Protein AF-A0A950RLP8-F1 (afdb_monomer)

Mean predicted aligned error: 1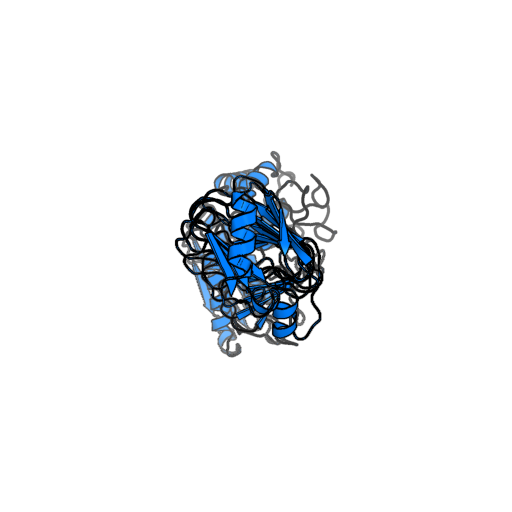4.59 Å

Sequence (509 aa):
MQIVLTYDPSVAHAPAGFLSGLAAAASYLDALVTNPITVTVSVGWGEAAGEPLPNDDIAAAAPSSGTWLPYATVRSALVAHATSAADAALVASLPLADPYLGGDLYVATPQEKAWGLVPASTTETDGSIGFSSDVAYTFDPADRGVPGAYDFIGAAEHELTHVLGRFSTPGMYTPLDLFRYTAPGVQPASLHQTNYFSIDGGTTDLDPFSPSGDLADWADTVQGDSFGPGQTGIPEQVTPTDTTVMDAIGFDVASTAPALSRSGAYAITAPDDGTPLSLSGTGQVTLSGGGGTVDVMGSADTIFAAPGAPANSIQTDGGSVFFYAADTQGQTADLLSGSGGATLVGAAGNVVIHQDTDTGAGAMMVAGAGTETLFGAASAAIDQYWGSFQGGDDLMFAGSGTDILVGGTGADTMVGGGGTDGFYVISAKAIAAMTGSAAAPGQDVIANAHAGDTLALTGFDSLYGAAGSGAAARFVSAALASGASSVALADGTNIRFLGPTAGLQVASS

Solvent-accessible surface area (backbone atoms only — not comparable to full-atom values): 24892 Å² total; per-residue (Å²): 50,41,71,43,83,42,73,46,81,47,42,79,73,51,62,95,42,50,72,61,17,46,49,49,24,45,53,50,50,27,62,34,32,58,39,89,29,46,43,30,31,39,37,32,40,35,18,35,86,91,40,71,57,58,97,84,48,66,56,47,51,37,46,67,43,61,48,76,37,50,48,73,57,53,52,51,44,44,56,72,57,50,81,51,74,65,36,53,40,29,57,69,40,53,70,95,58,65,90,64,80,83,51,50,28,49,42,24,41,46,35,35,22,56,61,64,75,42,71,34,70,60,88,60,65,29,14,28,28,17,34,39,71,88,65,54,63,27,45,44,87,69,52,31,46,42,81,77,14,30,21,42,34,17,52,39,43,32,31,52,39,24,23,50,41,58,47,51,52,95,95,53,47,28,65,51,62,76,31,38,18,65,40,66,77,35,65,64,96,47,75,64,40,85,34,22,37,24,53,60,34,24,72,50,80,74,47,46,34,14,43,59,87,61,47,59,24,34,19,86,87,46,70,48,31,18,54,24,55,90,46,61,31,36,45,29,38,84,46,73,66,55,51,49,49,47,35,69,54,40,41,49,54,48,100,57,74,79,49,50,63,43,60,48,79,49,75,48,67,42,44,65,82,53,52,71,46,41,34,43,27,50,31,40,39,36,37,35,47,43,42,10,29,34,33,34,48,71,21,60,36,33,39,31,36,39,76,81,35,42,41,38,36,42,35,34,51,21,38,52,42,39,43,40,41,36,81,43,61,54,34,37,43,36,40,59,37,38,81,43,50,34,39,46,36,41,22,37,28,39,28,39,38,40,36,67,34,75,32,86,39,32,40,37,40,32,43,19,49,21,44,27,38,39,39,46,22,80,17,79,21,50,35,34,40,33,38,15,86,75,30,26,46,31,39,37,37,42,23,33,21,39,33,37,39,33,46,47,27,33,49,17,36,42,29,45,49,41,69,44,26,36,42,37,49,57,28,26,70,42,50,21,69,74,70,75,43,94,51,64,51,31,51,30,34,44,28,51,56,41,62,67,16,35,41,38,35,38,52,42,21,79,60,69,50,98,49,62,88,38,44,47,17,53,54,52,48,53,42,49,75,73,68,50,53,58,51,77,47,85,81,62,26,33,44,34,49,51,68,64,64,71,58,49,41,58,42,40,73

Nearest PDB structures (foldseek):
  2zj6-assembly1_A  TM=3.355E-01  e=2.380E-02  Pseudomonas sp. MIS38
  3a70-assembly1_A  TM=2.992E-01  e=2.859E-02  Pseudomonas sp. MIS38
  6sus-assembly1_A  TM=4.085E-01  e=3.741E-01  Bordetella pertussis Tohama I

Radius of gyration: 29.91 Å; Cα contacts (8 Å, |Δi|>4): 1408; chains: 1; bounding box: 71×51×81 Å

pLDDT: mean 83.9, std 13.5, range [43.41, 98.5]

Secondary structure (DSSP, 8-state):
-EEEEEE-GGGGGSPTTHHHHHHHHHHHHHHHB-S--EEEEEEEESEETTEEPPTT-SEEEEES-EEEEEHHHHHHHHHHH--SHHHHHHHHHS-SS-TTTTPEEEEEHHHHHHTTSS-TT--S--EEEEE-SSS-EE-BTTB---TTSEEHHHHHHHHHHHHHT---BTTBB-GGGGGEESBTTB--S-TTSS-EE-SSSSSS--EEBPSSS-SSSBPTTS-SBTTS---TTS--B--HHHHHHHHHTT--B-SSPPPB--EEEEEEEPPTTS-EEEE--EEEEEEESSS-EEEE-S---EEEEPTT-TT-EEEESSS--EEEE-S-S-EEEEE---SS--EEEPPSSSEEEEE----SS--EEE--SS--EEE--S-SS--EEE--SS----EEE--EES-EEE--SSS-EEE--EE--EEEEE-HHHHHHHHSS--PPPEEEEES--TT-EEEEES-GGGS-S--SSHHHHHHHHHHHTT-SEEE-TTS-EEEEES--TT-EEEE-

Foldseek 3Di:
DAEAEDEDPQCVVDDDLLVVLLVVLRVLVPQFFVQPAYAYEYEHECDKPPHGDPPPDQKAKAFPDWDFAWPVVQLVLLLVLQDDPLSVLLNVLFDPDRPVPGGTATEFVLLCLSSVVDPRYDPDHGMIMYGRPNAAADNDLQQQQAARHWRSNLLSNQRVVNSNFLFDDPPHHHLLQSQKAPAQQHRDPALLDWIAGHSNRRHDGPFIADSDDTSSAGHPVDPLDSSHDIDHRHNHYDDPVNSSSSSSSRTDTDPDNPASAYEEEDEDEFDLPADEHHHAYEYEYEYAAENYEYEDEPYQYEYEYDPPHAHYEYEYAAHAYEYEYEQDEHHEYEYQHYQEEYEYEEYNYEYEYYYADQHQYEYEYEYYAEEYEYYAYQYQHEYEYYYDQNHYAYEYHHHAHEYEHENHAYAYEHENHHDEYEYEAEAQVRSCVVPVDRGAAYNYEYEDDDQRYEYEYEPQVVQVDPDDACPQQVQVVVCLVVVDQKDAGRRRHIYGYHDRCPNYHYGYD

Structure (mmCIF, N/CA/C/O backbone):
data_AF-A0A950RLP8-F1
#
_entry.id   AF-A0A950RLP8-F1
#
loop_
_atom_site.group_PDB
_atom_site.id
_atom_site.type_symbol
_atom_site.label_atom_id
_atom_site.label_alt_id
_atom_site.label_comp_id
_atom_site.label_asym_id
_atom_site.label_entity_id
_atom_site.label_seq_id
_atom_site.pdbx_PDB_ins_code
_atom_site.Cartn_x
_atom_site.Cartn_y
_atom_site.Cartn_z
_atom_site.occupancy
_atom_site.B_iso_or_equiv
_atom_site.auth_seq_id
_atom_site.auth_comp_id
_atom_site.auth_asym_id
_atom_site.auth_atom_id
_atom_site.pdbx_PDB_model_num
ATOM 1 N N . MET A 1 1 ? 0.682 -0.026 -21.902 1.00 93.88 1 MET A N 1
ATOM 2 C CA . MET A 1 1 ? 1.817 -0.254 -22.823 1.00 93.88 1 MET A CA 1
ATOM 3 C C . MET A 1 1 ? 1.739 -1.683 -23.363 1.00 93.88 1 MET A C 1
ATOM 5 O O . MET A 1 1 ? 0.856 -2.420 -22.933 1.00 93.88 1 MET A O 1
ATOM 9 N N . GLN A 1 2 ? 2.559 -2.053 -24.352 1.00 94.75 2 GLN A N 1
ATOM 10 C CA . GLN A 1 2 ? 2.771 -3.450 -24.739 1.00 94.75 2 GLN A CA 1
ATOM 11 C C . GLN A 1 2 ? 4.268 -3.769 -24.875 1.00 94.75 2 GLN A C 1
ATOM 13 O O . GLN A 1 2 ? 4.902 -3.355 -25.852 1.00 94.75 2 GLN A O 1
ATOM 18 N N . ILE A 1 3 ? 4.812 -4.567 -23.960 1.00 96.69 3 ILE A N 1
ATOM 19 C CA . ILE A 1 3 ? 6.173 -5.102 -24.042 1.00 96.69 3 ILE A CA 1
ATOM 20 C C . ILE A 1 3 ? 6.173 -6.367 -24.905 1.00 96.69 3 ILE A C 1
ATOM 22 O O . ILE A 1 3 ? 5.405 -7.309 -24.708 1.00 96.69 3 ILE A O 1
ATOM 26 N N . VAL A 1 4 ? 7.073 -6.403 -25.883 1.00 95.25 4 VAL A N 1
ATOM 27 C CA . VAL A 1 4 ? 7.301 -7.538 -26.776 1.00 95.25 4 VAL A CA 1
ATOM 28 C C . VAL A 1 4 ? 8.697 -8.084 -26.513 1.00 95.25 4 VAL A C 1
ATOM 30 O O . VAL A 1 4 ? 9.698 -7.489 -26.902 1.00 95.25 4 VAL A O 1
ATOM 33 N N . LEU A 1 5 ? 8.759 -9.243 -25.863 1.00 96.88 5 LEU A N 1
ATOM 34 C CA . LEU A 1 5 ? 10.013 -9.914 -25.537 1.00 96.88 5 LEU A CA 1
ATOM 35 C C . LEU A 1 5 ? 10.490 -10.770 -26.715 1.00 96.88 5 LEU A C 1
ATOM 37 O O . LEU A 1 5 ? 9.750 -11.602 -27.247 1.00 96.88 5 LEU A O 1
ATOM 41 N N . THR A 1 6 ? 11.746 -10.580 -27.100 1.00 95.75 6 THR A N 1
ATOM 42 C CA . THR A 1 6 ? 12.435 -11.341 -28.144 1.00 95.75 6 THR A CA 1
ATOM 43 C C . THR A 1 6 ? 13.611 -12.085 -27.530 1.00 95.75 6 THR A C 1
ATOM 45 O O . THR A 1 6 ? 14.571 -11.481 -27.070 1.00 95.75 6 THR A O 1
ATOM 48 N N . TYR A 1 7 ? 13.514 -13.411 -27.486 1.00 96.94 7 TYR A N 1
ATOM 49 C CA . TYR A 1 7 ? 14.499 -14.260 -26.818 1.00 96.94 7 TYR A CA 1
ATOM 50 C C . TYR A 1 7 ? 15.593 -14.689 -27.789 1.00 96.94 7 TYR A C 1
ATOM 52 O O . TYR A 1 7 ? 15.296 -15.240 -28.857 1.00 96.94 7 TYR A O 1
ATOM 60 N N . ASP A 1 8 ? 16.847 -14.476 -27.411 1.00 94.19 8 ASP A N 1
ATOM 61 C CA . ASP A 1 8 ? 17.980 -15.020 -28.150 1.00 94.19 8 ASP A CA 1
ATOM 62 C C . ASP A 1 8 ? 18.193 -16.528 -27.832 1.00 94.19 8 ASP A C 1
ATOM 64 O O . ASP A 1 8 ? 17.500 -17.110 -26.985 1.00 94.19 8 ASP A O 1
ATOM 68 N N . PRO A 1 9 ? 19.123 -17.222 -28.522 1.00 96.62 9 PRO A N 1
ATOM 69 C CA . PRO A 1 9 ? 19.373 -18.646 -28.294 1.00 96.62 9 PRO A CA 1
ATOM 70 C C . PRO A 1 9 ? 19.865 -19.023 -26.887 1.00 96.62 9 PRO A C 1
ATOM 72 O O . PRO A 1 9 ? 19.670 -20.175 -26.491 1.00 96.62 9 PRO A O 1
ATOM 75 N N . SER A 1 10 ? 20.500 -18.113 -26.141 1.00 97.38 10 SER A N 1
ATOM 76 C CA . SER A 1 10 ? 21.017 -18.366 -24.788 1.00 97.38 10 SER A CA 1
ATOM 77 C C . SER A 1 10 ? 19.894 -18.694 -23.799 1.00 97.38 10 SER A C 1
ATOM 79 O O . SER A 1 10 ? 20.058 -19.559 -22.938 1.00 97.38 10 SER A O 1
ATOM 81 N N . VAL A 1 11 ? 18.702 -18.122 -24.003 1.00 97.44 11 VAL A N 1
ATOM 82 C CA . VAL A 1 11 ? 17.506 -18.341 -23.170 1.00 97.44 11 VAL A CA 1
ATOM 83 C C . VAL A 1 11 ? 17.050 -19.805 -23.166 1.00 97.44 11 VAL A C 1
ATOM 85 O O . VAL A 1 11 ? 16.411 -20.259 -22.218 1.00 97.44 11 VAL A O 1
ATOM 88 N N . ALA A 1 12 ? 17.438 -20.604 -24.167 1.00 96.81 12 ALA A N 1
ATOM 89 C CA . ALA A 1 12 ? 17.198 -22.050 -24.160 1.00 96.81 12 ALA A CA 1
ATOM 90 C C . ALA A 1 12 ? 17.900 -22.783 -22.996 1.00 96.81 12 ALA A C 1
ATOM 92 O O . ALA A 1 12 ? 17.564 -23.934 -22.705 1.00 96.81 12 ALA A O 1
ATOM 93 N N . HIS A 1 13 ? 18.871 -22.136 -22.349 1.00 96.38 13 HIS A N 1
ATOM 94 C CA . HIS A 1 13 ? 19.606 -22.636 -21.189 1.00 96.38 13 HIS A CA 1
ATOM 95 C C . HIS A 1 13 ? 19.127 -22.043 -19.857 1.00 96.38 13 HIS A C 1
ATOM 97 O O . HIS A 1 13 ? 19.652 -22.427 -18.811 1.00 96.38 13 HIS A O 1
ATOM 103 N N . ALA A 1 14 ? 18.136 -21.147 -19.880 1.00 97.19 14 ALA A N 1
ATOM 104 C CA . ALA A 1 14 ? 17.616 -20.519 -18.676 1.00 97.19 14 ALA A CA 1
ATOM 105 C C . ALA A 1 14 ? 16.854 -21.527 -17.780 1.00 97.19 14 ALA A C 1
ATOM 107 O O . ALA A 1 14 ? 16.243 -22.479 -18.286 1.00 97.19 14 ALA A O 1
ATOM 108 N N . PRO A 1 15 ? 16.863 -21.340 -16.447 1.00 96.75 15 PRO A N 1
ATOM 109 C CA . PRO A 1 15 ? 16.147 -22.191 -15.507 1.00 96.75 15 PRO A CA 1
ATOM 110 C C . PRO A 1 15 ? 14.637 -22.260 -15.755 1.00 96.75 15 PRO A C 1
ATOM 112 O O . PRO A 1 15 ? 14.008 -21.350 -16.301 1.00 96.75 15 PRO A O 1
ATOM 115 N N . ALA A 1 16 ? 14.027 -23.338 -15.259 1.00 90.00 16 ALA A N 1
ATOM 116 C CA . ALA A 1 16 ? 12.576 -23.424 -15.173 1.00 90.00 16 ALA A CA 1
ATOM 117 C C . ALA A 1 16 ? 12.048 -22.284 -14.285 1.00 90.00 16 ALA A C 1
ATOM 119 O O . ALA A 1 16 ? 12.490 -22.134 -13.151 1.00 90.00 16 ALA A O 1
ATOM 120 N N . GLY A 1 17 ? 11.113 -21.494 -14.811 1.00 91.69 17 GLY A N 1
ATOM 121 C CA . GLY A 1 17 ? 10.570 -20.311 -14.138 1.00 91.69 17 GLY A CA 1
ATOM 122 C C . GLY A 1 17 ? 10.999 -18.983 -14.766 1.00 91.69 17 GLY A C 1
ATOM 123 O O . GLY A 1 17 ? 10.231 -18.030 -14.689 1.00 91.69 17 GLY A O 1
ATOM 124 N N . PHE A 1 18 ? 12.132 -18.932 -15.481 1.00 96.56 18 PHE A N 1
ATOM 125 C CA . PHE A 1 18 ? 12.647 -17.703 -16.107 1.00 96.56 18 PHE A CA 1
ATOM 126 C C . PHE A 1 18 ? 11.609 -17.008 -16.999 1.00 96.56 18 PHE A C 1
ATOM 128 O O . PHE A 1 18 ? 11.257 -15.852 -16.781 1.00 96.56 18 PHE A O 1
ATOM 135 N N . LEU A 1 19 ? 11.047 -17.741 -17.967 1.00 90.88 19 LEU A N 1
ATOM 136 C CA . LEU A 1 19 ? 10.078 -17.179 -18.914 1.00 90.88 19 LEU A CA 1
ATOM 137 C C . LEU A 1 19 ? 8.798 -16.685 -18.226 1.00 90.88 19 LEU A C 1
ATOM 139 O O . LEU A 1 19 ? 8.259 -15.655 -18.616 1.00 90.88 19 LEU A O 1
ATOM 143 N N . SER A 1 20 ? 8.306 -17.406 -17.214 1.00 87.75 20 SER A N 1
ATOM 144 C CA . SER A 1 20 ? 7.102 -17.006 -16.478 1.00 87.75 20 SER A CA 1
ATOM 145 C C . SER A 1 20 ? 7.353 -15.814 -15.561 1.00 87.75 20 SER A C 1
ATOM 147 O O . SER A 1 20 ? 6.502 -14.934 -15.497 1.00 87.75 20 SER A O 1
ATOM 149 N N . GLY A 1 21 ? 8.511 -15.757 -14.896 1.00 90.69 21 GLY A N 1
ATOM 150 C CA . GLY A 1 21 ? 8.896 -14.614 -14.069 1.00 90.69 21 GLY A CA 1
ATOM 151 C C . GLY A 1 21 ? 9.059 -13.349 -14.909 1.00 90.69 21 GLY A C 1
ATOM 152 O O . GLY A 1 21 ? 8.522 -12.302 -14.563 1.00 90.69 21 GLY A O 1
ATOM 153 N N . LEU A 1 22 ? 9.692 -13.460 -16.080 1.00 96.25 22 LEU A N 1
ATOM 154 C CA . LEU A 1 22 ? 9.905 -12.310 -16.958 1.00 96.25 22 LEU A CA 1
ATOM 155 C C . LEU A 1 22 ? 8.589 -11.831 -17.582 1.00 96.25 22 LEU A C 1
ATOM 157 O O . LEU A 1 22 ? 8.357 -10.633 -17.713 1.00 96.25 22 LEU A O 1
ATOM 161 N N . ALA A 1 23 ? 7.698 -12.762 -17.931 1.00 86.25 23 ALA A N 1
ATOM 162 C CA . ALA A 1 23 ? 6.353 -12.417 -18.372 1.00 86.25 23 ALA A CA 1
ATOM 163 C C . ALA A 1 23 ? 5.538 -11.729 -17.264 1.00 86.25 23 ALA A C 1
ATOM 165 O O . ALA A 1 23 ? 4.741 -10.845 -17.578 1.00 86.25 23 ALA A O 1
ATOM 166 N N . ALA A 1 24 ? 5.730 -12.102 -15.992 1.00 84.19 24 ALA A N 1
ATOM 167 C CA . ALA A 1 24 ? 5.082 -11.442 -14.860 1.00 84.19 24 ALA A CA 1
ATOM 168 C C . ALA A 1 24 ? 5.556 -9.987 -14.717 1.00 84.19 24 ALA A C 1
ATOM 170 O O . ALA A 1 24 ? 4.713 -9.093 -14.692 1.00 84.19 24 ALA A O 1
ATOM 171 N N . ALA A 1 25 ? 6.871 -9.750 -14.746 1.00 95.19 25 ALA A N 1
ATOM 172 C CA . ALA A 1 25 ? 7.458 -8.406 -14.724 1.00 95.19 25 ALA A CA 1
ATOM 173 C C . ALA A 1 25 ? 6.977 -7.536 -15.902 1.00 95.19 25 ALA A C 1
ATOM 175 O O . ALA A 1 25 ? 6.505 -6.416 -15.716 1.00 95.19 25 ALA A O 1
ATOM 176 N N . ALA A 1 26 ? 7.010 -8.074 -17.127 1.00 93.00 26 ALA A N 1
ATOM 177 C CA . ALA A 1 26 ? 6.523 -7.360 -18.307 1.00 93.00 26 ALA A CA 1
ATOM 178 C C . ALA A 1 26 ? 5.021 -7.038 -18.215 1.00 93.00 26 ALA A C 1
ATOM 180 O O . ALA A 1 26 ? 4.609 -5.929 -18.543 1.00 93.00 26 ALA A O 1
ATOM 181 N N . SER A 1 27 ? 4.207 -7.977 -17.720 1.00 86.75 27 SER A N 1
ATOM 182 C CA . SER A 1 27 ? 2.764 -7.759 -17.534 1.00 86.75 27 SER A CA 1
ATOM 183 C C . SER A 1 27 ? 2.475 -6.696 -16.474 1.00 86.75 27 SER A C 1
ATOM 185 O O . SER A 1 27 ? 1.534 -5.920 -16.634 1.00 86.75 27 SER A O 1
ATOM 187 N N . TYR A 1 28 ? 3.277 -6.652 -15.405 1.00 90.31 28 TYR A N 1
ATOM 188 C CA . TYR A 1 28 ? 3.188 -5.617 -14.380 1.00 90.31 28 TYR A CA 1
ATOM 189 C C . TYR A 1 28 ? 3.449 -4.229 -14.982 1.00 90.31 28 TYR A C 1
ATOM 191 O O . TYR A 1 28 ? 2.616 -3.334 -14.843 1.00 90.31 28 TYR A O 1
ATOM 199 N N . LEU A 1 29 ? 4.542 -4.066 -15.735 1.00 94.81 29 LEU A N 1
ATOM 200 C CA . LEU A 1 29 ? 4.877 -2.791 -16.378 1.00 94.81 29 LEU A CA 1
ATOM 201 C C . LEU A 1 29 ? 3.889 -2.394 -17.486 1.00 94.81 29 LEU A C 1
ATOM 203 O O . LEU A 1 29 ? 3.582 -1.212 -17.627 1.00 94.81 29 LEU A O 1
ATOM 207 N N . ASP A 1 30 ? 3.340 -3.354 -18.234 1.00 90.44 30 ASP A N 1
ATOM 208 C CA . ASP A 1 30 ? 2.293 -3.093 -19.232 1.00 90.44 30 ASP A CA 1
ATOM 209 C C . ASP A 1 30 ? 1.011 -2.520 -18.617 1.00 90.44 30 ASP A C 1
ATOM 211 O O . ASP A 1 30 ? 0.331 -1.714 -19.267 1.00 90.44 30 ASP A O 1
ATOM 215 N N . ALA A 1 31 ? 0.696 -2.934 -17.384 1.00 86.38 31 ALA A N 1
ATOM 216 C CA . ALA A 1 31 ? -0.425 -2.426 -16.601 1.00 86.38 31 ALA A CA 1
ATOM 217 C C . ALA A 1 31 ? -0.109 -1.084 -15.922 1.00 86.38 31 ALA A C 1
ATOM 219 O O . ALA A 1 31 ? -0.988 -0.225 -15.855 1.00 86.38 31 ALA A O 1
ATOM 220 N N . LEU A 1 32 ? 1.125 -0.902 -15.441 1.00 89.88 32 LEU A N 1
ATOM 221 C CA . LEU A 1 32 ? 1.572 0.325 -14.784 1.00 89.88 32 LEU A CA 1
ATOM 222 C C . LEU A 1 32 ? 1.676 1.500 -15.767 1.00 89.88 32 LEU A C 1
ATOM 224 O O . LEU A 1 32 ? 1.131 2.566 -15.500 1.00 89.88 32 LEU A O 1
ATOM 228 N N . VAL A 1 33 ? 2.359 1.318 -16.901 1.00 92.81 33 VAL A N 1
ATOM 229 C CA . VAL A 1 33 ? 2.571 2.374 -17.904 1.00 92.81 33 VAL A CA 1
ATOM 230 C C . VAL A 1 33 ? 1.427 2.360 -18.909 1.00 92.81 33 VAL A C 1
ATOM 232 O O . VAL A 1 33 ? 1.280 1.448 -19.727 1.00 92.81 33 VAL A O 1
ATOM 235 N N . THR A 1 34 ? 0.610 3.403 -18.897 1.00 91.50 34 THR A N 1
ATOM 236 C CA . THR A 1 34 ? -0.639 3.480 -19.663 1.00 91.50 34 THR A CA 1
ATOM 237 C C . THR A 1 34 ? -0.465 4.027 -21.079 1.00 91.50 34 THR A C 1
ATOM 239 O O . THR A 1 34 ? -1.386 3.888 -21.892 1.00 91.50 34 THR A O 1
ATOM 242 N N . ASN A 1 35 ? 0.718 4.552 -21.436 1.00 92.88 35 ASN A N 1
ATOM 243 C CA . ASN A 1 35 ? 0.978 5.026 -22.797 1.00 92.88 35 ASN A CA 1
ATOM 244 C C . ASN A 1 35 ? 0.699 3.910 -23.830 1.00 92.88 35 ASN A C 1
ATOM 246 O O . ASN A 1 35 ? 1.126 2.757 -23.652 1.00 92.88 35 ASN A O 1
ATOM 250 N N . PRO A 1 36 ? 0.015 4.222 -24.947 1.00 93.94 36 PRO A N 1
ATOM 251 C CA . PRO A 1 36 ? -0.348 3.245 -25.971 1.00 93.94 36 PRO A CA 1
ATOM 252 C C . PRO A 1 36 ? 0.819 2.977 -26.940 1.00 93.94 36 PRO A C 1
ATOM 254 O O . PRO A 1 36 ? 0.702 3.200 -28.146 1.00 93.94 36 PRO A O 1
ATOM 257 N N . ILE A 1 37 ? 1.952 2.515 -26.408 1.00 95.88 37 ILE A N 1
ATOM 258 C CA . ILE A 1 37 ? 3.192 2.247 -27.151 1.00 95.88 37 ILE A CA 1
ATOM 259 C C . ILE A 1 37 ? 3.558 0.761 -27.134 1.00 95.88 37 ILE A C 1
ATOM 261 O O . ILE A 1 37 ? 3.171 0.027 -26.223 1.00 95.88 37 ILE A O 1
ATOM 265 N N . THR A 1 38 ? 4.335 0.334 -28.127 1.00 96.19 38 THR A N 1
ATOM 266 C CA . THR A 1 38 ? 4.965 -0.989 -28.184 1.00 96.19 38 THR A CA 1
ATOM 267 C C . THR A 1 38 ? 6.461 -0.861 -27.918 1.00 96.19 38 THR A C 1
ATOM 269 O O . THR A 1 38 ? 7.141 -0.100 -28.614 1.00 96.19 38 THR A O 1
ATOM 272 N N . VAL A 1 39 ? 6.968 -1.634 -26.957 1.00 97.31 39 VAL A N 1
ATOM 273 C CA . VAL A 1 39 ? 8.388 -1.676 -26.580 1.00 97.31 39 VAL A CA 1
ATOM 274 C C . VAL A 1 39 ? 8.938 -3.070 -26.862 1.00 97.31 39 VAL A C 1
ATOM 276 O O . VAL A 1 39 ? 8.501 -4.044 -26.257 1.00 97.31 39 VAL A O 1
ATOM 279 N N . THR A 1 40 ? 9.874 -3.189 -27.799 1.00 96.19 40 THR A N 1
ATOM 280 C CA . THR A 1 40 ? 10.478 -4.469 -28.192 1.00 96.19 40 THR A CA 1
ATOM 281 C C . THR A 1 40 ? 11.813 -4.655 -27.486 1.00 96.19 40 THR A C 1
ATOM 283 O O . THR A 1 40 ? 12.730 -3.862 -27.685 1.00 96.19 40 THR A O 1
ATOM 286 N N . VAL A 1 41 ? 11.946 -5.720 -26.698 1.00 97.81 41 VAL A N 1
ATOM 287 C CA . VAL A 1 41 ? 13.120 -5.962 -25.849 1.00 97.81 41 VAL A CA 1
ATOM 288 C C . VAL A 1 41 ? 13.799 -7.273 -26.233 1.00 97.81 41 VAL A C 1
ATOM 290 O O . VAL A 1 41 ? 13.150 -8.317 -26.323 1.00 97.81 41 VAL A O 1
ATOM 293 N N . SER A 1 42 ? 15.107 -7.229 -26.470 1.00 97.31 42 SER A N 1
ATOM 294 C CA . SER A 1 42 ? 15.966 -8.410 -26.623 1.00 97.31 42 SER A CA 1
ATOM 295 C C . SER A 1 42 ? 16.295 -9.000 -25.255 1.00 97.31 42 SER A C 1
ATOM 297 O O . SER A 1 42 ? 16.660 -8.253 -24.356 1.00 97.31 42 SER A O 1
ATOM 299 N N . VAL A 1 43 ? 16.207 -10.320 -25.094 1.00 98.44 43 VAL A N 1
ATOM 300 C CA . VAL A 1 43 ? 16.395 -11.009 -23.808 1.00 98.44 43 VAL A CA 1
ATOM 301 C C . VAL A 1 43 ? 17.461 -12.093 -23.930 1.00 98.44 43 VAL A C 1
ATOM 303 O O . VAL A 1 43 ? 17.281 -13.013 -24.736 1.00 98.44 43 VAL A O 1
ATOM 306 N N . GLY A 1 44 ? 18.483 -12.009 -23.073 1.00 98.00 44 GLY A N 1
ATOM 307 C CA . GLY A 1 44 ? 19.560 -12.994 -22.936 1.00 98.00 44 GLY A CA 1
ATOM 308 C C . GLY A 1 44 ? 19.655 -13.649 -21.551 1.00 98.00 44 GLY A C 1
ATOM 309 O O . GLY A 1 44 ? 19.046 -13.206 -20.572 1.00 98.00 44 GLY A O 1
ATOM 310 N N . TRP A 1 45 ? 20.409 -14.750 -21.479 1.00 97.75 45 TRP A N 1
ATOM 311 C CA . TRP A 1 45 ? 20.717 -15.517 -20.268 1.00 97.75 45 TRP A CA 1
ATOM 312 C C . TRP A 1 45 ? 22.221 -15.819 -20.190 1.00 97.75 45 TRP A C 1
ATOM 314 O O . TRP A 1 45 ? 22.777 -16.515 -21.041 1.00 97.75 45 TRP A O 1
ATOM 324 N N . GLY A 1 46 ? 22.880 -15.305 -19.151 1.00 96.62 46 GLY A N 1
ATOM 325 C CA . GLY A 1 46 ? 24.341 -15.232 -19.026 1.00 96.62 46 GLY A CA 1
ATOM 326 C C . GLY A 1 46 ? 24.981 -14.140 -19.894 1.00 96.62 46 GLY A C 1
ATOM 327 O O . GLY A 1 46 ? 26.204 -14.006 -19.921 1.00 96.62 46 GLY A O 1
ATOM 328 N N . GLU A 1 47 ? 24.169 -13.372 -20.616 1.00 95.31 47 GLU A N 1
ATOM 329 C CA . GLU A 1 47 ? 24.594 -12.371 -21.588 1.00 95.31 47 GLU A CA 1
ATOM 330 C C . GLU A 1 47 ? 23.514 -11.298 -21.776 1.00 95.31 47 GLU A C 1
ATOM 332 O O . GLU A 1 47 ? 22.336 -11.542 -21.494 1.00 95.31 47 GLU A O 1
ATOM 337 N N . ALA A 1 48 ? 23.925 -10.124 -22.251 1.00 94.12 48 ALA A N 1
ATOM 338 C CA . ALA A 1 48 ? 23.048 -9.068 -22.733 1.00 94.12 48 ALA A CA 1
ATOM 339 C C . ALA A 1 48 ? 23.562 -8.571 -24.094 1.00 94.12 48 ALA A C 1
ATOM 341 O O . ALA A 1 48 ? 24.735 -8.226 -24.241 1.00 94.12 48 ALA A O 1
ATOM 342 N N . ALA A 1 49 ? 22.680 -8.506 -25.095 1.00 92.44 49 ALA A N 1
ATOM 343 C CA . ALA A 1 49 ? 22.998 -8.037 -26.452 1.00 92.44 49 ALA A CA 1
ATOM 344 C C . ALA A 1 49 ? 24.166 -8.772 -27.154 1.00 92.44 49 ALA A C 1
ATOM 346 O O . ALA A 1 49 ? 24.860 -8.199 -27.995 1.00 92.44 49 ALA A O 1
ATOM 347 N N . GLY A 1 50 ? 24.361 -10.052 -26.853 1.00 91.94 50 GLY A N 1
ATOM 348 C CA . GLY A 1 50 ? 25.420 -10.917 -27.368 1.00 91.94 50 GLY A CA 1
ATOM 349 C C . GLY A 1 50 ? 26.714 -10.892 -26.551 1.00 91.94 50 GLY A C 1
ATOM 350 O O . GLY A 1 50 ? 27.649 -11.618 -26.901 1.00 91.94 50 GLY A O 1
ATOM 351 N N . GLU A 1 51 ? 26.793 -10.079 -25.495 1.00 93.31 51 GLU A N 1
ATOM 352 C CA . GLU A 1 51 ? 27.992 -9.909 -24.673 1.00 93.31 51 GLU A CA 1
ATOM 353 C C . GLU A 1 51 ? 27.812 -10.555 -23.287 1.00 93.31 51 GLU A C 1
ATOM 355 O O . GLU A 1 51 ? 26.795 -10.318 -22.630 1.00 93.31 51 GLU A O 1
ATOM 360 N N . PRO A 1 52 ? 28.777 -11.368 -22.808 1.00 94.50 52 PRO A N 1
ATOM 361 C CA . PRO A 1 52 ? 28.699 -11.981 -21.485 1.00 94.50 52 PRO A CA 1
ATOM 362 C C . PRO A 1 52 ? 28.596 -10.942 -20.368 1.00 94.50 52 PRO A C 1
ATOM 364 O O . PRO A 1 52 ? 29.319 -9.942 -20.378 1.00 94.50 52 PRO A O 1
ATOM 367 N N . LEU A 1 53 ? 27.762 -11.226 -19.369 1.00 93.25 53 LEU A N 1
ATOM 368 C CA . LEU A 1 53 ? 27.681 -10.398 -18.168 1.00 93.25 53 LEU A CA 1
ATOM 369 C C . LEU A 1 53 ? 28.982 -10.510 -17.344 1.00 93.25 53 LEU A C 1
ATOM 371 O O . LEU A 1 53 ? 29.555 -11.602 -17.247 1.00 93.25 53 LEU A O 1
ATOM 375 N N . PRO A 1 54 ? 29.483 -9.412 -16.750 1.00 84.44 54 PRO A N 1
ATOM 376 C CA . PRO A 1 54 ? 30.577 -9.459 -15.783 1.00 84.44 54 PRO A CA 1
ATOM 377 C C . PRO A 1 54 ? 30.254 -10.359 -14.577 1.00 84.44 54 PRO A C 1
ATOM 379 O O . PRO A 1 54 ? 29.112 -10.440 -14.144 1.00 84.44 54 PRO A O 1
ATOM 382 N N . ASN A 1 55 ? 31.279 -10.998 -13.994 1.00 68.62 55 ASN A N 1
ATOM 383 C CA . ASN A 1 55 ? 31.126 -12.025 -12.946 1.00 68.62 55 ASN A CA 1
ATOM 384 C C . ASN A 1 55 ? 30.411 -11.569 -11.652 1.00 68.62 55 ASN A C 1
ATOM 386 O O . ASN A 1 55 ? 30.064 -12.425 -10.843 1.00 68.62 55 ASN A O 1
ATOM 390 N N . ASP A 1 56 ? 30.242 -10.263 -11.437 1.00 78.94 56 ASP A N 1
ATOM 391 C CA . ASP A 1 56 ? 29.630 -9.697 -10.228 1.00 78.94 56 ASP A CA 1
ATOM 392 C C . ASP A 1 56 ? 28.252 -9.057 -10.501 1.00 78.94 56 ASP A C 1
ATOM 394 O O . ASP A 1 56 ? 27.557 -8.691 -9.553 1.00 78.94 56 ASP A O 1
ATOM 398 N N . ASP A 1 57 ? 27.833 -8.964 -11.769 1.00 88.62 57 ASP A N 1
ATOM 399 C CA . ASP A 1 57 ? 26.543 -8.385 -12.145 1.00 88.62 57 ASP A CA 1
ATOM 400 C C . ASP A 1 57 ? 25.463 -9.469 -12.101 1.00 88.62 57 ASP A C 1
ATOM 402 O O . ASP A 1 57 ? 25.637 -10.577 -12.620 1.00 88.62 57 ASP A O 1
ATOM 406 N N . ILE A 1 58 ? 24.321 -9.156 -11.488 1.00 93.94 58 ILE A N 1
ATOM 407 C CA . ILE A 1 58 ? 23.167 -10.063 -11.469 1.00 93.94 58 ILE A CA 1
ATOM 408 C C . ILE A 1 58 ? 22.301 -9.892 -12.717 1.00 93.94 58 ILE A C 1
ATOM 410 O O . ILE A 1 58 ? 21.629 -10.827 -13.133 1.00 93.94 58 ILE A O 1
ATOM 414 N N . ALA A 1 59 ? 22.307 -8.725 -13.341 1.00 96.19 59 ALA A N 1
ATOM 415 C CA . ALA A 1 59 ? 21.572 -8.446 -14.559 1.00 96.19 59 ALA A CA 1
ATOM 416 C C . ALA A 1 59 ? 22.166 -7.197 -15.221 1.00 96.19 59 ALA A C 1
ATOM 418 O O . ALA A 1 59 ? 23.006 -6.523 -14.625 1.00 96.19 59 ALA A O 1
ATOM 419 N N . ALA A 1 60 ? 21.800 -6.948 -16.474 1.00 95.06 60 ALA A N 1
ATOM 420 C CA . ALA A 1 60 ? 22.137 -5.702 -17.147 1.00 95.06 60 ALA A CA 1
ATOM 421 C C . ALA A 1 60 ? 21.117 -5.368 -18.228 1.00 95.06 60 ALA A C 1
ATOM 423 O O . ALA A 1 60 ? 20.605 -6.258 -18.921 1.00 95.06 60 ALA A O 1
ATOM 424 N N . ALA A 1 61 ? 20.929 -4.075 -18.453 1.00 96.12 61 ALA A N 1
ATOM 425 C CA . ALA A 1 61 ? 20.083 -3.557 -19.503 1.00 96.12 61 ALA A CA 1
ATOM 426 C C . ALA A 1 61 ? 20.634 -2.275 -20.111 1.00 96.12 61 ALA A C 1
ATOM 428 O O . ALA A 1 61 ? 21.412 -1.536 -19.512 1.00 96.12 61 ALA A O 1
ATOM 429 N N . ALA A 1 62 ? 20.196 -2.000 -21.336 1.00 93.75 62 ALA A N 1
ATOM 430 C CA . ALA A 1 62 ? 20.407 -0.710 -21.971 1.00 93.75 62 ALA A CA 1
ATOM 431 C C . ALA A 1 62 ? 19.363 -0.462 -23.068 1.00 93.75 62 ALA A C 1
ATOM 433 O O . ALA A 1 62 ? 18.975 -1.399 -23.785 1.00 93.75 62 ALA A O 1
ATOM 434 N N . PRO A 1 63 ? 18.965 0.802 -23.290 1.00 95.38 63 PRO A N 1
ATOM 435 C CA . PRO A 1 63 ? 18.324 1.200 -24.533 1.00 95.38 63 PRO A CA 1
ATOM 436 C C . PRO A 1 63 ? 19.239 0.913 -25.730 1.00 95.38 63 PRO A C 1
ATOM 438 O O . PRO A 1 63 ? 20.431 1.221 -25.716 1.00 95.38 63 PRO A O 1
ATOM 441 N N . SER A 1 64 ? 18.680 0.350 -26.797 1.00 93.62 64 SER A N 1
ATOM 442 C CA . SER A 1 64 ? 19.408 0.057 -28.040 1.00 93.62 64 SER A CA 1
ATOM 443 C C . SER A 1 64 ? 19.514 1.278 -28.958 1.00 93.62 64 SER A C 1
ATOM 445 O O . SER A 1 64 ? 20.397 1.334 -29.815 1.00 93.62 64 SER A O 1
ATOM 447 N N . SER A 1 65 ? 18.632 2.264 -28.781 1.00 90.94 65 SER A N 1
ATOM 448 C CA . SER A 1 65 ? 18.600 3.499 -29.564 1.00 90.94 65 SER A CA 1
ATOM 449 C C . SER A 1 65 ? 17.969 4.661 -28.795 1.00 90.94 65 SER A C 1
ATOM 451 O O . SER A 1 65 ? 17.319 4.484 -27.762 1.00 90.94 65 SER A O 1
ATOM 453 N N . GLY A 1 66 ? 18.180 5.864 -29.322 1.00 93.19 66 GLY A N 1
ATOM 454 C CA . GLY A 1 66 ? 17.660 7.111 -28.783 1.00 93.19 66 GLY A CA 1
ATOM 455 C C . GLY A 1 66 ? 18.190 8.316 -29.553 1.00 93.19 66 GLY A C 1
ATOM 456 O O . GLY A 1 66 ? 19.041 8.185 -30.443 1.00 93.19 66 GLY A O 1
ATOM 457 N N . THR A 1 67 ? 17.710 9.498 -29.185 1.00 95.50 67 THR A N 1
ATOM 458 C CA . THR A 1 67 ? 18.072 10.764 -29.831 1.00 95.50 67 THR A CA 1
ATOM 459 C C . THR A 1 67 ? 18.601 11.765 -28.811 1.00 95.50 67 THR A C 1
ATOM 461 O O . THR A 1 67 ? 18.095 11.878 -27.698 1.00 95.50 67 THR A O 1
ATOM 464 N N . TRP A 1 68 ? 19.609 12.537 -29.216 1.00 96.19 68 TRP A N 1
ATOM 465 C CA . TRP A 1 68 ? 20.074 13.708 -28.478 1.00 96.19 68 TRP A CA 1
ATOM 466 C C . TRP A 1 68 ? 19.144 14.887 -28.764 1.00 96.19 68 TRP A C 1
ATOM 468 O O . TRP A 1 68 ? 19.050 15.350 -29.904 1.00 96.19 68 TRP A O 1
ATOM 478 N N . LEU A 1 69 ? 18.427 15.343 -27.740 1.00 95.50 69 LEU A N 1
ATOM 479 C CA . LEU A 1 69 ? 17.449 16.417 -27.837 1.00 95.50 69 LEU A CA 1
ATOM 480 C C . LEU A 1 69 ? 17.855 17.613 -26.968 1.00 95.50 69 LEU A C 1
ATOM 482 O O . LEU A 1 69 ? 18.213 17.432 -25.803 1.00 95.50 69 LEU A O 1
ATOM 486 N N . PRO A 1 70 ? 17.712 18.850 -27.474 1.00 94.12 70 PRO A N 1
ATOM 487 C CA . PRO A 1 70 ? 17.909 20.037 -26.656 1.00 94.12 70 PRO A CA 1
ATOM 488 C C . PRO A 1 70 ? 16.957 20.055 -25.461 1.00 94.12 70 PRO A C 1
ATOM 490 O O . PRO A 1 70 ? 15.784 19.688 -25.595 1.00 94.12 70 PRO A O 1
ATOM 493 N N . TYR A 1 71 ? 17.410 20.601 -24.327 1.00 94.00 71 TYR A N 1
ATOM 494 C CA . TYR A 1 71 ? 16.595 20.732 -23.112 1.00 94.00 71 TYR A CA 1
ATOM 495 C C . TYR A 1 71 ? 15.211 21.347 -23.368 1.00 94.00 71 TYR A C 1
ATOM 497 O O . TYR A 1 71 ? 14.210 20.896 -22.821 1.00 94.00 71 TYR A O 1
ATOM 505 N N . ALA A 1 72 ? 15.120 22.349 -24.249 1.00 92.00 72 ALA A N 1
ATOM 506 C CA . ALA A 1 72 ? 13.846 22.984 -24.584 1.00 92.00 72 ALA A CA 1
ATOM 507 C C . ALA A 1 72 ? 12.820 22.001 -25.184 1.00 92.00 72 ALA A C 1
ATOM 509 O O . ALA A 1 72 ? 11.623 22.131 -24.916 1.00 92.00 72 ALA A O 1
ATOM 510 N N . THR A 1 73 ? 13.276 21.023 -25.971 1.00 93.75 73 THR A N 1
ATOM 511 C CA . THR A 1 73 ? 12.430 19.972 -26.550 1.00 93.75 73 THR A CA 1
ATOM 512 C C . THR A 1 73 ? 11.990 18.991 -25.470 1.00 93.75 73 THR A C 1
ATOM 514 O O . THR A 1 73 ? 10.794 18.744 -25.349 1.00 93.75 73 THR A O 1
ATOM 517 N N . VAL A 1 74 ? 12.925 18.514 -24.639 1.00 94.44 74 VAL A N 1
ATOM 518 C CA . VAL A 1 74 ? 12.627 17.596 -23.524 1.00 94.44 74 VAL A CA 1
ATOM 519 C C . VAL A 1 74 ? 11.640 18.228 -22.548 1.00 94.44 74 VAL A C 1
ATOM 521 O O . VAL A 1 74 ? 10.589 17.661 -22.274 1.00 94.44 74 VAL A O 1
ATOM 524 N N . ARG A 1 75 ? 11.900 19.464 -22.107 1.00 92.81 75 ARG A N 1
ATOM 525 C CA . ARG A 1 75 ? 10.993 20.212 -21.230 1.00 92.81 75 ARG A CA 1
ATOM 526 C C . ARG A 1 75 ? 9.606 20.370 -21.850 1.00 92.81 75 ARG A C 1
ATOM 528 O O . ARG A 1 75 ? 8.615 20.273 -21.140 1.00 92.81 75 ARG A O 1
ATOM 535 N N . SER A 1 76 ? 9.520 20.641 -23.153 1.00 91.81 76 SER A N 1
ATOM 536 C CA . SER A 1 76 ? 8.221 20.778 -23.824 1.00 91.81 76 SER A CA 1
ATOM 537 C C . SER A 1 76 ? 7.457 19.455 -23.877 1.00 91.81 76 SER A C 1
ATOM 539 O O . SER A 1 76 ? 6.240 19.477 -23.724 1.00 91.81 76 SER A O 1
ATOM 541 N N . ALA A 1 77 ? 8.154 18.329 -24.060 1.00 91.81 77 ALA A N 1
ATOM 542 C CA . ALA A 1 77 ? 7.556 16.999 -24.006 1.00 91.81 77 ALA A CA 1
ATOM 543 C C . ALA A 1 77 ? 7.044 16.677 -22.593 1.00 91.81 77 ALA A C 1
ATOM 545 O O . ALA A 1 77 ? 5.859 16.406 -22.443 1.00 91.81 77 ALA A O 1
ATOM 546 N N . LEU A 1 78 ? 7.873 16.839 -21.556 1.00 91.12 78 LEU A N 1
ATOM 547 C CA . LEU A 1 78 ? 7.468 16.612 -20.159 1.00 91.12 78 LEU A CA 1
ATOM 548 C C . LEU A 1 78 ? 6.267 17.484 -19.754 1.00 91.12 78 LEU A C 1
ATOM 550 O O . LEU A 1 78 ? 5.314 17.005 -19.155 1.00 91.12 78 LEU A O 1
ATOM 554 N N . VAL A 1 79 ? 6.248 18.759 -20.162 1.00 88.94 79 VAL A N 1
ATOM 555 C CA . VAL A 1 79 ? 5.092 19.649 -19.939 1.00 88.94 79 VAL A CA 1
ATOM 556 C C . VAL A 1 79 ? 3.833 19.156 -20.654 1.00 88.94 79 VAL A C 1
ATOM 558 O O . VAL A 1 79 ? 2.734 19.336 -20.137 1.00 88.94 79 VAL A O 1
ATOM 561 N N . ALA A 1 80 ? 3.964 18.594 -21.856 1.00 86.12 80 ALA A N 1
ATOM 562 C CA . ALA A 1 80 ? 2.824 18.094 -22.619 1.00 86.12 80 ALA A CA 1
ATOM 563 C C . ALA A 1 80 ? 2.263 16.782 -22.049 1.00 86.12 80 ALA A C 1
ATOM 565 O O . ALA A 1 80 ? 1.072 16.525 -22.218 1.00 86.12 80 ALA A O 1
ATOM 566 N N . HIS A 1 81 ? 3.111 15.998 -21.379 1.00 80.31 81 HIS A N 1
ATOM 567 C CA . HIS A 1 81 ? 2.763 14.743 -20.710 1.00 80.31 81 HIS A CA 1
ATOM 568 C C . HIS A 1 81 ? 2.237 14.914 -19.291 1.00 80.31 81 HIS A C 1
ATOM 570 O O . HIS A 1 81 ? 1.717 13.963 -18.726 1.00 80.31 81 HIS A O 1
ATOM 576 N N . ALA A 1 82 ? 2.301 16.127 -18.744 1.00 80.81 82 ALA A N 1
ATOM 577 C CA . ALA A 1 82 ? 1.845 16.389 -17.396 1.00 80.81 82 ALA A CA 1
ATOM 578 C C . ALA A 1 82 ? 0.329 16.166 -17.238 1.00 80.81 82 ALA A C 1
ATOM 580 O O . ALA A 1 82 ? -0.484 17.018 -17.619 1.00 80.81 82 ALA A O 1
ATOM 581 N N . THR A 1 83 ? -0.050 15.027 -16.661 1.00 73.38 83 THR A N 1
ATOM 582 C CA . THR A 1 83 ? -1.435 14.586 -16.445 1.00 73.38 83 THR A CA 1
ATOM 583 C C . THR A 1 83 ? -1.777 14.367 -14.968 1.00 73.38 83 THR A C 1
ATOM 585 O O . THR A 1 83 ? -2.962 14.388 -14.619 1.00 73.38 83 THR A O 1
ATOM 588 N N . SER A 1 84 ? -0.773 14.236 -14.094 1.00 69.62 84 SER A N 1
ATOM 589 C CA . SER A 1 84 ? -0.904 13.973 -12.658 1.00 69.62 84 SER A CA 1
ATOM 590 C C . SER A 1 84 ? -0.604 15.207 -11.777 1.00 69.62 84 SER A C 1
ATOM 592 O O . SER A 1 84 ? -0.182 16.274 -12.234 1.00 69.62 84 SER A O 1
ATOM 594 N N . ALA A 1 85 ? -0.857 15.100 -10.467 1.00 68.31 85 ALA A N 1
ATOM 595 C CA . ALA A 1 85 ? -0.439 16.130 -9.510 1.00 68.31 85 ALA A CA 1
ATOM 596 C C . ALA A 1 85 ? 1.088 16.139 -9.300 1.00 68.31 85 ALA A C 1
ATOM 598 O O . ALA A 1 85 ? 1.666 17.211 -9.095 1.00 68.31 85 ALA A O 1
ATOM 599 N N . ALA A 1 86 ? 1.729 14.967 -9.387 1.00 67.38 86 ALA A N 1
ATOM 600 C CA . ALA A 1 86 ? 3.182 14.832 -9.353 1.00 67.38 86 ALA A CA 1
ATOM 601 C C . ALA A 1 86 ? 3.806 15.515 -10.576 1.00 67.38 86 ALA A C 1
ATOM 603 O O . ALA A 1 86 ? 4.714 16.331 -10.422 1.00 67.38 86 ALA A O 1
ATOM 604 N N . ASP A 1 87 ? 3.217 15.327 -11.757 1.00 73.50 87 ASP A N 1
ATOM 605 C CA . ASP A 1 87 ? 3.606 16.022 -12.982 1.00 73.50 87 ASP A CA 1
ATOM 606 C C . ASP A 1 87 ? 3.523 17.546 -12.860 1.00 73.50 87 ASP A C 1
ATOM 608 O O . ASP A 1 87 ? 4.376 18.278 -13.361 1.00 73.50 87 ASP A O 1
ATOM 612 N N . ALA A 1 88 ? 2.490 18.063 -12.191 1.00 73.88 88 ALA A N 1
ATOM 613 C CA . ALA A 1 88 ? 2.351 19.501 -11.989 1.00 73.88 88 ALA A CA 1
ATOM 614 C C . ALA A 1 88 ? 3.470 20.063 -11.093 1.00 73.88 88 ALA A C 1
ATOM 616 O O . ALA A 1 88 ? 4.001 21.142 -11.379 1.00 73.88 88 ALA A O 1
ATOM 617 N N . ALA A 1 89 ? 3.841 19.339 -10.029 1.00 74.62 89 ALA A N 1
ATOM 618 C CA . ALA A 1 89 ? 4.962 19.696 -9.158 1.00 74.62 89 ALA A CA 1
ATOM 619 C C . ALA A 1 89 ? 6.301 19.615 -9.909 1.00 74.62 89 ALA A C 1
ATOM 621 O O . ALA A 1 89 ? 7.104 20.550 -9.856 1.00 74.62 89 ALA A O 1
ATOM 622 N N . LEU A 1 90 ? 6.475 18.556 -10.696 1.00 82.56 90 LEU A N 1
ATOM 623 C CA . LEU A 1 90 ? 7.618 18.321 -11.565 1.00 82.56 90 LEU A CA 1
ATOM 624 C C . LEU A 1 90 ? 7.809 19.430 -12.597 1.00 82.56 90 LEU A C 1
ATOM 626 O O . LEU A 1 90 ? 8.870 20.043 -12.696 1.00 82.56 90 LEU A O 1
ATOM 630 N N . V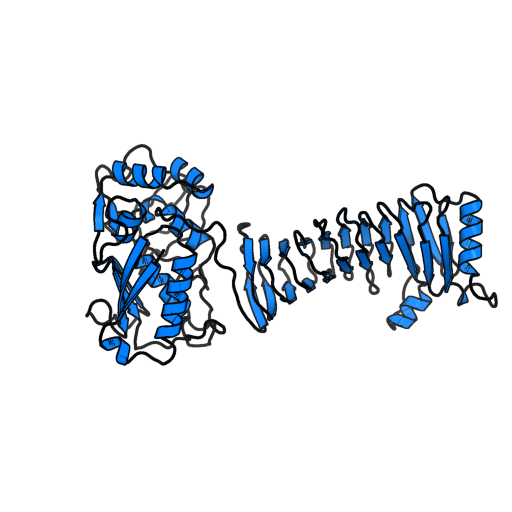AL A 1 91 ? 6.767 19.759 -13.354 1.00 84.94 91 VAL A N 1
ATOM 631 C CA . VAL A 1 91 ? 6.827 20.819 -14.366 1.00 84.94 91 VAL A CA 1
ATOM 632 C C . VAL A 1 91 ? 7.163 22.168 -13.731 1.00 84.94 91 VAL A C 1
ATOM 634 O O . VAL A 1 91 ? 7.858 22.985 -14.345 1.00 84.94 91 VAL A O 1
ATOM 637 N N . ALA A 1 92 ? 6.680 22.409 -12.510 1.00 84.88 92 ALA A N 1
ATOM 638 C CA . ALA A 1 92 ? 6.988 23.617 -11.758 1.00 84.88 92 ALA A CA 1
ATOM 639 C C . ALA A 1 92 ? 8.441 23.657 -11.255 1.00 84.88 92 ALA A C 1
ATOM 641 O O . ALA A 1 92 ? 8.992 24.754 -11.128 1.00 84.88 92 ALA A O 1
ATOM 642 N N . SER A 1 93 ? 9.066 22.504 -10.994 1.00 85.50 93 SER A N 1
ATOM 643 C CA . SER A 1 93 ? 10.454 22.414 -10.527 1.00 85.50 93 SER A CA 1
ATOM 644 C C . SER A 1 93 ? 11.492 22.460 -11.654 1.00 85.50 93 SER A C 1
ATOM 646 O O . SER A 1 93 ? 12.634 22.868 -11.416 1.00 85.50 93 SER A O 1
ATOM 648 N N . LEU A 1 94 ? 11.101 22.135 -12.893 1.00 88.56 94 LEU A N 1
ATOM 649 C CA . LEU A 1 94 ? 11.987 22.178 -14.059 1.00 88.56 94 LEU A CA 1
ATOM 650 C C . LEU A 1 94 ? 12.533 23.598 -14.341 1.00 88.56 94 LEU A C 1
ATOM 652 O O . LEU A 1 94 ? 11.754 24.540 -14.548 1.00 88.56 94 LEU A O 1
ATOM 656 N N . PRO A 1 95 ? 13.866 23.772 -14.469 1.00 85.00 95 PRO A N 1
ATOM 657 C CA . PRO A 1 95 ? 14.478 25.054 -14.817 1.00 85.00 95 PRO A CA 1
ATOM 658 C C . PRO A 1 95 ? 13.890 25.694 -16.087 1.00 85.00 95 PRO A C 1
ATOM 660 O O . PRO A 1 95 ? 13.686 25.040 -17.108 1.00 85.00 95 PRO A O 1
ATOM 663 N N . LEU A 1 96 ? 13.638 27.007 -16.073 1.00 83.38 96 LEU A N 1
ATOM 664 C CA . LEU A 1 96 ? 13.173 27.716 -17.281 1.00 83.38 96 LEU A CA 1
ATOM 665 C C . LEU A 1 96 ? 14.278 27.895 -18.332 1.00 83.38 96 LEU A C 1
ATOM 667 O O . LEU A 1 96 ? 13.983 28.036 -19.518 1.00 83.38 96 LEU A O 1
ATOM 671 N N . ALA A 1 97 ? 15.534 27.922 -17.893 1.00 84.31 97 ALA A N 1
ATOM 672 C CA . ALA A 1 97 ? 16.711 27.949 -18.749 1.00 84.31 97 ALA A CA 1
ATOM 673 C C . ALA A 1 97 ? 17.406 26.589 -18.701 1.00 84.31 97 ALA A C 1
ATOM 675 O O . ALA A 1 97 ? 17.298 25.885 -17.702 1.00 84.31 97 ALA A O 1
ATOM 676 N N . ASP A 1 98 ? 18.126 26.255 -19.768 1.00 83.62 98 ASP A N 1
ATOM 677 C CA . ASP A 1 98 ? 18.886 25.013 -19.866 1.00 83.62 98 ASP A CA 1
ATOM 678 C C . ASP A 1 98 ? 19.907 24.881 -18.715 1.00 83.62 98 ASP A C 1
ATOM 680 O O . ASP A 1 98 ? 20.831 25.704 -18.632 1.00 83.62 98 ASP A O 1
ATOM 684 N N . PRO A 1 99 ? 19.752 23.876 -17.828 1.00 81.50 99 PRO A N 1
ATOM 685 C CA . PRO A 1 99 ? 20.667 23.665 -16.711 1.00 81.50 99 PRO A CA 1
ATOM 686 C C . PRO A 1 99 ? 22.042 23.137 -17.153 1.00 81.50 99 PRO A C 1
ATOM 688 O O . PRO A 1 99 ? 22.999 23.235 -16.385 1.00 81.50 99 PRO A O 1
ATOM 691 N N . TYR A 1 100 ? 22.175 22.645 -18.389 1.00 78.38 100 TYR A N 1
ATOM 692 C CA . TYR A 1 100 ? 23.383 22.004 -18.919 1.00 78.38 100 TYR A CA 1
ATOM 693 C C . TYR A 1 100 ? 24.151 22.872 -19.926 1.00 78.38 100 TYR A C 1
ATOM 695 O O . TYR A 1 100 ? 25.045 22.389 -20.619 1.00 78.38 100 TYR A O 1
ATOM 703 N N . LEU A 1 101 ? 23.857 24.178 -19.977 1.00 78.12 101 LEU A N 1
ATOM 704 C CA . LEU A 1 101 ? 24.628 25.182 -20.729 1.00 78.12 101 LEU A CA 1
ATOM 705 C C . LEU A 1 101 ? 24.743 24.898 -22.244 1.00 78.12 101 LEU A C 1
ATOM 707 O O . LEU A 1 101 ? 25.757 25.233 -22.863 1.00 78.12 101 LEU A O 1
ATOM 711 N N . GLY A 1 102 ? 23.698 24.335 -22.852 1.00 73.94 102 GLY A N 1
ATOM 712 C CA . GLY A 1 102 ? 23.620 24.004 -24.276 1.00 73.94 102 GLY A CA 1
ATOM 713 C C . GLY A 1 102 ? 23.914 22.540 -24.604 1.00 73.94 102 GLY A C 1
ATOM 714 O O . GLY A 1 102 ? 24.109 22.231 -25.778 1.00 73.94 102 GLY A O 1
ATOM 715 N N . GLY A 1 103 ? 24.003 21.666 -23.596 1.00 82.50 103 GLY A N 1
ATOM 716 C CA . GLY A 1 103 ? 24.105 20.220 -23.781 1.00 82.50 103 GLY A CA 1
ATOM 717 C C . GLY A 1 103 ? 22.755 19.593 -24.134 1.00 82.50 103 GLY A C 1
ATOM 718 O O . GLY A 1 103 ? 21.735 19.920 -23.529 1.00 82.50 103 GLY A O 1
ATOM 719 N N . ASP A 1 104 ? 22.759 18.677 -25.099 1.00 92.12 104 ASP A N 1
ATOM 720 C CA . ASP A 1 104 ? 21.585 17.861 -25.404 1.00 92.12 104 ASP A CA 1
ATOM 721 C C . ASP A 1 104 ? 21.447 16.728 -24.377 1.00 92.12 104 ASP A C 1
ATOM 723 O O . ASP A 1 104 ? 22.442 16.217 -23.854 1.00 92.12 104 ASP A O 1
ATOM 727 N N . LEU A 1 105 ? 20.207 16.323 -24.112 1.00 94.50 105 LEU A N 1
ATOM 728 C CA . LEU A 1 105 ? 19.888 15.152 -23.308 1.00 94.50 105 LEU A CA 1
ATOM 729 C C . LEU A 1 105 ? 19.664 13.961 -24.237 1.00 94.50 105 LEU A C 1
ATOM 731 O O . LEU A 1 105 ? 19.004 14.093 -25.270 1.00 94.50 105 LEU A O 1
ATOM 735 N N . TYR A 1 106 ? 20.186 12.800 -23.867 1.00 96.19 106 TYR A N 1
ATOM 736 C CA . TYR A 1 106 ? 19.907 11.555 -24.563 1.00 96.19 106 TYR A CA 1
ATOM 737 C C . TYR A 1 106 ? 18.565 10.991 -24.093 1.00 96.19 106 TYR A C 1
ATOM 739 O O . TYR A 1 106 ? 18.350 10.786 -22.899 1.00 96.19 106 TYR A O 1
ATOM 747 N N . VAL A 1 107 ? 17.660 10.767 -25.042 1.00 96.88 107 VAL A N 1
ATOM 748 C CA . VAL A 1 107 ? 16.293 10.294 -24.808 1.00 96.88 107 VAL A CA 1
ATOM 749 C C . VAL A 1 107 ? 16.128 8.945 -25.490 1.00 96.88 107 VAL A C 1
ATOM 751 O O . VAL A 1 107 ? 16.326 8.845 -26.702 1.00 96.88 107 VAL A O 1
ATOM 754 N N . ALA A 1 108 ? 15.786 7.916 -24.716 1.00 96.25 108 ALA A N 1
ATOM 755 C CA . ALA A 1 108 ? 15.628 6.558 -25.227 1.00 96.25 108 ALA A CA 1
ATOM 756 C C . ALA A 1 108 ? 14.384 6.434 -26.116 1.00 96.25 108 ALA A C 1
ATOM 758 O O . ALA A 1 108 ? 13.372 7.100 -25.894 1.00 96.25 108 ALA A O 1
ATOM 759 N N . THR A 1 109 ? 14.423 5.536 -27.100 1.00 96.31 109 THR A N 1
ATOM 760 C CA . THR A 1 109 ? 13.315 5.372 -28.055 1.00 96.31 109 THR A CA 1
ATOM 761 C C . THR A 1 109 ? 11.952 5.066 -27.413 1.00 96.31 109 THR A C 1
ATOM 763 O O . THR A 1 109 ? 10.961 5.633 -27.880 1.00 96.31 109 THR A O 1
ATOM 766 N N . PRO A 1 110 ? 11.834 4.291 -26.315 1.00 96.50 110 PRO A N 1
ATOM 767 C CA . PRO A 1 110 ? 10.567 4.170 -25.586 1.00 96.50 110 PRO A CA 1
ATOM 768 C C . PRO A 1 110 ? 10.003 5.499 -25.067 1.00 96.50 110 PRO A C 1
ATOM 770 O O . PRO A 1 110 ? 8.795 5.716 -25.170 1.00 96.50 110 PRO A O 1
ATOM 773 N N . GLN A 1 111 ? 10.854 6.417 -24.598 1.00 96.00 111 GLN A N 1
ATOM 774 C CA . GLN A 1 111 ? 10.434 7.769 -24.208 1.00 96.00 111 GLN A CA 1
ATOM 775 C C . GLN A 1 111 ? 10.003 8.571 -25.438 1.00 96.00 111 GLN A C 1
ATOM 777 O O . GLN A 1 111 ? 8.944 9.187 -25.437 1.00 96.00 111 GLN A O 1
ATOM 782 N N . GLU A 1 112 ? 10.756 8.503 -26.542 1.00 95.25 112 GLU A N 1
ATOM 783 C CA . GLU A 1 112 ? 10.371 9.165 -27.797 1.00 95.25 112 GLU A CA 1
ATOM 784 C C . GLU A 1 112 ? 9.000 8.685 -28.309 1.00 95.25 112 GLU A C 1
ATOM 786 O O . GLU A 1 112 ? 8.216 9.483 -28.833 1.00 95.25 112 GLU A O 1
ATOM 791 N N . LYS A 1 113 ? 8.701 7.386 -28.159 1.00 95.56 113 LYS A N 1
ATOM 792 C CA . LYS A 1 113 ? 7.401 6.781 -28.487 1.00 95.56 113 LYS A CA 1
ATOM 793 C C . LYS A 1 113 ? 6.305 7.293 -27.562 1.00 95.56 113 LYS A C 1
ATOM 795 O O . LYS A 1 113 ? 5.247 7.680 -28.059 1.00 95.56 113 LYS A O 1
ATOM 800 N N . ALA A 1 114 ? 6.550 7.296 -26.248 1.00 94.56 114 ALA A N 1
ATOM 801 C CA . ALA A 1 114 ? 5.610 7.814 -25.254 1.00 94.56 114 ALA A CA 1
ATOM 802 C C . ALA A 1 114 ? 5.266 9.278 -25.554 1.00 94.56 114 ALA A C 1
ATOM 804 O O . ALA A 1 114 ? 4.094 9.645 -25.545 1.00 94.56 114 ALA A O 1
ATOM 805 N N . TRP A 1 115 ? 6.273 10.059 -25.957 1.00 93.88 115 TRP A N 1
ATOM 806 C CA . TRP A 1 115 ? 6.165 11.488 -26.247 1.00 93.88 115 TRP A CA 1
ATOM 807 C C . TRP A 1 115 ? 5.612 11.836 -27.629 1.00 93.88 115 TRP A C 1
ATOM 809 O O . TRP A 1 115 ? 5.495 13.010 -27.989 1.00 93.88 115 TRP A O 1
ATOM 819 N N . GLY A 1 116 ? 5.309 10.826 -28.449 1.00 93.00 116 GLY A N 1
ATOM 820 C CA . GLY A 1 116 ? 4.845 11.016 -29.822 1.00 93.00 116 GLY A CA 1
ATOM 821 C C . GLY A 1 116 ? 5.874 11.681 -30.745 1.00 93.00 116 GLY A C 1
ATOM 822 O O . GLY A 1 116 ? 5.497 12.218 -31.789 1.00 93.00 116 GLY A O 1
ATOM 823 N N . LEU A 1 117 ? 7.163 11.654 -30.385 1.00 91.88 117 LEU A N 1
ATOM 824 C CA . LEU A 1 117 ? 8.263 12.150 -31.221 1.00 91.88 117 LEU A CA 1
ATOM 825 C C . LEU A 1 117 ? 8.592 11.171 -32.353 1.00 91.88 117 LEU A C 1
ATOM 827 O O . LEU A 1 117 ? 8.989 11.587 -33.444 1.00 91.88 117 LEU A O 1
ATOM 831 N N . VAL A 1 118 ? 8.365 9.880 -32.112 1.00 93.50 118 VAL A N 1
ATOM 832 C CA . VAL A 1 118 ? 8.449 8.806 -33.108 1.00 93.50 118 VAL A CA 1
ATOM 833 C C . VAL A 1 118 ? 7.171 7.953 -33.082 1.00 93.50 118 VAL A C 1
ATOM 835 O O . VAL A 1 118 ? 6.393 8.028 -32.129 1.00 93.50 118 VAL A O 1
ATOM 838 N N . PRO A 1 119 ? 6.890 7.146 -34.125 1.00 94.88 119 PRO A N 1
ATOM 839 C CA . PRO A 1 119 ? 5.696 6.306 -34.145 1.00 94.88 119 PRO A CA 1
ATOM 840 C C . PRO A 1 119 ? 5.649 5.313 -32.973 1.00 94.88 119 PRO A C 1
ATOM 842 O O . PRO A 1 119 ? 6.599 4.573 -32.742 1.00 94.88 119 PRO A O 1
ATOM 845 N N . ALA A 1 120 ? 4.497 5.216 -32.309 1.00 93.25 120 ALA A N 1
ATOM 846 C CA . ALA A 1 120 ? 4.296 4.406 -31.102 1.00 93.25 120 ALA A CA 1
ATOM 847 C C . ALA A 1 120 ? 4.534 2.886 -31.258 1.00 93.25 120 ALA A C 1
ATOM 849 O O . ALA A 1 120 ? 4.623 2.178 -30.263 1.00 93.25 120 ALA A O 1
ATOM 850 N N . SER A 1 121 ? 4.604 2.364 -32.487 1.00 89.56 121 SER A N 1
ATOM 851 C CA . SER A 1 121 ? 4.650 0.922 -32.792 1.00 89.56 121 SER A CA 1
ATOM 852 C C . SER A 1 121 ? 5.733 0.550 -33.813 1.00 89.56 121 SER A C 1
ATOM 854 O O . SER A 1 121 ? 5.542 -0.345 -34.640 1.00 89.56 121 SER A O 1
ATOM 856 N N . THR A 1 122 ? 6.878 1.246 -33.802 1.00 82.50 122 THR A N 1
ATOM 857 C CA . THR A 1 122 ? 8.038 0.792 -34.589 1.00 82.50 122 THR A CA 1
ATOM 858 C C . THR A 1 122 ? 8.481 -0.602 -34.133 1.00 82.50 122 THR A C 1
ATOM 860 O O . THR A 1 122 ? 8.389 -0.945 -32.956 1.00 82.50 122 THR A O 1
ATOM 863 N N . THR A 1 123 ? 8.950 -1.416 -35.082 1.00 77.75 123 THR A N 1
ATOM 864 C CA . THR A 1 123 ? 9.354 -2.816 -34.854 1.00 77.75 123 THR A CA 1
ATOM 865 C C . THR A 1 123 ? 10.847 -2.975 -34.566 1.00 77.75 123 THR A C 1
ATOM 867 O O . THR A 1 123 ? 11.355 -4.093 -34.592 1.00 77.75 123 THR A O 1
ATOM 870 N N . GLU A 1 124 ? 11.571 -1.868 -34.423 1.00 87.19 124 GLU A N 1
ATOM 871 C CA . GLU A 1 124 ? 12.986 -1.890 -34.056 1.00 87.19 124 GLU A CA 1
ATOM 872 C C . GLU A 1 124 ? 13.120 -2.297 -32.585 1.00 87.19 124 GLU A C 1
ATOM 874 O O . GLU A 1 124 ? 12.233 -2.016 -31.778 1.00 87.19 124 GLU A O 1
ATOM 879 N N . THR A 1 125 ? 14.204 -2.997 -32.252 1.00 94.19 125 THR A N 1
ATOM 880 C CA . THR A 1 125 ? 14.520 -3.347 -30.866 1.00 94.19 125 THR A CA 1
ATOM 881 C C . THR A 1 125 ? 14.823 -2.069 -30.093 1.00 94.19 125 THR A C 1
ATOM 883 O O . THR A 1 125 ? 15.754 -1.348 -30.442 1.00 94.19 125 THR A O 1
ATOM 886 N N . ASP A 1 126 ? 14.040 -1.799 -29.054 1.00 96.75 126 ASP A N 1
ATOM 887 C CA . ASP A 1 126 ? 14.157 -0.602 -28.220 1.00 96.75 126 ASP A CA 1
ATOM 888 C C . ASP A 1 126 ? 15.252 -0.738 -27.159 1.00 96.75 126 ASP A C 1
ATOM 890 O O . ASP A 1 126 ? 15.849 0.252 -26.742 1.00 96.75 126 ASP A O 1
ATOM 894 N N . GLY A 1 127 ? 15.543 -1.966 -26.736 1.00 96.69 127 GLY A N 1
ATOM 895 C CA . GLY A 1 127 ? 16.560 -2.251 -25.736 1.00 96.69 127 GLY A CA 1
ATOM 896 C C . GLY A 1 127 ? 16.863 -3.730 -25.601 1.00 96.69 127 GLY A C 1
ATOM 897 O O . GLY A 1 127 ? 16.205 -4.591 -26.191 1.00 96.69 127 GLY A O 1
ATOM 898 N N . SER A 1 128 ? 17.871 -4.015 -24.794 1.00 97.38 128 SER A N 1
ATOM 899 C CA . SER A 1 128 ? 18.276 -5.367 -24.432 1.00 97.38 128 SER A CA 1
ATOM 900 C C . SER A 1 128 ? 18.361 -5.497 -22.925 1.00 97.38 128 SER A C 1
ATOM 902 O O . SER A 1 128 ? 18.843 -4.574 -22.276 1.00 97.38 128 SER A O 1
ATOM 904 N N . ILE A 1 129 ? 17.956 -6.655 -22.416 1.00 98.19 129 ILE A N 1
ATOM 905 C CA . ILE A 1 129 ? 18.133 -7.079 -21.030 1.00 98.19 129 ILE A CA 1
ATOM 906 C C . ILE A 1 129 ? 18.835 -8.440 -21.002 1.00 98.19 129 ILE A C 1
ATOM 908 O O . ILE A 1 129 ? 18.650 -9.266 -21.904 1.00 98.19 129 ILE A O 1
ATOM 912 N N . GLY A 1 130 ? 19.605 -8.687 -19.954 1.00 97.94 130 GLY A N 1
ATOM 913 C CA . GLY A 1 130 ? 20.272 -9.955 -19.699 1.00 97.94 130 GLY A CA 1
ATOM 914 C C . GLY A 1 130 ? 20.325 -10.255 -18.212 1.00 97.94 130 GLY A C 1
ATOM 915 O O . GLY A 1 130 ? 20.410 -9.345 -17.395 1.00 97.94 130 GLY A O 1
ATOM 916 N N . PHE A 1 131 ? 20.291 -11.538 -17.863 1.00 98.06 131 PHE A N 1
ATOM 917 C CA . PHE A 1 131 ? 20.338 -11.996 -16.471 1.00 98.06 131 PHE A CA 1
ATOM 918 C C . PHE A 1 131 ? 21.479 -12.981 -16.274 1.00 98.06 131 PHE A C 1
ATOM 920 O O . PHE A 1 131 ? 21.729 -13.819 -17.142 1.00 98.06 131 PHE A O 1
ATOM 927 N N . SER A 1 132 ? 22.175 -12.880 -15.146 1.00 96.69 132 SER A N 1
ATOM 928 C CA . SER A 1 132 ? 23.359 -13.685 -14.859 1.00 96.69 132 SER A CA 1
ATOM 929 C C . SER A 1 132 ? 23.039 -15.175 -14.788 1.00 96.69 132 SER A C 1
ATOM 931 O O . SER A 1 132 ? 22.038 -15.599 -14.219 1.00 96.69 132 SER A O 1
ATOM 933 N N . SER A 1 133 ? 23.922 -16.003 -15.344 1.00 95.38 133 SER A N 1
ATOM 934 C CA . SER A 1 133 ? 23.836 -17.460 -15.203 1.00 95.38 133 SER A CA 1
ATOM 935 C C . SER A 1 133 ? 24.532 -17.991 -13.947 1.00 95.38 133 SER A C 1
ATOM 937 O O . SER A 1 133 ? 24.450 -19.190 -13.674 1.00 95.38 133 SER A O 1
ATOM 939 N N . ASP A 1 134 ? 25.226 -17.119 -13.211 1.00 93.81 134 ASP A N 1
ATOM 940 C CA . ASP A 1 134 ? 26.158 -17.497 -12.144 1.00 93.81 134 ASP A CA 1
ATOM 941 C C . ASP A 1 134 ? 25.590 -17.268 -10.735 1.00 93.81 134 ASP A C 1
ATOM 943 O O . ASP A 1 134 ? 26.201 -17.671 -9.741 1.00 93.81 134 ASP A O 1
ATOM 947 N N . VAL A 1 135 ? 24.391 -16.686 -10.640 1.00 94.44 135 VAL A N 1
ATOM 948 C CA . VAL A 1 135 ? 23.680 -16.450 -9.378 1.00 94.44 135 VAL A CA 1
ATOM 949 C C . VAL A 1 135 ? 22.386 -17.259 -9.296 1.00 94.44 135 VAL A C 1
ATOM 951 O O . VAL A 1 135 ? 21.852 -17.752 -10.291 1.00 94.44 135 VAL A O 1
ATOM 954 N N . ALA A 1 136 ? 21.886 -17.440 -8.076 1.00 96.12 136 ALA A N 1
ATOM 955 C CA . ALA A 1 136 ? 20.618 -18.115 -7.838 1.00 96.12 136 ALA A CA 1
ATOM 956 C C . ALA A 1 136 ? 19.469 -17.102 -7.819 1.00 96.12 136 ALA A C 1
ATOM 958 O O . ALA A 1 136 ? 19.577 -16.075 -7.153 1.00 96.12 136 ALA A O 1
ATOM 959 N N . TYR A 1 137 ? 18.349 -17.440 -8.462 1.00 97.69 137 TYR A N 1
ATOM 960 C CA . TYR A 1 137 ? 17.112 -16.664 -8.385 1.00 97.69 137 TYR A CA 1
ATOM 961 C C . TYR A 1 137 ? 15.936 -17.502 -7.890 1.00 97.69 137 TYR A C 1
ATOM 963 O O . TYR A 1 137 ? 15.882 -18.715 -8.118 1.00 97.69 137 TYR A O 1
ATOM 971 N N . THR A 1 138 ? 14.966 -16.832 -7.272 1.00 95.88 138 THR A N 1
ATOM 972 C CA . THR A 1 138 ? 13.586 -17.311 -7.191 1.00 95.88 138 THR A CA 1
ATOM 973 C C . THR A 1 138 ? 12.762 -16.690 -8.314 1.00 95.88 138 THR A C 1
ATOM 975 O O . THR A 1 138 ? 12.896 -15.509 -8.616 1.00 95.88 138 THR A O 1
ATOM 978 N N . PHE A 1 139 ? 11.917 -17.502 -8.948 1.00 92.62 139 PHE A N 1
ATOM 979 C CA . PHE A 1 139 ? 11.057 -17.101 -10.069 1.00 92.62 139 PHE A CA 1
ATOM 980 C C . PHE A 1 139 ? 9.567 -17.121 -9.703 1.00 92.62 139 PHE A C 1
ATOM 982 O O . PHE A 1 139 ? 8.721 -16.899 -10.571 1.00 92.62 139 PHE A O 1
ATOM 989 N N . ASP A 1 140 ? 9.234 -17.478 -8.459 1.00 80.88 140 ASP A N 1
ATOM 990 C CA . ASP A 1 140 ? 7.853 -17.643 -8.020 1.00 80.88 140 ASP A CA 1
ATOM 991 C C . ASP A 1 140 ? 7.252 -16.278 -7.639 1.00 80.88 140 ASP A C 1
ATOM 993 O O . ASP A 1 140 ? 7.704 -15.676 -6.663 1.00 80.88 140 ASP A O 1
ATOM 997 N N . PRO A 1 141 ? 6.218 -15.781 -8.345 1.00 76.94 141 PRO A N 1
ATOM 998 C CA . PRO A 1 141 ? 5.560 -14.527 -7.977 1.00 76.94 141 PRO A CA 1
ATOM 999 C C . PRO A 1 141 ? 4.902 -14.567 -6.592 1.00 76.94 141 PRO A C 1
ATOM 1001 O O . PRO A 1 141 ? 4.673 -13.511 -6.002 1.00 76.94 141 PRO A O 1
ATOM 1004 N N . ALA A 1 142 ? 4.603 -15.756 -6.062 1.00 75.56 142 ALA A N 1
ATOM 1005 C CA . ALA A 1 142 ? 4.046 -15.926 -4.725 1.00 75.56 142 ALA A CA 1
ATOM 1006 C C . ALA A 1 142 ? 5.119 -16.036 -3.625 1.00 75.56 142 ALA A C 1
ATOM 1008 O O . ALA A 1 142 ? 4.789 -15.819 -2.460 1.00 75.56 142 ALA A O 1
ATOM 1009 N N . ASP A 1 143 ? 6.376 -16.340 -3.971 1.00 81.56 143 ASP A N 1
ATOM 1010 C CA . ASP A 1 143 ? 7.487 -16.511 -3.023 1.00 81.56 143 ASP A CA 1
ATOM 1011 C C . ASP A 1 143 ? 8.794 -15.900 -3.563 1.00 81.56 143 ASP A C 1
ATOM 1013 O O . ASP A 1 143 ? 9.701 -16.571 -4.069 1.00 81.56 143 ASP A O 1
ATOM 1017 N N . ARG A 1 144 ? 8.867 -14.570 -3.453 1.00 87.81 144 ARG A N 1
ATOM 1018 C CA . ARG A 1 144 ? 9.970 -13.735 -3.953 1.00 87.81 144 ARG A CA 1
ATOM 1019 C C . ARG A 1 144 ? 11.136 -13.584 -2.954 1.00 87.81 144 ARG A C 1
ATOM 1021 O O . ARG A 1 144 ? 12.172 -13.040 -3.304 1.00 87.81 144 ARG A O 1
ATOM 1028 N N . GLY A 1 145 ? 11.009 -14.089 -1.721 1.00 88.31 145 GLY A N 1
ATOM 1029 C CA . GLY A 1 145 ? 11.959 -13.869 -0.613 1.00 88.31 145 GLY A CA 1
ATOM 1030 C C . GLY A 1 145 ? 12.764 -15.103 -0.203 1.00 88.31 145 GLY A C 1
ATOM 1031 O O . GLY A 1 145 ? 12.865 -15.410 0.985 1.00 88.31 145 GLY A O 1
ATOM 1032 N N . VAL A 1 146 ? 13.304 -15.854 -1.164 1.00 89.31 146 VAL A N 1
ATOM 1033 C CA . VAL A 1 146 ? 13.940 -17.156 -0.896 1.00 89.31 146 VAL A CA 1
ATOM 1034 C C . VAL A 1 146 ? 15.388 -16.983 -0.409 1.00 89.31 146 VAL A C 1
ATOM 1036 O O . VAL A 1 146 ? 16.217 -16.449 -1.148 1.00 89.31 146 VAL A O 1
ATOM 1039 N N . PRO A 1 147 ? 15.760 -17.470 0.796 1.00 88.31 147 PRO A N 1
ATOM 1040 C CA . PRO A 1 147 ? 17.115 -17.313 1.324 1.00 88.31 147 PRO A CA 1
ATOM 1041 C C . PRO A 1 147 ? 18.206 -17.810 0.366 1.00 88.31 147 PRO A C 1
ATOM 1043 O O . PRO A 1 147 ? 18.200 -18.968 -0.053 1.00 88.31 147 PRO A O 1
ATOM 1046 N N . GLY A 1 148 ? 19.178 -16.942 0.073 1.00 93.06 148 GLY A N 1
ATOM 1047 C CA . GLY A 1 148 ? 20.301 -17.247 -0.820 1.00 93.06 148 GLY A CA 1
ATOM 1048 C C . GLY A 1 148 ? 19.990 -17.144 -2.316 1.00 93.06 148 GLY A C 1
ATOM 1049 O O . GLY A 1 148 ? 20.856 -17.490 -3.116 1.00 93.06 148 GLY A O 1
ATOM 1050 N N . ALA A 1 149 ? 18.799 -16.674 -2.693 1.00 96.25 149 ALA A N 1
ATOM 1051 C CA . ALA A 1 149 ? 18.418 -16.398 -4.073 1.00 96.25 149 ALA A CA 1
ATOM 1052 C C . ALA A 1 149 ? 17.918 -14.953 -4.226 1.00 96.25 149 ALA A C 1
ATOM 1054 O O . ALA A 1 149 ? 17.314 -14.413 -3.301 1.00 96.25 149 ALA A O 1
ATOM 1055 N N . TYR A 1 150 ? 18.177 -14.340 -5.377 1.00 97.19 150 TYR A N 1
ATOM 1056 C CA . TYR A 1 150 ? 17.643 -13.029 -5.754 1.00 97.19 150 TYR A CA 1
ATOM 1057 C C . TYR A 1 150 ? 16.192 -13.136 -6.225 1.00 97.19 150 TYR A C 1
ATOM 1059 O O . TYR A 1 150 ? 15.790 -14.157 -6.794 1.00 97.19 150 TYR A O 1
ATOM 1067 N N . ASP A 1 151 ? 15.417 -12.078 -6.025 1.00 96.94 151 ASP A N 1
ATOM 1068 C CA . ASP A 1 151 ? 14.084 -11.943 -6.601 1.00 96.94 151 ASP A CA 1
ATOM 1069 C C . ASP A 1 151 ? 14.180 -11.671 -8.110 1.00 96.94 151 ASP A C 1
ATOM 1071 O O . ASP A 1 151 ? 14.469 -10.559 -8.545 1.00 96.94 151 ASP A O 1
ATOM 1075 N N . PHE A 1 152 ? 13.936 -12.691 -8.939 1.00 98.12 152 PHE A N 1
ATOM 1076 C CA . PHE A 1 152 ? 14.042 -12.530 -10.390 1.00 98.12 152 PHE A CA 1
ATOM 1077 C C . PHE A 1 152 ? 13.043 -11.519 -10.952 1.00 98.12 152 PHE A C 1
ATOM 1079 O O . PHE A 1 152 ? 13.340 -10.839 -11.929 1.00 98.12 152 PHE A O 1
ATOM 1086 N N . ILE A 1 153 ? 11.833 -11.468 -10.393 1.00 96.62 153 ILE A N 1
ATOM 1087 C CA . ILE A 1 153 ? 10.778 -10.610 -10.935 1.00 96.62 153 ILE A CA 1
ATOM 1088 C C . ILE A 1 153 ? 11.141 -9.149 -10.663 1.00 96.62 153 ILE A C 1
ATOM 1090 O O . ILE A 1 153 ? 10.974 -8.328 -11.559 1.00 96.62 153 ILE A O 1
ATOM 1094 N N . GLY A 1 154 ? 11.732 -8.863 -9.499 1.00 96.00 154 GLY A N 1
ATOM 1095 C CA . GLY A 1 154 ? 12.191 -7.525 -9.114 1.00 96.00 154 GLY A CA 1
ATOM 1096 C C . GLY A 1 154 ? 13.356 -7.073 -9.979 1.00 96.00 154 GLY A C 1
ATOM 1097 O O . GLY A 1 154 ? 13.303 -5.995 -10.563 1.00 96.00 154 GLY A O 1
ATOM 1098 N N . ALA A 1 155 ? 14.339 -7.950 -10.188 1.00 97.75 155 ALA A N 1
ATOM 1099 C CA . ALA A 1 155 ? 15.416 -7.696 -11.140 1.00 97.75 155 ALA A CA 1
ATOM 1100 C C . ALA A 1 155 ? 14.890 -7.506 -12.578 1.00 97.75 155 ALA A C 1
ATOM 1102 O O . ALA A 1 155 ? 15.395 -6.691 -13.336 1.00 97.75 155 ALA A O 1
ATOM 1103 N N . ALA A 1 156 ? 13.850 -8.228 -12.998 1.00 98.50 156 ALA A N 1
ATOM 1104 C CA . ALA A 1 156 ? 13.284 -8.048 -14.333 1.00 98.50 156 ALA A CA 1
ATOM 1105 C C . ALA A 1 156 ? 12.501 -6.732 -14.483 1.00 98.50 156 ALA A C 1
ATOM 1107 O O . ALA A 1 156 ? 12.604 -6.083 -15.523 1.00 98.50 156 ALA A O 1
ATOM 1108 N N . GLU A 1 157 ? 11.741 -6.330 -13.462 1.00 97.88 157 GLU A N 1
ATOM 1109 C CA . GLU A 1 157 ? 11.091 -5.014 -13.366 1.00 97.88 157 GLU A CA 1
ATOM 1110 C C . GLU A 1 157 ? 12.148 -3.890 -13.443 1.00 97.88 157 GLU A C 1
ATOM 1112 O O . GLU A 1 157 ? 11.997 -2.938 -14.217 1.00 97.88 157 GLU A O 1
ATOM 1117 N N . HIS A 1 158 ? 13.272 -4.069 -12.746 1.00 97.81 158 HIS A N 1
ATOM 1118 C CA . HIS A 1 158 ? 14.440 -3.192 -12.771 1.00 97.81 158 HIS A CA 1
ATOM 1119 C C . HIS A 1 158 ? 15.029 -3.020 -14.179 1.00 97.81 158 HIS A C 1
ATOM 1121 O O . HIS A 1 158 ? 15.132 -1.901 -14.689 1.00 97.81 158 HIS A O 1
ATOM 1127 N N . GLU A 1 159 ? 15.397 -4.121 -14.835 1.00 98.00 159 GLU A N 1
ATOM 1128 C CA . GLU A 1 159 ? 16.064 -4.087 -16.142 1.00 98.00 159 GLU A CA 1
ATOM 1129 C C . GLU A 1 159 ? 15.147 -3.585 -17.261 1.00 98.00 159 GLU A C 1
ATOM 1131 O O . GLU A 1 159 ? 15.568 -2.882 -18.184 1.00 98.00 159 GLU A O 1
ATOM 1136 N N . LEU A 1 160 ? 13.857 -3.918 -17.197 1.00 98.50 160 LEU A N 1
ATOM 1137 C CA . LEU A 1 160 ? 12.893 -3.418 -18.171 1.00 98.50 160 LEU A CA 1
ATOM 1138 C C . LEU A 1 160 ? 12.746 -1.895 -18.071 1.00 98.50 160 LEU A C 1
ATOM 1140 O O . LEU A 1 160 ? 12.602 -1.240 -19.102 1.00 98.50 160 LEU A O 1
ATOM 1144 N N . THR A 1 161 ? 12.833 -1.305 -16.877 1.00 98.06 161 THR A N 1
ATOM 1145 C CA . THR A 1 161 ? 12.713 0.157 -16.717 1.00 98.06 161 THR A CA 1
ATOM 1146 C C . THR A 1 161 ? 13.961 0.916 -17.169 1.00 98.06 161 THR A C 1
ATOM 1148 O O . THR A 1 161 ? 13.827 2.023 -17.699 1.00 98.06 161 THR A O 1
ATOM 1151 N N . HIS A 1 162 ? 15.147 0.301 -17.121 1.00 97.62 162 HIS A N 1
ATOM 1152 C CA . HIS A 1 162 ? 16.344 0.811 -17.813 1.00 97.62 162 HIS A CA 1
ATOM 1153 C C . HIS A 1 162 ? 16.112 0.961 -19.316 1.00 97.62 162 HIS A C 1
ATOM 1155 O O . HIS A 1 162 ? 16.399 2.013 -19.891 1.00 97.62 162 HIS A O 1
ATOM 1161 N N . VAL A 1 163 ? 15.512 -0.051 -19.957 1.00 98.06 163 VAL A N 1
ATOM 1162 C CA . VAL A 1 163 ? 15.126 0.027 -21.379 1.00 98.06 163 VAL A CA 1
ATOM 1163 C C . VAL A 1 163 ? 14.125 1.158 -21.622 1.00 98.06 163 VAL A C 1
ATOM 1165 O O . VAL A 1 163 ? 14.221 1.855 -22.632 1.00 98.06 163 VAL A O 1
ATOM 1168 N N . LEU A 1 164 ? 13.194 1.379 -20.689 1.00 97.75 164 LEU A N 1
ATOM 1169 C CA . LEU A 1 164 ? 12.229 2.480 -20.762 1.00 97.75 164 LEU A CA 1
ATOM 1170 C C . LEU A 1 164 ? 12.865 3.863 -20.569 1.00 97.75 164 LEU A C 1
ATOM 1172 O O . LEU A 1 164 ? 12.229 4.863 -20.880 1.00 97.75 164 LEU A O 1
ATOM 1176 N N . GLY A 1 165 ? 14.117 3.950 -20.133 1.00 96.44 165 GLY A N 1
ATOM 1177 C CA . GLY A 1 165 ? 14.848 5.209 -20.046 1.00 96.44 165 GLY A CA 1
ATOM 1178 C C . GLY A 1 165 ? 15.231 5.636 -18.631 1.00 96.44 165 GLY A C 1
ATOM 1179 O O . GLY A 1 165 ? 15.750 6.740 -18.459 1.00 96.44 165 GLY A O 1
ATOM 1180 N N . ARG A 1 166 ? 15.018 4.776 -17.626 1.00 96.81 166 ARG A N 1
ATOM 1181 C CA . ARG A 1 166 ? 15.550 4.954 -16.268 1.00 96.81 166 ARG A CA 1
ATOM 1182 C C . ARG A 1 166 ? 17.025 4.542 -16.230 1.00 96.81 166 ARG A C 1
ATOM 1184 O O . ARG A 1 166 ? 17.346 3.500 -15.694 1.00 96.81 166 ARG A O 1
ATOM 1191 N N . PHE A 1 167 ? 17.918 5.338 -16.811 1.00 93.81 167 PHE A N 1
ATOM 1192 C CA . PHE A 1 167 ? 19.369 5.103 -16.761 1.00 93.81 167 PHE A CA 1
ATOM 1193 C C . PHE A 1 167 ? 20.111 6.429 -16.566 1.00 93.81 167 PHE A C 1
ATOM 1195 O O . PHE A 1 167 ? 19.595 7.495 -16.895 1.00 93.81 167 PHE A O 1
ATOM 1202 N N . SER A 1 168 ? 21.335 6.380 -16.040 1.00 93.06 168 SER A N 1
ATOM 1203 C CA . SER A 1 168 ? 22.183 7.561 -15.848 1.00 93.06 168 SER A CA 1
ATOM 1204 C C . SER A 1 168 ? 23.652 7.172 -15.959 1.00 93.06 168 SER A C 1
ATOM 1206 O O . SER A 1 168 ? 24.075 6.131 -15.459 1.00 93.06 168 SER A O 1
ATOM 1208 N N . THR A 1 169 ? 24.460 7.991 -16.637 1.00 90.38 169 THR A N 1
ATOM 1209 C CA . THR A 1 169 ? 25.897 7.718 -16.773 1.00 90.38 169 THR A CA 1
ATOM 1210 C C . THR A 1 169 ? 26.716 9.006 -16.879 1.00 90.38 169 THR A C 1
ATOM 1212 O O . THR A 1 169 ? 26.267 9.986 -17.482 1.00 90.38 169 THR A O 1
ATOM 1215 N N . PRO A 1 170 ? 27.942 9.063 -16.324 1.00 89.06 170 PRO A N 1
ATOM 1216 C CA . PRO A 1 170 ? 28.733 10.285 -16.343 1.00 89.06 170 PRO A CA 1
ATOM 1217 C C . PRO A 1 170 ? 29.036 10.762 -17.768 1.00 89.06 170 PRO A C 1
ATOM 1219 O O . PRO A 1 170 ? 29.607 10.041 -18.583 1.00 89.06 170 PRO A O 1
ATOM 1222 N N . GLY A 1 171 ? 28.715 12.026 -18.048 1.00 85.44 171 GLY A N 1
ATOM 1223 C CA . GLY A 1 171 ? 28.959 12.649 -19.352 1.00 85.44 171 GLY A CA 1
ATOM 1224 C C . GLY A 1 171 ? 27.824 12.483 -20.365 1.00 85.44 171 GLY A C 1
ATOM 1225 O O . GLY A 1 171 ? 27.925 13.043 -21.455 1.00 85.44 171 GLY A O 1
ATOM 1226 N N . MET A 1 172 ? 26.745 11.787 -20.005 1.00 88.69 172 MET A N 1
ATOM 1227 C CA . MET A 1 172 ? 25.493 11.761 -20.754 1.00 88.69 172 MET A CA 1
ATOM 1228 C C . MET A 1 172 ? 24.368 12.228 -19.838 1.00 88.69 172 MET A C 1
ATOM 1230 O O . MET A 1 172 ? 24.104 11.604 -18.818 1.00 88.69 172 MET A O 1
ATOM 1234 N N . TYR A 1 173 ? 23.719 13.330 -20.206 1.00 89.62 173 TYR A N 1
ATOM 1235 C CA . TYR A 1 173 ? 22.543 13.809 -19.491 1.00 89.62 173 TYR A CA 1
ATOM 1236 C C . TYR A 1 173 ? 21.305 13.102 -20.018 1.00 89.62 173 TYR A C 1
ATOM 1238 O O . TYR A 1 173 ? 21.108 13.012 -21.229 1.00 89.62 173 TYR A O 1
ATOM 1246 N N . THR A 1 174 ? 20.468 12.631 -19.111 1.00 93.94 174 THR A N 1
ATOM 1247 C CA . THR A 1 174 ? 19.211 11.940 -19.400 1.00 93.94 174 THR A CA 1
ATOM 1248 C C . THR A 1 174 ? 18.051 12.685 -18.738 1.00 93.94 174 THR A C 1
ATOM 1250 O O . THR A 1 174 ? 18.279 13.527 -17.863 1.00 93.94 174 THR A O 1
ATOM 1253 N N . PRO A 1 175 ? 16.792 12.405 -19.112 1.00 94.12 175 PRO A N 1
ATOM 1254 C CA . PRO A 1 175 ? 15.640 12.954 -18.400 1.00 94.12 175 PRO A CA 1
ATOM 1255 C C . PRO A 1 175 ? 15.655 12.668 -16.890 1.00 94.12 175 PRO A C 1
ATOM 1257 O O . PRO A 1 175 ? 15.250 13.536 -16.124 1.00 94.12 175 PRO A O 1
ATOM 1260 N N . LEU A 1 176 ? 16.185 11.517 -16.453 1.00 95.00 176 LEU A N 1
ATOM 1261 C CA . LEU A 1 176 ? 16.311 11.170 -15.031 1.00 95.00 176 LEU A CA 1
ATOM 1262 C C . LEU A 1 176 ? 17.188 12.176 -14.265 1.00 95.00 176 LEU A C 1
ATOM 1264 O O . LEU A 1 176 ? 16.883 12.545 -13.131 1.00 95.00 176 LEU A O 1
ATOM 1268 N N . ASP A 1 177 ? 18.250 12.679 -14.897 1.00 92.81 177 ASP A N 1
ATOM 1269 C CA . ASP A 1 177 ? 19.210 13.588 -14.260 1.00 92.81 177 ASP A CA 1
ATOM 1270 C C . ASP A 1 177 ? 18.638 14.985 -13.978 1.00 92.81 177 ASP A C 1
ATOM 1272 O O . ASP A 1 177 ? 19.223 15.739 -13.199 1.00 92.81 177 ASP A O 1
ATOM 1276 N N . LEU A 1 178 ? 17.490 15.341 -14.568 1.00 91.75 178 LEU A N 1
ATOM 1277 C CA . LEU A 1 178 ? 16.785 16.589 -14.255 1.00 91.75 178 LEU A CA 1
ATOM 1278 C C . LEU A 1 178 ? 16.237 16.598 -12.822 1.00 91.75 178 LEU A C 1
ATOM 1280 O O . LEU A 1 178 ? 16.063 17.674 -12.250 1.00 91.75 178 LEU A O 1
ATOM 1284 N N . PHE A 1 179 ? 16.015 15.421 -12.235 1.00 92.25 179 PHE A N 1
ATOM 1285 C CA . PHE A 1 179 ? 15.346 15.240 -10.944 1.00 92.25 179 PHE A CA 1
ATOM 1286 C C . PHE A 1 179 ? 16.299 14.871 -9.811 1.00 92.25 179 PHE A C 1
ATOM 1288 O O . PHE A 1 179 ? 15.882 14.366 -8.770 1.00 92.25 179 PHE A O 1
ATOM 1295 N N . ARG A 1 1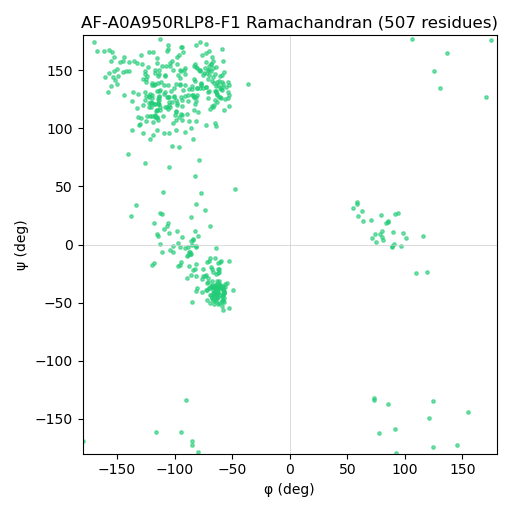80 ? 17.595 15.124 -10.005 1.00 92.88 180 ARG A N 1
ATOM 1296 C CA . ARG A 1 180 ? 18.641 14.777 -9.050 1.00 92.88 180 ARG A CA 1
ATOM 1297 C C . ARG A 1 180 ? 19.070 15.989 -8.231 1.00 92.88 180 ARG A C 1
ATOM 1299 O O . ARG A 1 180 ? 19.470 17.013 -8.776 1.00 92.88 180 ARG A O 1
ATOM 1306 N N . TYR A 1 181 ? 19.056 15.878 -6.908 1.00 91.38 181 TYR A N 1
ATOM 1307 C CA . TYR A 1 181 ? 19.367 17.005 -6.027 1.00 91.38 181 TYR A CA 1
ATOM 1308 C C . TYR A 1 181 ? 20.299 16.610 -4.885 1.00 91.38 181 TYR A C 1
ATOM 1310 O O . TYR A 1 181 ? 20.449 15.449 -4.525 1.00 91.38 181 TYR A O 1
ATOM 1318 N N . THR A 1 182 ? 20.975 17.612 -4.329 1.00 94.88 182 THR A N 1
ATOM 1319 C CA . THR A 1 182 ? 21.750 17.492 -3.079 1.00 94.88 182 THR A CA 1
ATOM 1320 C C . THR A 1 182 ? 21.215 18.388 -1.969 1.00 94.88 182 THR A C 1
ATOM 1322 O O . THR A 1 182 ? 21.561 18.217 -0.803 1.00 94.88 182 THR A O 1
ATOM 1325 N N . ALA A 1 183 ? 20.387 19.361 -2.342 1.00 90.62 183 ALA A N 1
ATOM 1326 C CA . ALA A 1 183 ? 19.684 20.303 -1.488 1.00 90.62 183 ALA A CA 1
ATOM 1327 C C . ALA A 1 183 ? 18.613 21.022 -2.338 1.00 90.62 183 ALA A C 1
ATOM 1329 O O . ALA A 1 183 ? 18.716 21.002 -3.573 1.00 90.62 183 ALA A O 1
ATOM 1330 N N . PRO A 1 184 ? 17.659 21.737 -1.712 1.00 90.81 184 PRO A N 1
ATOM 1331 C CA . PRO A 1 184 ? 16.665 22.523 -2.436 1.00 90.81 184 PRO A CA 1
ATOM 1332 C C . PRO A 1 184 ? 17.308 23.491 -3.436 1.00 90.81 184 PRO A C 1
ATOM 1334 O O . PRO A 1 184 ? 18.096 24.366 -3.070 1.00 90.81 184 PRO A O 1
ATOM 1337 N N . GLY A 1 185 ? 16.979 23.318 -4.715 1.00 88.69 185 GLY A N 1
ATOM 1338 C CA . GLY A 1 185 ? 17.484 24.096 -5.843 1.00 88.69 185 GLY A CA 1
ATOM 1339 C C . GLY A 1 185 ? 18.930 23.795 -6.252 1.00 88.69 185 GLY A C 1
ATOM 1340 O O . GLY A 1 185 ? 19.482 24.538 -7.064 1.00 88.69 185 GLY A O 1
ATOM 1341 N N . VAL A 1 186 ? 19.563 22.748 -5.705 1.00 91.00 186 VAL A N 1
ATOM 1342 C CA . VAL A 1 186 ? 20.981 22.429 -5.939 1.00 91.00 186 VAL A CA 1
ATOM 1343 C C . VAL A 1 186 ? 21.149 21.056 -6.589 1.00 91.00 186 VAL A C 1
ATOM 1345 O O . VAL A 1 186 ? 21.075 20.016 -5.932 1.00 91.00 186 VAL A O 1
ATOM 1348 N N . GLN A 1 187 ? 21.460 21.083 -7.882 1.00 89.12 187 GLN A N 1
ATOM 1349 C CA . GLN A 1 187 ? 21.860 19.922 -8.681 1.00 89.12 187 GLN A CA 1
ATOM 1350 C C . GLN A 1 187 ? 23.273 19.435 -8.301 1.00 89.12 187 GLN A C 1
ATOM 1352 O O . GLN A 1 187 ? 24.110 20.247 -7.879 1.00 89.12 187 GLN A O 1
ATOM 1357 N N . PRO A 1 188 ? 23.579 18.132 -8.432 1.00 89.19 188 PRO A N 1
ATOM 1358 C CA . PRO A 1 188 ? 24.882 17.603 -8.067 1.00 89.19 188 PRO A CA 1
ATOM 1359 C C . PRO A 1 188 ? 25.998 18.055 -9.020 1.00 89.19 188 PRO A C 1
ATOM 1361 O O . PRO A 1 188 ? 25.814 18.174 -10.227 1.00 89.19 188 PRO A O 1
ATOM 1364 N N . ALA A 1 189 ? 27.204 18.252 -8.476 1.00 86.88 189 ALA A N 1
ATOM 1365 C CA . ALA A 1 189 ? 28.403 18.552 -9.267 1.00 86.88 189 ALA A CA 1
ATOM 1366 C C . ALA A 1 189 ? 29.039 17.288 -9.877 1.00 86.88 189 ALA A C 1
ATOM 1368 O O . ALA A 1 189 ? 29.869 17.372 -10.782 1.00 86.88 189 ALA A O 1
ATOM 1369 N N . SER A 1 190 ? 28.675 16.118 -9.353 1.00 88.75 190 SER A N 1
ATOM 1370 C CA . SER A 1 190 ? 29.089 14.800 -9.821 1.00 88.75 190 SER A CA 1
ATOM 1371 C C . SER A 1 190 ? 28.000 13.792 -9.482 1.00 88.75 190 SER A C 1
ATOM 1373 O O . SER A 1 190 ? 27.447 13.853 -8.391 1.00 88.75 190 SER A O 1
ATOM 1375 N N . LEU A 1 191 ? 27.739 12.836 -10.371 1.00 89.12 191 LEU A N 1
ATOM 1376 C CA . LEU A 1 191 ? 26.812 11.738 -10.087 1.00 89.12 191 LEU A CA 1
ATOM 1377 C C . LEU A 1 191 ? 27.347 10.777 -9.006 1.00 89.12 191 LEU A C 1
ATOM 1379 O O . LEU A 1 191 ? 26.567 10.102 -8.352 1.00 89.12 191 LEU A O 1
ATOM 1383 N N . HIS A 1 192 ? 28.662 10.776 -8.754 1.00 91.81 192 HIS A N 1
ATOM 1384 C CA . HIS A 1 192 ? 29.303 9.931 -7.737 1.00 91.81 192 HIS A CA 1
ATOM 1385 C C . HIS A 1 192 ? 29.282 10.511 -6.315 1.00 91.81 192 HIS A C 1
ATOM 1387 O O . HIS A 1 192 ? 29.920 9.979 -5.407 1.00 91.81 192 HIS A O 1
ATOM 1393 N N . GLN A 1 193 ? 28.621 11.649 -6.110 1.00 92.00 193 GLN A N 1
ATOM 1394 C CA . GLN A 1 193 ? 28.446 12.231 -4.780 1.00 92.00 193 GLN A CA 1
ATOM 1395 C C . GLN A 1 193 ? 27.071 11.855 -4.224 1.00 92.00 193 GLN A C 1
ATOM 1397 O O . GLN A 1 193 ? 26.175 11.547 -4.996 1.00 92.00 193 GLN A O 1
ATOM 1402 N N . THR A 1 194 ? 26.863 11.952 -2.911 1.00 91.38 194 THR A N 1
ATOM 1403 C CA . THR A 1 194 ? 25.530 11.759 -2.316 1.00 91.38 194 THR A CA 1
ATOM 1404 C C . THR A 1 194 ? 24.510 12.714 -2.932 1.00 91.38 194 THR A C 1
ATOM 1406 O O . THR A 1 194 ? 24.730 13.928 -2.958 1.00 91.38 194 THR A O 1
ATOM 1409 N N . ASN A 1 195 ? 23.417 12.155 -3.440 1.00 94.31 195 ASN A N 1
ATOM 1410 C CA . ASN A 1 195 ? 22.322 12.869 -4.079 1.00 94.31 195 ASN A CA 1
ATOM 1411 C C . ASN A 1 195 ? 21.043 12.012 -4.022 1.00 94.31 195 ASN A C 1
ATOM 1413 O O . ASN A 1 195 ? 21.116 10.832 -3.685 1.00 94.31 195 ASN A O 1
ATOM 1417 N N . TYR A 1 196 ? 19.898 12.613 -4.326 1.00 92.00 196 TYR A N 1
ATOM 1418 C CA . TYR A 1 196 ? 18.589 11.971 -4.217 1.00 92.00 196 TYR A CA 1
ATOM 1419 C C . TYR A 1 196 ? 17.635 12.400 -5.330 1.00 92.00 196 TYR A C 1
ATOM 1421 O O . TYR A 1 196 ? 17.848 13.429 -5.986 1.00 92.00 196 TYR A O 1
ATOM 1429 N N . PHE A 1 197 ? 16.590 11.601 -5.530 1.00 92.56 197 PHE A N 1
ATOM 1430 C CA . PHE A 1 197 ? 15.483 11.878 -6.432 1.00 92.56 197 PHE A CA 1
ATOM 1431 C C . PHE A 1 197 ? 14.473 12.833 -5.794 1.00 92.56 197 PHE A C 1
ATOM 1433 O O . PHE A 1 197 ? 14.097 12.692 -4.629 1.00 92.56 197 PHE A O 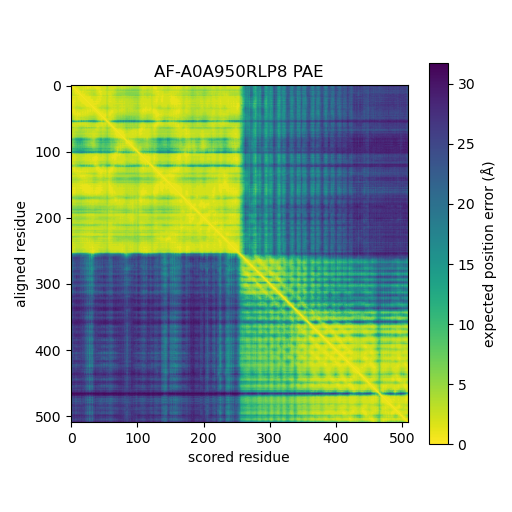1
ATOM 1440 N N . SER A 1 198 ? 14.042 13.833 -6.561 1.00 87.06 198 SER A N 1
ATOM 1441 C CA . SER A 1 198 ? 13.062 14.817 -6.116 1.00 87.06 198 SER A CA 1
ATOM 1442 C C . SER A 1 198 ? 12.320 15.447 -7.289 1.00 87.06 198 SER A C 1
ATOM 1444 O O . SER A 1 198 ? 12.929 15.868 -8.275 1.00 87.06 198 SER A O 1
ATOM 1446 N N . ILE A 1 199 ? 11.003 15.591 -7.143 1.00 86.25 199 ILE A N 1
ATOM 1447 C CA . ILE A 1 199 ? 10.127 16.226 -8.141 1.00 86.25 199 ILE A CA 1
ATOM 1448 C C . ILE A 1 199 ? 9.747 17.671 -7.787 1.00 86.25 199 ILE A C 1
ATOM 1450 O O . ILE A 1 199 ? 9.156 18.373 -8.603 1.00 86.25 199 ILE A O 1
ATOM 1454 N N . ASP A 1 200 ? 10.110 18.164 -6.600 1.00 81.44 200 ASP A N 1
ATOM 1455 C CA . ASP A 1 200 ? 9.718 19.486 -6.083 1.00 81.44 200 ASP A CA 1
ATOM 1456 C C . ASP A 1 200 ? 10.903 20.464 -5.967 1.00 81.44 200 ASP A C 1
ATOM 1458 O O . ASP A 1 200 ? 10.918 21.406 -5.166 1.00 81.44 200 ASP A O 1
ATOM 1462 N N . GLY A 1 201 ? 11.913 20.249 -6.811 1.00 84.06 201 GLY A N 1
ATOM 1463 C CA . GLY A 1 201 ? 13.098 21.091 -6.885 1.00 84.06 201 GLY A CA 1
ATOM 1464 C C . GLY A 1 201 ? 14.109 20.806 -5.780 1.00 84.06 201 GLY A C 1
ATOM 1465 O O . GLY A 1 201 ? 14.874 21.706 -5.436 1.00 84.06 201 GLY A O 1
ATOM 1466 N N . GLY A 1 202 ? 14.117 19.595 -5.219 1.00 84.62 202 GLY A N 1
ATOM 1467 C CA . GLY A 1 202 ? 15.032 19.184 -4.153 1.00 84.62 202 GLY A CA 1
ATOM 1468 C C . GLY A 1 202 ? 14.545 19.558 -2.755 1.00 84.62 202 GLY A C 1
ATOM 1469 O O . GLY A 1 202 ? 15.360 19.684 -1.847 1.00 84.62 202 GLY A O 1
ATOM 1470 N N . THR A 1 203 ? 13.252 19.834 -2.576 1.00 83.44 203 THR A N 1
ATOM 1471 C CA . THR A 1 203 ? 12.681 20.145 -1.256 1.00 83.44 203 THR A CA 1
ATOM 1472 C C . THR A 1 203 ? 12.410 18.865 -0.473 1.00 83.44 203 THR A C 1
ATOM 1474 O O . THR A 1 203 ? 12.713 18.814 0.721 1.00 83.44 203 THR A O 1
ATOM 1477 N N . THR A 1 204 ? 11.911 17.839 -1.156 1.00 79.31 204 THR A N 1
ATOM 1478 C CA . THR A 1 204 ? 11.660 16.502 -0.614 1.00 79.31 204 THR A CA 1
ATOM 1479 C C . THR A 1 204 ? 12.667 15.513 -1.188 1.00 79.31 204 THR A C 1
ATOM 1481 O O . THR A 1 204 ? 12.865 15.465 -2.402 1.00 79.31 204 THR A O 1
ATOM 1484 N N . ASP A 1 205 ? 13.303 14.749 -0.305 1.00 83.69 205 ASP A N 1
ATOM 1485 C CA . ASP A 1 205 ? 14.132 13.590 -0.638 1.00 83.69 205 ASP A CA 1
ATOM 1486 C C . ASP A 1 205 ? 13.206 12.370 -0.706 1.00 83.69 205 ASP A C 1
ATOM 1488 O O . ASP A 1 205 ? 12.663 11.982 0.329 1.00 83.69 205 ASP A O 1
ATOM 1492 N N . LEU A 1 206 ? 12.929 11.878 -1.921 1.00 78.50 206 LEU A N 1
ATOM 1493 C CA . LEU A 1 206 ? 12.053 10.720 -2.123 1.00 78.50 206 LEU A CA 1
ATOM 1494 C C . LEU A 1 206 ? 12.830 9.415 -1.978 1.00 78.50 206 LEU A C 1
ATOM 1496 O O . LEU A 1 206 ? 12.410 8.567 -1.207 1.00 78.50 206 LEU A O 1
ATOM 1500 N N . ASP A 1 207 ? 13.971 9.296 -2.662 1.00 86.31 207 ASP A N 1
ATOM 1501 C CA . ASP A 1 207 ? 14.934 8.221 -2.428 1.00 86.31 207 ASP A CA 1
ATOM 1502 C C . ASP A 1 207 ? 16.366 8.638 -2.810 1.00 86.31 207 ASP A C 1
ATOM 1504 O O . ASP A 1 207 ? 16.577 9.365 -3.795 1.00 86.31 207 ASP A O 1
ATOM 1508 N N . PRO A 1 208 ? 17.387 8.174 -2.063 1.00 89.94 208 PRO A N 1
ATOM 1509 C CA . PRO A 1 208 ? 18.782 8.429 -2.380 1.00 89.94 208 PRO A CA 1
ATOM 1510 C C . PRO A 1 208 ? 19.233 7.568 -3.560 1.00 89.94 208 PRO A C 1
ATOM 1512 O O . PRO A 1 208 ? 19.032 6.358 -3.566 1.00 89.94 208 PRO A O 1
ATOM 1515 N N . PHE A 1 209 ? 19.946 8.160 -4.515 1.00 95.94 209 PHE A N 1
ATOM 1516 C CA . PHE A 1 209 ? 20.587 7.384 -5.575 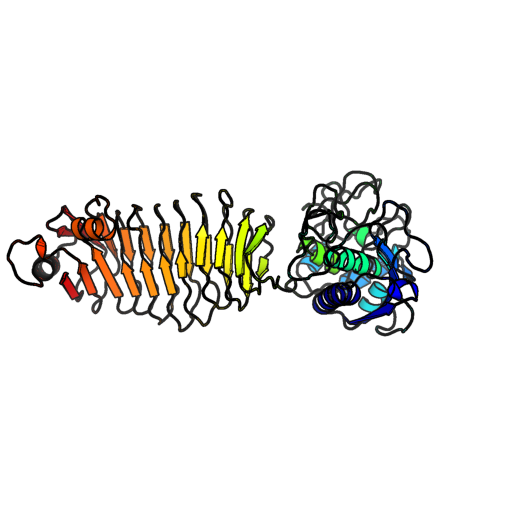1.00 95.94 209 PHE A CA 1
ATOM 1517 C C . PHE A 1 209 ? 21.916 6.788 -5.115 1.00 95.94 209 PHE A C 1
ATOM 1519 O O . PHE A 1 209 ? 22.642 7.374 -4.298 1.00 95.94 209 PHE A O 1
ATOM 1526 N N . SER A 1 210 ? 22.294 5.671 -5.726 1.00 94.19 210 SER A N 1
ATOM 1527 C CA . SER A 1 210 ? 23.608 5.084 -5.538 1.00 94.19 210 SER A CA 1
ATOM 1528 C C . SER A 1 210 ? 24.719 6.021 -6.052 1.00 94.19 210 SER A C 1
ATOM 1530 O O . SER A 1 210 ? 24.662 6.519 -7.180 1.00 94.19 210 SER A O 1
ATOM 1532 N N . PRO A 1 211 ? 25.780 6.274 -5.259 1.00 91.12 211 PRO A N 1
ATOM 1533 C CA . PRO A 1 211 ? 26.937 7.053 -5.704 1.00 91.12 211 PRO A CA 1
ATOM 1534 C C . PRO A 1 211 ? 27.940 6.224 -6.536 1.00 91.12 211 PRO A C 1
ATOM 1536 O O . PRO A 1 211 ? 28.977 6.744 -6.967 1.00 91.12 211 PRO A O 1
ATOM 1539 N N . SER A 1 212 ? 27.700 4.927 -6.737 1.00 89.56 212 SER A N 1
ATOM 1540 C CA . SER A 1 212 ? 28.620 4.003 -7.413 1.00 89.56 212 SER A CA 1
ATOM 1541 C C . SER A 1 212 ? 27.892 2.835 -8.073 1.00 89.56 212 SER A C 1
ATOM 1543 O O . SER A 1 212 ? 26.785 2.510 -7.681 1.00 89.56 212 SER A O 1
ATOM 1545 N N . GLY A 1 213 ? 28.541 2.149 -9.015 1.00 88.69 213 GLY A N 1
ATOM 1546 C CA . GLY A 1 213 ? 27.865 1.105 -9.789 1.00 88.69 213 GLY A CA 1
ATOM 1547 C C . GLY A 1 213 ? 26.906 1.742 -10.790 1.00 88.69 213 GLY A C 1
ATOM 1548 O O . GLY A 1 213 ? 27.299 2.703 -11.462 1.00 88.69 213 GLY A O 1
ATOM 1549 N N . ASP A 1 214 ? 25.684 1.225 -10.866 1.00 91.12 214 ASP A N 1
ATOM 1550 C CA . ASP A 1 214 ? 24.611 1.874 -11.608 1.00 91.12 214 ASP A CA 1
ATOM 1551 C C . ASP A 1 214 ? 24.162 3.148 -10.879 1.00 91.12 214 ASP A C 1
ATOM 1553 O O . ASP A 1 214 ? 23.876 3.151 -9.684 1.00 91.12 214 ASP A O 1
ATOM 1557 N N . LEU A 1 215 ? 24.163 4.271 -11.595 1.00 94.25 215 LEU A N 1
ATOM 1558 C CA . LEU A 1 215 ? 23.852 5.582 -11.028 1.00 94.25 215 LEU A CA 1
ATOM 1559 C C . LEU A 1 215 ? 22.356 5.905 -11.090 1.00 94.25 215 LEU A C 1
ATOM 1561 O O . LEU A 1 215 ? 21.937 6.912 -10.512 1.00 94.25 215 LEU A O 1
ATOM 1565 N N . ALA A 1 216 ? 21.563 5.104 -11.804 1.00 94.81 216 ALA A N 1
ATOM 1566 C CA . ALA A 1 216 ? 20.107 5.202 -11.831 1.00 94.81 216 ALA A CA 1
ATOM 1567 C C . ALA A 1 216 ? 19.430 4.414 -10.704 1.00 94.81 216 ALA A C 1
ATOM 1569 O O . ALA A 1 216 ? 18.222 4.567 -10.522 1.00 94.81 216 ALA A O 1
ATOM 1570 N N . ASP A 1 217 ? 20.196 3.621 -9.960 1.00 95.12 217 ASP A N 1
ATOM 1571 C CA . ASP A 1 217 ? 19.693 2.804 -8.863 1.00 95.12 217 ASP A CA 1
ATOM 1572 C C . ASP A 1 217 ? 19.553 3.598 -7.575 1.00 95.12 217 ASP A C 1
ATOM 1574 O O . ASP A 1 217 ? 20.279 4.574 -7.332 1.00 95.12 217 ASP A O 1
ATOM 1578 N N . TRP A 1 218 ? 18.661 3.129 -6.708 1.00 95.25 218 TRP A N 1
ATOM 1579 C CA . TRP A 1 218 ? 18.650 3.566 -5.321 1.00 95.25 218 TRP A CA 1
ATOM 1580 C C . TRP A 1 218 ? 19.899 3.100 -4.578 1.00 95.25 218 TRP A C 1
ATOM 1582 O O . TRP A 1 218 ? 20.536 2.103 -4.913 1.00 95.25 218 TRP A O 1
ATOM 1592 N N . ALA A 1 219 ? 20.291 3.864 -3.565 1.00 88.56 219 ALA A N 1
ATOM 1593 C CA . ALA A 1 219 ? 21.446 3.541 -2.742 1.00 88.56 219 ALA A CA 1
ATOM 1594 C C . ALA A 1 219 ? 21.203 2.270 -1.914 1.00 88.56 219 ALA A C 1
ATOM 1596 O O . ALA A 1 219 ? 20.072 1.976 -1.546 1.00 88.56 219 ALA A O 1
ATOM 1597 N N . ASP A 1 220 ? 22.279 1.607 -1.476 1.00 86.81 220 ASP A N 1
ATOM 1598 C CA . ASP A 1 220 ? 22.259 0.414 -0.598 1.00 86.81 220 ASP A CA 1
ATOM 1599 C C . ASP A 1 220 ? 21.451 0.549 0.703 1.00 86.81 220 ASP A C 1
ATOM 1601 O O . ASP A 1 220 ? 21.178 -0.436 1.396 1.00 86.81 220 ASP A O 1
ATOM 1605 N N . THR A 1 221 ? 21.091 1.774 1.078 1.00 81.94 221 THR A N 1
ATOM 1606 C CA . THR A 1 221 ? 20.202 2.050 2.207 1.00 81.94 221 THR A CA 1
ATOM 1607 C C . THR A 1 221 ? 18.732 1.753 1.910 1.00 81.94 221 THR A C 1
ATOM 1609 O O . THR A 1 221 ? 17.975 1.562 2.858 1.00 81.94 221 THR A O 1
ATOM 1612 N N . VAL A 1 222 ? 18.336 1.704 0.637 1.00 81.25 222 VAL A N 1
ATOM 1613 C CA . VAL A 1 222 ? 16.990 1.360 0.170 1.00 81.25 222 VAL A CA 1
ATOM 1614 C C . VAL A 1 222 ? 16.974 -0.142 -0.118 1.00 81.25 222 VAL A C 1
ATOM 1616 O O . VAL A 1 222 ? 17.618 -0.617 -1.048 1.00 81.25 222 VAL A O 1
ATOM 1619 N N . GLN A 1 223 ? 16.317 -0.921 0.743 1.00 83.56 223 GLN A N 1
ATOM 1620 C CA . GLN A 1 223 ? 16.298 -2.387 0.655 1.00 83.56 223 GLN A CA 1
ATOM 1621 C C . GLN A 1 223 ? 14.906 -2.915 0.328 1.00 83.56 223 GLN A C 1
ATOM 1623 O O . GLN A 1 223 ? 13.913 -2.374 0.807 1.00 83.56 223 GLN A O 1
ATOM 1628 N N . GLY A 1 224 ? 14.843 -4.026 -0.412 1.00 81.88 224 GLY A N 1
ATOM 1629 C CA . GLY A 1 224 ? 13.571 -4.642 -0.810 1.00 81.88 224 GLY A CA 1
ATOM 1630 C C . GLY A 1 224 ? 12.791 -3.833 -1.847 1.00 81.88 224 GLY A C 1
ATOM 1631 O O . GLY A 1 224 ? 11.584 -4.027 -1.996 1.00 81.88 224 GLY A O 1
ATOM 1632 N N . ASP A 1 225 ? 13.486 -2.957 -2.563 1.00 87.50 225 ASP A N 1
ATOM 1633 C CA . ASP A 1 225 ? 12.970 -2.126 -3.641 1.00 87.50 225 ASP A CA 1
ATOM 1634 C C . ASP A 1 225 ? 13.541 -2.624 -4.977 1.00 87.50 225 ASP A C 1
ATOM 1636 O O . ASP A 1 225 ? 14.719 -2.978 -5.051 1.00 87.50 225 ASP A O 1
ATOM 1640 N N . SER A 1 226 ? 12.701 -2.693 -6.010 1.00 93.94 226 SER A N 1
ATOM 1641 C CA . SER A 1 226 ? 13.075 -3.200 -7.332 1.00 93.94 226 SER A CA 1
ATOM 1642 C C . SER A 1 226 ? 14.077 -2.298 -8.049 1.00 93.94 226 SER A C 1
ATOM 1644 O O . SER A 1 226 ? 14.899 -2.810 -8.798 1.00 93.94 226 SER A O 1
ATOM 1646 N N . PHE A 1 227 ? 14.059 -0.983 -7.840 1.00 95.06 227 PHE A N 1
ATOM 1647 C CA . PHE A 1 227 ? 15.007 -0.040 -8.447 1.00 95.06 227 PHE A CA 1
ATOM 1648 C C . PHE A 1 227 ? 16.248 0.186 -7.566 1.00 95.06 227 PHE A C 1
ATOM 1650 O O . PHE A 1 227 ? 17.168 0.905 -7.960 1.00 95.06 227 PHE A O 1
ATOM 1657 N N . GLY A 1 228 ? 16.293 -0.429 -6.383 1.00 91.44 228 GLY A N 1
ATOM 1658 C CA . GLY A 1 228 ? 17.476 -0.497 -5.533 1.00 91.44 228 GLY A CA 1
ATOM 1659 C C . GLY A 1 228 ? 18.426 -1.643 -5.896 1.00 91.44 228 GLY A C 1
ATOM 1660 O O . GLY A 1 228 ? 18.282 -2.291 -6.935 1.00 91.44 228 GLY A O 1
ATOM 1661 N N . PRO A 1 229 ? 19.419 -1.920 -5.035 1.00 87.81 229 PRO A N 1
ATOM 1662 C CA . PRO A 1 229 ? 20.368 -2.990 -5.279 1.00 87.81 229 PRO A CA 1
ATOM 1663 C C . PRO A 1 229 ? 19.756 -4.355 -4.984 1.00 87.81 229 PRO A C 1
ATOM 1665 O O . PRO A 1 229 ? 19.142 -4.574 -3.930 1.00 87.81 229 PRO A O 1
ATOM 1668 N N . GLY A 1 230 ? 20.049 -5.299 -5.877 1.00 89.31 230 GLY A N 1
ATOM 1669 C CA . GLY A 1 230 ? 19.638 -6.685 -5.727 1.00 89.31 230 GLY A CA 1
ATOM 1670 C C . GLY A 1 230 ? 20.179 -7.325 -4.445 1.00 89.31 230 GLY A C 1
ATOM 1671 O O . GLY A 1 230 ? 21.375 -7.245 -4.137 1.00 89.31 230 GLY A O 1
ATOM 1672 N N . GLN A 1 231 ? 19.318 -8.018 -3.702 1.00 91.56 231 GLN A N 1
ATOM 1673 C CA . GLN A 1 231 ? 19.611 -8.634 -2.410 1.00 91.56 231 GLN A CA 1
ATOM 1674 C C . GLN A 1 231 ? 19.035 -10.047 -2.306 1.00 91.56 231 GLN A C 1
ATOM 1676 O O .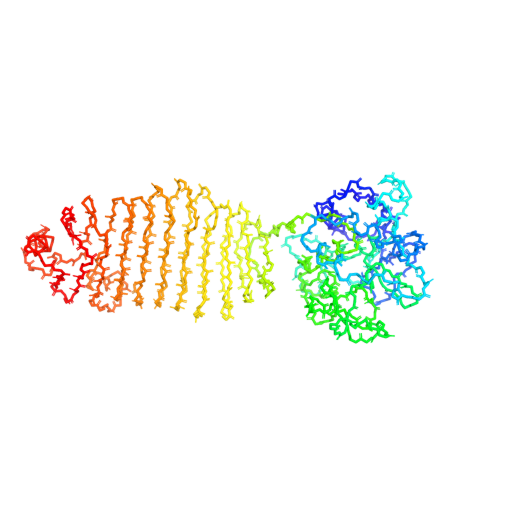 GLN A 1 231 ? 17.862 -10.316 -2.546 1.00 91.56 231 GLN A O 1
ATOM 1681 N N . THR A 1 232 ? 19.863 -10.996 -1.867 1.00 94.38 232 THR A N 1
ATOM 1682 C CA . THR A 1 232 ? 19.405 -12.381 -1.717 1.00 94.38 232 THR A CA 1
ATOM 1683 C C . THR A 1 232 ? 18.465 -12.547 -0.525 1.00 94.38 232 THR A C 1
ATOM 1685 O O . THR A 1 232 ? 18.799 -12.131 0.586 1.00 94.38 232 THR A O 1
ATOM 1688 N N . GLY A 1 233 ? 17.365 -13.278 -0.706 1.00 87.94 233 GLY A N 1
ATOM 1689 C CA . GLY A 1 233 ? 16.412 -13.601 0.360 1.00 87.94 233 GLY A CA 1
ATOM 1690 C C . GLY A 1 233 ? 15.453 -12.480 0.730 1.00 87.94 233 GLY A C 1
ATOM 1691 O O . GLY A 1 233 ? 14.731 -12.624 1.716 1.00 87.94 233 GLY A O 1
ATOM 1692 N N . ILE A 1 234 ? 15.430 -11.393 -0.038 1.00 83.25 234 ILE A N 1
ATOM 1693 C CA . ILE A 1 234 ? 14.543 -10.254 0.180 1.00 83.25 234 ILE A CA 1
ATOM 1694 C C . ILE A 1 234 ? 13.662 -10.098 -1.067 1.00 83.25 234 ILE A C 1
ATOM 1696 O O . ILE A 1 234 ? 14.201 -10.033 -2.165 1.00 83.25 234 ILE A O 1
ATOM 1700 N N . PRO A 1 235 ? 12.323 -10.065 -0.927 1.00 84.00 235 PRO A N 1
ATOM 1701 C CA . PRO A 1 235 ? 11.445 -9.662 -2.021 1.00 84.00 235 PRO A CA 1
ATOM 1702 C C . PRO A 1 235 ? 11.709 -8.202 -2.399 1.00 84.00 235 PRO A C 1
ATOM 1704 O O . PRO A 1 235 ? 11.646 -7.336 -1.526 1.00 84.00 235 PRO A O 1
ATOM 1707 N N . GLU A 1 236 ? 11.923 -7.931 -3.678 1.00 86.56 236 GLU A N 1
ATOM 1708 C CA . GLU A 1 236 ? 12.188 -6.596 -4.218 1.00 86.56 236 GLU A CA 1
ATOM 1709 C C . GLU A 1 236 ? 10.944 -6.106 -4.944 1.00 86.56 236 GLU A C 1
ATOM 1711 O O . GLU A 1 236 ? 10.487 -6.744 -5.885 1.00 86.56 236 GLU A O 1
ATOM 1716 N N . GLN A 1 237 ? 10.330 -5.024 -4.481 1.00 83.38 237 GLN A N 1
ATOM 1717 C CA . GLN A 1 237 ? 9.049 -4.552 -5.011 1.00 83.38 237 GLN A CA 1
ATOM 1718 C C . GLN A 1 237 ? 9.206 -3.206 -5.693 1.00 83.38 237 GLN A C 1
ATOM 1720 O O . GLN A 1 237 ? 9.959 -2.370 -5.213 1.00 83.38 237 GLN A O 1
ATOM 1725 N N . VAL A 1 238 ? 8.441 -2.986 -6.762 1.00 85.81 238 VAL A N 1
ATOM 1726 C CA . VAL A 1 238 ? 8.267 -1.642 -7.314 1.00 85.81 238 VAL A CA 1
ATOM 1727 C C . VAL A 1 238 ? 7.486 -0.798 -6.305 1.00 85.81 238 VAL A C 1
ATOM 1729 O O . VAL A 1 238 ? 6.350 -1.141 -5.959 1.00 85.81 238 VAL A O 1
ATOM 1732 N N . THR A 1 239 ? 8.087 0.282 -5.820 1.00 78.56 239 THR A N 1
ATOM 1733 C CA . THR A 1 239 ? 7.518 1.175 -4.804 1.00 78.56 239 THR A CA 1
ATOM 1734 C C . THR A 1 239 ? 6.790 2.376 -5.419 1.00 78.56 239 THR A C 1
ATOM 1736 O O . THR A 1 239 ? 6.854 2.630 -6.625 1.00 78.56 239 THR A O 1
ATOM 1739 N N . PRO A 1 240 ? 6.055 3.161 -4.614 1.00 77.50 240 PRO A N 1
ATOM 1740 C CA . PRO A 1 240 ? 5.479 4.421 -5.075 1.00 77.50 240 PRO A CA 1
ATOM 1741 C C . PRO A 1 240 ? 6.526 5.413 -5.608 1.00 77.50 240 PRO A C 1
ATOM 1743 O O . PRO A 1 240 ? 6.259 6.082 -6.615 1.00 77.50 240 PRO A O 1
ATOM 1746 N N . THR A 1 241 ? 7.730 5.466 -5.021 1.00 81.69 241 THR A N 1
ATOM 1747 C CA . THR A 1 241 ? 8.831 6.279 -5.561 1.00 81.69 241 THR A CA 1
ATOM 1748 C C . THR A 1 241 ? 9.203 5.831 -6.970 1.00 81.69 241 THR A C 1
ATOM 1750 O O . THR A 1 241 ? 9.300 6.671 -7.865 1.00 81.69 241 THR A O 1
ATOM 1753 N N . ASP A 1 242 ? 9.292 4.525 -7.218 1.00 90.50 242 ASP A N 1
ATOM 1754 C CA . ASP A 1 242 ? 9.584 3.972 -8.546 1.00 90.50 242 ASP A CA 1
ATOM 1755 C C . ASP A 1 242 ? 8.546 4.389 -9.587 1.00 90.50 242 ASP A C 1
ATOM 1757 O O . ASP A 1 242 ? 8.883 4.827 -10.690 1.00 90.50 242 ASP A O 1
ATOM 1761 N N . THR A 1 243 ? 7.260 4.321 -9.229 1.00 87.94 243 THR A N 1
ATOM 1762 C CA . THR A 1 243 ? 6.189 4.790 -10.122 1.00 87.94 243 THR A CA 1
ATOM 1763 C C . THR A 1 243 ? 6.284 6.293 -10.387 1.00 87.94 243 THR A C 1
ATOM 1765 O O . THR A 1 243 ? 6.076 6.726 -11.520 1.00 87.94 243 THR A O 1
ATOM 1768 N N . THR A 1 244 ? 6.686 7.076 -9.380 1.00 86.38 244 THR A N 1
ATOM 1769 C CA . THR A 1 244 ? 6.904 8.524 -9.498 1.00 86.38 244 THR A CA 1
ATOM 1770 C C . THR A 1 244 ? 8.091 8.839 -10.406 1.00 86.38 244 THR A C 1
ATOM 1772 O O . THR A 1 244 ? 8.029 9.793 -11.175 1.00 86.38 244 THR A O 1
ATOM 1775 N N . VAL A 1 245 ? 9.162 8.039 -10.376 1.00 91.56 245 VAL A N 1
ATOM 1776 C CA . VAL A 1 245 ? 10.286 8.168 -11.319 1.00 91.56 245 VAL A CA 1
ATOM 1777 C C . VAL A 1 245 ? 9.825 7.933 -12.747 1.00 91.56 245 VAL A C 1
ATOM 1779 O O . VAL A 1 245 ? 10.189 8.707 -13.632 1.00 91.56 245 VAL A O 1
ATOM 1782 N N . MET A 1 246 ? 9.027 6.888 -12.979 1.00 93.50 246 MET A N 1
ATOM 1783 C CA . MET A 1 246 ? 8.522 6.576 -14.316 1.00 93.50 246 MET A CA 1
ATOM 1784 C C . MET A 1 246 ? 7.610 7.690 -14.853 1.00 93.50 246 MET A C 1
ATOM 1786 O O . MET A 1 246 ? 7.778 8.086 -16.008 1.00 93.50 246 MET A O 1
ATOM 1790 N N . ASP A 1 247 ? 6.732 8.246 -14.008 1.00 88.88 247 ASP A N 1
ATOM 1791 C CA . ASP A 1 247 ? 5.944 9.456 -14.315 1.00 88.88 247 ASP A CA 1
ATOM 1792 C C . ASP A 1 247 ? 6.880 10.620 -14.672 1.00 88.88 247 ASP A C 1
ATOM 1794 O O . ASP A 1 247 ? 6.793 11.232 -15.738 1.00 88.88 247 ASP A O 1
ATOM 1798 N N . ALA A 1 248 ? 7.895 10.843 -13.830 1.00 89.50 248 ALA A N 1
ATOM 1799 C CA . ALA A 1 248 ? 8.791 11.980 -13.946 1.00 89.50 248 ALA A CA 1
ATOM 1800 C C . ALA A 1 248 ? 9.637 11.995 -15.220 1.00 89.50 248 ALA A C 1
ATOM 1802 O O . ALA A 1 248 ? 9.880 13.054 -15.809 1.00 89.50 248 ALA A O 1
ATOM 1803 N N . ILE A 1 249 ? 10.069 10.823 -15.681 1.00 92.88 249 ILE A N 1
ATOM 1804 C CA . ILE A 1 249 ? 10.789 10.685 -16.949 1.00 92.88 249 ILE A CA 1
ATOM 1805 C C . ILE A 1 249 ? 9.848 10.628 -18.163 1.00 92.88 249 ILE A C 1
ATOM 1807 O O . ILE A 1 249 ? 10.311 10.350 -19.272 1.00 92.88 249 ILE A O 1
ATOM 1811 N N . GLY A 1 250 ? 8.562 10.943 -17.971 1.00 90.56 250 GLY A N 1
ATOM 1812 C CA . GLY A 1 250 ? 7.594 11.277 -19.009 1.00 90.56 250 GLY A CA 1
ATOM 1813 C C . GLY A 1 250 ? 6.742 10.115 -19.514 1.00 90.56 250 GLY A C 1
ATOM 1814 O O . GLY A 1 250 ? 6.340 10.152 -20.680 1.00 90.56 250 GLY A O 1
ATOM 1815 N N . PHE A 1 251 ? 6.503 9.088 -18.697 1.00 93.12 251 PHE A N 1
ATOM 1816 C CA . PHE A 1 251 ? 5.491 8.065 -18.974 1.00 93.12 251 PHE A CA 1
ATOM 1817 C C . PHE A 1 251 ? 4.189 8.380 -18.242 1.00 93.12 251 PHE A C 1
ATOM 1819 O O . PHE A 1 251 ? 4.211 8.832 -17.114 1.00 93.12 251 PHE A O 1
ATOM 1826 N N . ASP A 1 252 ? 3.051 8.057 -18.843 1.00 89.69 252 ASP A N 1
ATOM 1827 C CA . ASP A 1 252 ? 1.751 8.176 -18.191 1.00 89.69 252 ASP A CA 1
ATOM 1828 C C . ASP A 1 252 ? 1.561 6.928 -17.312 1.00 89.69 252 ASP A C 1
ATOM 1830 O O . ASP A 1 252 ? 1.308 5.833 -17.836 1.00 89.69 252 ASP A O 1
ATOM 1834 N N . VAL A 1 253 ? 1.676 7.049 -15.991 1.00 87.31 253 VAL A N 1
ATOM 1835 C CA . VAL A 1 253 ? 1.500 5.912 -15.068 1.00 87.31 253 VAL A CA 1
ATOM 1836 C C . VAL A 1 253 ? 0.071 5.816 -14.528 1.00 87.31 253 VAL A C 1
ATOM 1838 O O . VAL A 1 253 ? -0.645 6.807 -14.385 1.00 87.31 253 VAL A O 1
ATOM 1841 N N . ALA A 1 254 ? -0.388 4.598 -14.242 1.00 79.88 254 ALA A N 1
ATOM 1842 C CA . ALA A 1 254 ? -1.672 4.380 -13.587 1.00 79.88 254 ALA A CA 1
ATOM 1843 C C . ALA A 1 254 ? -1.683 5.042 -12.195 1.00 79.88 254 ALA A C 1
ATOM 1845 O O . ALA A 1 254 ? -0.710 4.953 -11.453 1.00 79.88 254 ALA A O 1
ATOM 1846 N N . SER A 1 255 ? -2.808 5.658 -11.808 1.00 58.72 255 SER A N 1
ATOM 1847 C CA . SER A 1 255 ? -2.966 6.424 -10.554 1.00 58.72 255 SER A CA 1
ATOM 1848 C C . SER A 1 255 ? -2.829 5.609 -9.257 1.00 58.72 255 SER A C 1
ATOM 1850 O O . SER A 1 255 ? -2.940 6.165 -8.170 1.00 58.72 255 SER A O 1
ATOM 1852 N N . THR A 1 256 ? -2.640 4.298 -9.374 1.00 55.62 256 THR A N 1
ATOM 1853 C CA . THR A 1 256 ? -2.375 3.344 -8.295 1.00 55.62 256 THR A CA 1
ATOM 1854 C C . THR A 1 256 ? -1.404 2.305 -8.841 1.00 55.62 256 THR A C 1
ATOM 1856 O O . THR A 1 256 ? -1.684 1.722 -9.897 1.00 55.62 256 THR A O 1
ATOM 1859 N N . ALA A 1 257 ? -0.301 2.045 -8.132 1.00 53.41 257 ALA A N 1
ATOM 1860 C CA . ALA A 1 257 ? 0.547 0.893 -8.428 1.00 53.41 257 ALA A CA 1
ATOM 1861 C C . ALA A 1 257 ? -0.322 -0.385 -8.429 1.00 53.41 257 ALA A C 1
ATOM 1863 O O . ALA A 1 257 ? -1.232 -0.497 -7.598 1.00 53.41 257 ALA A O 1
ATOM 1864 N N . PRO A 1 258 ? -0.117 -1.337 -9.360 1.00 56.88 258 PRO A N 1
ATOM 1865 C CA . PRO A 1 258 ? -0.885 -2.577 -9.373 1.00 56.88 258 PRO A CA 1
ATOM 1866 C C . PRO A 1 258 ? -0.824 -3.273 -8.006 1.00 56.88 258 PRO A C 1
ATOM 1868 O O . PRO A 1 258 ? 0.255 -3.483 -7.457 1.00 56.88 258 PRO A O 1
ATOM 1871 N N . ALA A 1 259 ? -1.989 -3.621 -7.454 1.00 56.56 259 ALA A N 1
ATOM 1872 C CA . ALA A 1 259 ? -2.093 -4.140 -6.096 1.00 56.56 259 ALA A CA 1
ATOM 1873 C C . ALA A 1 259 ? -1.249 -5.410 -5.883 1.00 56.56 259 ALA A C 1
ATOM 1875 O O . ALA A 1 259 ? -1.277 -6.340 -6.693 1.00 56.56 259 ALA A O 1
ATOM 1876 N N . LEU A 1 260 ? -0.567 -5.493 -4.740 1.00 54.94 260 LEU A N 1
ATOM 1877 C CA . LEU A 1 260 ? 0.185 -6.673 -4.327 1.00 54.94 260 LEU A CA 1
ATOM 1878 C C . LEU A 1 260 ? -0.773 -7.848 -4.103 1.00 54.94 260 LEU A C 1
ATOM 1880 O O . LEU A 1 260 ? -1.481 -7.925 -3.097 1.00 54.94 260 LEU A O 1
ATOM 1884 N N . SER A 1 261 ? -0.782 -8.789 -5.044 1.00 58.59 261 SER A N 1
ATOM 1885 C CA . SER A 1 261 ? -1.559 -10.027 -4.959 1.00 58.59 261 SER A CA 1
ATOM 1886 C C . SER A 1 261 ? -0.679 -11.162 -4.429 1.00 58.59 261 SER A C 1
ATOM 1888 O O . SER A 1 261 ? -0.128 -11.949 -5.202 1.00 58.59 261 SER A O 1
ATOM 1890 N N . ARG A 1 262 ? -0.544 -11.264 -3.102 1.00 61.62 262 ARG A N 1
ATOM 1891 C CA . ARG A 1 262 ? 0.161 -12.368 -2.422 1.00 61.62 262 ARG A CA 1
ATOM 1892 C C . ARG A 1 262 ? -0.830 -13.352 -1.788 1.00 61.62 262 ARG A C 1
ATOM 1894 O O . ARG A 1 262 ? -1.948 -12.990 -1.434 1.00 61.62 262 ARG A O 1
ATOM 1901 N N . SER A 1 263 ? -0.427 -14.614 -1.632 1.00 55.50 263 SER A N 1
ATOM 1902 C CA . SER A 1 263 ? -1.227 -15.634 -0.935 1.00 55.50 263 SER A CA 1
ATOM 1903 C C . SER A 1 263 ? -0.436 -16.261 0.211 1.00 55.50 263 SER A C 1
ATOM 1905 O O . SER A 1 263 ? 0.771 -16.446 0.086 1.00 55.50 263 SER A O 1
ATOM 1907 N N . GLY A 1 264 ? -1.103 -16.609 1.314 1.00 59.97 264 GLY A N 1
ATOM 1908 C CA . GLY A 1 264 ? -0.444 -17.170 2.502 1.00 59.97 264 GLY A CA 1
ATOM 1909 C C . GLY A 1 264 ? -0.014 -16.113 3.526 1.00 59.97 264 GLY A C 1
ATOM 1910 O O . GLY A 1 264 ? -0.597 -15.036 3.581 1.00 59.97 264 GLY A O 1
ATOM 1911 N N . ALA A 1 265 ? 0.949 -16.436 4.394 1.00 66.81 265 ALA A N 1
ATOM 1912 C CA . ALA A 1 265 ? 1.430 -15.512 5.424 1.00 66.81 265 ALA A CA 1
ATOM 1913 C C . ALA A 1 265 ? 2.651 -14.731 4.923 1.00 66.81 265 ALA A C 1
ATOM 1915 O O . ALA A 1 265 ? 3.645 -15.345 4.540 1.00 66.81 265 ALA A O 1
ATOM 1916 N N . TYR A 1 266 ? 2.596 -13.401 4.946 1.00 62.88 266 TYR A N 1
ATOM 1917 C CA . TYR A 1 266 ? 3.695 -12.544 4.499 1.00 62.88 266 TYR A CA 1
ATOM 1918 C C . TYR A 1 266 ? 3.759 -11.240 5.299 1.00 62.88 266 TYR A C 1
ATOM 1920 O O . TYR A 1 266 ? 2.774 -10.808 5.895 1.00 62.88 266 TYR A O 1
ATOM 1928 N N . ALA A 1 267 ? 4.937 -10.618 5.326 1.00 69.12 267 ALA A N 1
ATOM 1929 C CA . ALA A 1 267 ? 5.159 -9.327 5.969 1.00 69.12 267 ALA A CA 1
ATOM 1930 C C . ALA A 1 267 ? 5.364 -8.232 4.917 1.00 69.12 267 ALA A C 1
ATOM 1932 O O . ALA A 1 267 ? 5.948 -8.491 3.860 1.00 69.12 267 ALA A O 1
ATOM 1933 N N . ILE A 1 268 ? 4.879 -7.029 5.209 1.00 70.94 268 ILE A N 1
ATOM 1934 C CA . ILE A 1 268 ? 5.097 -5.818 4.414 1.00 70.94 268 ILE A CA 1
ATOM 1935 C C . ILE A 1 268 ? 5.340 -4.634 5.351 1.00 70.94 268 ILE A C 1
ATOM 1937 O O . ILE A 1 268 ? 4.799 -4.591 6.456 1.00 70.94 268 ILE A O 1
ATOM 1941 N N . THR A 1 269 ? 6.132 -3.670 4.902 1.00 71.12 269 THR A N 1
ATOM 1942 C CA . THR A 1 269 ? 6.338 -2.401 5.605 1.00 71.12 269 THR A CA 1
ATOM 1943 C C . THR A 1 269 ? 5.511 -1.337 4.897 1.00 71.12 269 THR A C 1
ATOM 1945 O O . THR A 1 269 ? 5.653 -1.173 3.688 1.00 71.12 269 THR A O 1
ATOM 1948 N N . ALA A 1 270 ? 4.614 -0.674 5.626 1.00 68.31 270 ALA A N 1
ATOM 1949 C CA . ALA A 1 270 ? 3.862 0.459 5.108 1.00 68.31 270 ALA A CA 1
ATOM 1950 C C . ALA A 1 270 ? 4.829 1.626 4.820 1.00 68.31 270 ALA A C 1
ATOM 1952 O O . ALA A 1 270 ? 5.738 1.840 5.626 1.00 68.31 270 ALA A O 1
ATOM 1953 N N . PRO A 1 271 ? 4.660 2.358 3.704 1.00 62.25 271 PRO A N 1
ATOM 1954 C CA . PRO A 1 271 ? 5.468 3.538 3.404 1.00 62.25 271 PRO A CA 1
ATOM 1955 C C . PRO A 1 271 ? 5.267 4.635 4.457 1.00 62.25 271 PRO A C 1
ATOM 1957 O O . PRO A 1 271 ? 4.135 4.924 4.831 1.00 62.25 271 PRO A O 1
ATOM 1960 N N . ASP A 1 272 ? 6.336 5.293 4.901 1.00 61.06 272 ASP A N 1
ATOM 1961 C CA . ASP A 1 272 ? 6.248 6.395 5.879 1.00 61.06 272 ASP A CA 1
ATOM 1962 C C . ASP A 1 272 ? 5.965 7.765 5.204 1.00 61.06 272 ASP A C 1
ATOM 1964 O O . ASP A 1 272 ? 5.930 8.808 5.861 1.00 61.06 272 ASP A O 1
ATOM 1968 N N . ASP A 1 273 ? 5.772 7.786 3.881 1.00 60.69 273 ASP A N 1
ATOM 1969 C CA . ASP A 1 273 ? 5.614 8.983 3.037 1.00 60.69 273 ASP A CA 1
ATOM 1970 C C . ASP A 1 273 ? 4.143 9.356 2.744 1.00 60.69 273 ASP A C 1
ATOM 1972 O O . ASP A 1 273 ? 3.863 10.339 2.054 1.00 60.69 273 ASP A O 1
ATOM 1976 N N . GLY A 1 274 ? 3.193 8.590 3.290 1.00 57.59 274 GLY A N 1
ATOM 1977 C CA . GLY A 1 274 ? 1.755 8.786 3.099 1.00 57.59 274 GLY A CA 1
ATOM 1978 C C . GLY A 1 274 ? 1.199 8.220 1.789 1.00 57.59 274 GLY A C 1
ATOM 1979 O O . GLY A 1 274 ? 0.007 8.393 1.522 1.00 57.59 274 GLY A O 1
ATOM 1980 N N . THR A 1 275 ? 2.012 7.534 0.983 1.00 60.03 275 THR A N 1
ATOM 1981 C CA . THR A 1 275 ? 1.538 6.858 -0.228 1.00 60.03 275 THR A CA 1
ATOM 1982 C C . THR A 1 275 ? 0.718 5.607 0.122 1.00 60.03 275 THR A C 1
ATOM 1984 O O . THR A 1 275 ? 1.102 4.841 1.014 1.00 60.03 275 THR A O 1
ATOM 1987 N N . PRO A 1 276 ? -0.438 5.379 -0.534 1.00 64.62 276 PRO A N 1
ATOM 1988 C CA . PRO A 1 276 ? -1.221 4.175 -0.294 1.00 64.62 276 PRO A CA 1
ATOM 1989 C C . PRO A 1 276 ? -0.555 2.919 -0.867 1.00 64.62 276 PRO A C 1
ATOM 1991 O O . PRO A 1 276 ? -0.174 2.879 -2.038 1.00 64.62 276 PRO A O 1
ATOM 1994 N N . LEU A 1 277 ? -0.467 1.863 -0.060 1.00 70.50 277 LEU A N 1
ATOM 1995 C CA . LEU A 1 277 ? -0.023 0.538 -0.485 1.00 70.50 277 LEU A CA 1
ATOM 1996 C C . LEU A 1 277 ? -1.225 -0.351 -0.805 1.00 70.50 277 LEU A C 1
ATOM 1998 O O . LEU A 1 277 ? -1.921 -0.792 0.107 1.00 70.50 277 LEU A O 1
ATOM 2002 N N . SER A 1 278 ? -1.452 -0.662 -2.081 1.00 73.00 278 SER A N 1
ATOM 2003 C CA . SER A 1 278 ? -2.594 -1.487 -2.488 1.00 73.00 278 SER A CA 1
ATOM 2004 C C . SER A 1 278 ? -2.324 -2.995 -2.351 1.00 73.00 278 SER A C 1
ATOM 2006 O O . SER A 1 278 ? -1.367 -3.521 -2.917 1.00 73.00 278 SER A O 1
ATOM 2008 N N . LEU A 1 279 ? -3.198 -3.721 -1.650 1.00 71.44 279 LEU A N 1
ATOM 2009 C CA . LEU A 1 279 ? -3.195 -5.177 -1.460 1.00 71.44 279 LEU A CA 1
ATOM 2010 C C . LEU A 1 279 ? -4.424 -5.807 -2.124 1.00 71.44 279 LEU A C 1
ATOM 2012 O O . LEU A 1 279 ? -5.530 -5.286 -2.011 1.00 71.44 279 LEU A O 1
ATOM 2016 N N . SER A 1 280 ? -4.250 -6.949 -2.791 1.00 63.19 280 SER A N 1
ATOM 2017 C CA . SER A 1 280 ? -5.342 -7.686 -3.459 1.00 63.19 280 SER A CA 1
ATOM 2018 C C . SER A 1 280 ? -5.260 -9.208 -3.256 1.00 63.19 280 SER A C 1
ATOM 2020 O O . SER A 1 280 ? -5.750 -9.992 -4.069 1.00 63.19 280 SER A O 1
ATOM 2022 N N . GLY A 1 281 ? -4.604 -9.637 -2.174 1.00 64.19 281 GLY A N 1
ATOM 2023 C CA . GLY A 1 281 ? -4.263 -11.029 -1.897 1.00 64.19 281 GLY A CA 1
ATOM 2024 C C . GLY A 1 281 ? -5.348 -11.874 -1.218 1.00 64.19 281 GLY A C 1
ATOM 2025 O O . GLY A 1 281 ? -6.505 -11.487 -1.048 1.00 64.19 281 GLY A O 1
ATOM 2026 N N . THR A 1 282 ? -4.950 -13.089 -0.831 1.00 59.31 282 THR A N 1
ATOM 2027 C CA . THR A 1 282 ? -5.714 -13.931 0.104 1.00 59.31 282 THR A CA 1
ATOM 2028 C C . THR A 1 282 ? -4.761 -14.568 1.116 1.00 59.31 282 THR A C 1
ATOM 2030 O O . THR A 1 282 ? -4.097 -15.571 0.816 1.00 59.31 282 THR A O 1
ATOM 2033 N N . GLY A 1 283 ? -4.658 -13.996 2.313 1.00 67.00 283 GLY A N 1
ATOM 2034 C CA . GLY A 1 283 ? -3.629 -14.386 3.267 1.00 67.00 283 GLY A CA 1
ATOM 2035 C C . GLY A 1 283 ? -3.639 -13.657 4.608 1.00 67.00 283 GLY A C 1
ATOM 2036 O O . GLY A 1 283 ? -4.584 -12.966 4.984 1.00 67.00 283 GLY A O 1
ATOM 2037 N N . GLN A 1 284 ? -2.558 -13.874 5.356 1.00 71.44 284 GLN A N 1
ATOM 2038 C CA . GLN A 1 284 ? -2.259 -13.191 6.608 1.00 71.44 284 GLN A CA 1
ATOM 2039 C C . GLN A 1 284 ? -1.126 -12.196 6.360 1.00 71.44 284 GLN A C 1
ATOM 2041 O O . GLN A 1 284 ? -0.010 -12.595 6.031 1.00 71.44 284 GLN A O 1
ATOM 2046 N N . VAL A 1 285 ? -1.396 -10.915 6.566 1.00 74.56 285 VAL A N 1
ATOM 2047 C CA . VAL A 1 285 ? -0.443 -9.829 6.340 1.00 74.56 285 VAL A CA 1
ATOM 2048 C C . VAL A 1 285 ? 0.078 -9.338 7.678 1.00 74.56 285 VAL A C 1
ATOM 2050 O O . VAL A 1 285 ? -0.711 -8.999 8.551 1.00 74.56 285 VAL A O 1
ATOM 2053 N N . THR A 1 286 ? 1.395 -9.285 7.856 1.00 72.88 286 THR A N 1
ATOM 2054 C CA . THR A 1 286 ? 2.017 -8.564 8.977 1.00 72.88 286 THR A CA 1
ATOM 2055 C C . THR A 1 286 ? 2.509 -7.206 8.487 1.00 72.88 286 THR A C 1
ATOM 2057 O O . THR A 1 286 ? 3.446 -7.158 7.698 1.00 72.88 286 THR A O 1
ATOM 2060 N N . LEU A 1 287 ? 1.879 -6.121 8.932 1.00 72.75 287 LEU A N 1
ATOM 2061 C CA . LEU A 1 287 ? 2.256 -4.741 8.629 1.00 72.75 287 LEU A CA 1
ATOM 2062 C C . LEU A 1 287 ? 3.280 -4.220 9.640 1.00 72.75 287 LEU A C 1
ATOM 2064 O O . LEU A 1 287 ? 3.000 -4.193 10.836 1.00 72.75 287 LEU A O 1
ATOM 2068 N N . SER A 1 288 ? 4.433 -3.759 9.172 1.00 69.31 288 SER A N 1
ATOM 2069 C CA . SER A 1 288 ? 5.403 -2.945 9.925 1.00 69.31 288 SER A CA 1
ATOM 2070 C C . SER A 1 288 ? 5.488 -1.517 9.355 1.00 69.31 288 SER A C 1
ATOM 2072 O O . SER A 1 288 ? 4.830 -1.235 8.362 1.00 69.31 288 SER A O 1
ATOM 2074 N N . GLY A 1 289 ? 6.277 -0.617 9.957 1.00 67.06 289 GLY A N 1
ATOM 2075 C CA . GLY A 1 289 ? 6.393 0.796 9.522 1.00 67.06 289 GLY A CA 1
ATOM 2076 C C . GLY A 1 289 ? 5.419 1.739 10.243 1.00 67.06 289 GLY A C 1
ATOM 2077 O O . GLY A 1 289 ? 4.684 1.285 11.125 1.00 67.06 289 GLY A O 1
ATOM 2078 N N . GLY A 1 290 ? 5.413 3.039 9.931 1.00 65.19 290 GLY A N 1
ATOM 2079 C CA . GLY A 1 290 ? 4.505 3.983 10.590 1.00 65.19 290 GLY A CA 1
ATOM 2080 C C . GLY A 1 290 ? 4.223 5.269 9.814 1.00 65.19 290 GLY A C 1
ATOM 2081 O O . GLY A 1 290 ? 5.134 5.988 9.429 1.00 65.19 290 GLY A O 1
ATOM 2082 N N . GLY A 1 291 ? 2.939 5.619 9.688 1.00 62.84 291 GLY A N 1
ATOM 2083 C CA . GLY A 1 291 ? 2.486 6.849 9.022 1.00 62.84 291 GLY A CA 1
ATOM 2084 C C . GLY A 1 291 ? 1.974 6.660 7.591 1.00 62.84 291 GLY A C 1
ATOM 2085 O O . GLY A 1 291 ? 1.643 7.649 6.938 1.00 62.84 291 GLY A O 1
ATOM 2086 N N . GLY A 1 292 ? 1.882 5.414 7.118 1.00 66.25 292 GLY A N 1
ATOM 2087 C CA . GLY A 1 292 ? 1.398 5.067 5.781 1.00 66.25 292 GLY A CA 1
ATOM 2088 C C . GLY A 1 292 ? -0.093 4.755 5.701 1.00 66.25 292 GLY A C 1
ATOM 2089 O O . GLY A 1 292 ? -0.750 4.488 6.710 1.00 66.25 292 GLY A O 1
ATOM 2090 N N . THR A 1 293 ? -0.614 4.730 4.472 1.00 66.44 293 THR A N 1
ATOM 2091 C CA . THR A 1 293 ? -1.954 4.203 4.162 1.00 66.44 293 THR A CA 1
ATOM 2092 C C . THR A 1 293 ? -1.813 2.849 3.467 1.00 66.44 293 THR A C 1
ATOM 2094 O O . THR A 1 293 ? -0.952 2.677 2.611 1.00 66.44 293 THR A O 1
ATOM 2097 N N . VAL A 1 294 ? -2.629 1.862 3.831 1.00 71.88 294 VAL A N 1
ATOM 2098 C CA . VAL A 1 294 ? -2.690 0.546 3.178 1.00 71.88 294 VAL A CA 1
ATOM 2099 C C . VAL A 1 294 ? -4.102 0.339 2.644 1.00 71.88 294 VAL A C 1
ATOM 2101 O O . VAL A 1 294 ? -5.044 0.278 3.426 1.00 71.88 294 VAL A O 1
ATOM 2104 N N . ASP A 1 295 ? -4.239 0.189 1.330 1.00 68.56 295 ASP A N 1
ATOM 2105 C CA . ASP A 1 295 ? -5.518 -0.004 0.644 1.00 68.56 295 ASP A CA 1
ATOM 2106 C C . ASP A 1 295 ? -5.739 -1.489 0.341 1.00 68.56 295 ASP A C 1
ATOM 2108 O O . ASP A 1 295 ? -5.047 -2.086 -0.475 1.00 68.56 295 ASP A O 1
ATOM 2112 N N . VAL A 1 296 ? -6.731 -2.121 0.951 1.00 66.00 296 VAL A N 1
ATOM 2113 C CA . VAL A 1 296 ? -7.075 -3.529 0.726 1.00 66.00 296 VAL A CA 1
ATOM 2114 C C . VAL A 1 296 ? -8.239 -3.636 -0.245 1.00 66.00 296 VAL A C 1
ATOM 2116 O O . VAL A 1 296 ? -9.407 -3.510 0.124 1.00 66.00 296 VAL A O 1
ATOM 2119 N N . MET A 1 297 ? -7.930 -3.890 -1.509 1.00 58.34 297 MET A N 1
ATOM 2120 C CA . MET A 1 297 ? -8.904 -3.858 -2.593 1.00 58.34 297 MET A CA 1
ATOM 2121 C C . MET A 1 297 ? -9.473 -5.253 -2.878 1.00 58.34 297 MET A C 1
ATOM 2123 O O . MET A 1 297 ? -8.774 -6.131 -3.383 1.00 58.34 297 MET A O 1
ATOM 2127 N N . GLY A 1 298 ? -10.767 -5.456 -2.594 1.00 52.59 298 GLY A N 1
ATOM 2128 C CA . GLY A 1 298 ? -11.525 -6.648 -3.011 1.00 52.59 298 GLY A CA 1
ATOM 2129 C C . GLY A 1 298 ? -10.987 -7.996 -2.506 1.00 52.59 298 GLY A C 1
ATOM 2130 O O . GLY A 1 298 ? -11.215 -9.020 -3.155 1.00 52.59 298 GLY A O 1
ATOM 2131 N N . SER A 1 299 ? -10.258 -7.997 -1.388 1.00 56.47 299 SER A N 1
ATOM 2132 C CA . SER A 1 299 ? -9.471 -9.126 -0.883 1.00 56.47 299 SER A CA 1
ATOM 2133 C C . SER A 1 299 ? -10.133 -9.811 0.332 1.00 56.47 299 SER A C 1
ATOM 2135 O O . SER A 1 299 ? -11.109 -9.318 0.894 1.00 56.47 299 SER A O 1
ATOM 2137 N N . ALA A 1 300 ? -9.638 -10.988 0.735 1.00 59.50 300 ALA A N 1
ATOM 2138 C CA . ALA A 1 300 ? -10.051 -11.677 1.972 1.00 59.50 300 ALA A CA 1
ATOM 2139 C C . ALA A 1 300 ? -8.927 -11.686 3.028 1.00 59.50 300 ALA A C 1
ATOM 2141 O O . ALA A 1 300 ? -8.841 -12.612 3.840 1.00 59.50 300 ALA A O 1
ATOM 2142 N N . ASP A 1 301 ? -8.029 -10.701 2.972 1.00 64.56 301 ASP A N 1
ATOM 2143 C CA . ASP A 1 301 ? -6.831 -10.656 3.806 1.00 64.56 301 ASP A CA 1
ATOM 2144 C C . ASP A 1 301 ? -7.135 -10.360 5.281 1.00 64.56 301 ASP A C 1
ATOM 2146 O O . ASP A 1 301 ? -7.979 -9.539 5.638 1.00 64.56 301 ASP A O 1
ATOM 2150 N N . THR A 1 302 ? -6.386 -11.023 6.161 1.00 67.00 302 THR A N 1
ATOM 2151 C CA . THR A 1 302 ? -6.324 -10.731 7.599 1.00 67.00 302 THR A CA 1
ATOM 2152 C C . THR A 1 302 ? -5.062 -9.928 7.883 1.00 67.00 302 THR A C 1
ATOM 2154 O O . THR A 1 302 ? -3.971 -10.374 7.528 1.00 67.00 302 THR A O 1
ATOM 2157 N N . ILE A 1 303 ? -5.172 -8.782 8.555 1.00 71.31 303 ILE A N 1
ATOM 2158 C CA . ILE A 1 303 ? -4.062 -7.841 8.723 1.00 71.31 303 ILE A CA 1
ATOM 2159 C C . ILE A 1 303 ? -3.645 -7.728 10.192 1.00 71.31 303 ILE A C 1
ATOM 2161 O O . ILE A 1 303 ? -4.420 -7.374 11.071 1.00 71.31 303 ILE A O 1
ATOM 2165 N N . PHE A 1 304 ? -2.370 -7.957 10.468 1.00 69.19 304 PHE A N 1
ATOM 2166 C CA . PHE A 1 304 ? -1.760 -7.820 11.785 1.00 69.19 304 PHE A CA 1
ATOM 2167 C C . PHE A 1 304 ? -0.768 -6.666 11.750 1.00 69.19 304 PHE A C 1
ATOM 2169 O O . PHE A 1 304 ? 0.188 -6.727 10.988 1.00 69.19 304 PHE A O 1
ATOM 2176 N N . ALA A 1 305 ? -0.935 -5.640 12.580 1.00 66.06 305 ALA A N 1
ATOM 2177 C CA . ALA A 1 305 ? 0.113 -4.638 12.756 1.00 66.06 305 ALA A CA 1
ATOM 2178 C C . ALA A 1 305 ? 1.152 -5.135 13.770 1.00 66.06 305 ALA A C 1
ATOM 2180 O O . ALA A 1 305 ? 0.827 -5.537 14.892 1.00 66.06 305 ALA A O 1
ATOM 2181 N N . ALA A 1 306 ? 2.418 -5.108 13.362 1.00 63.47 306 ALA A N 1
ATOM 2182 C CA . ALA A 1 306 ? 3.561 -5.478 14.175 1.00 63.47 306 ALA A CA 1
ATOM 2183 C C . ALA A 1 306 ? 3.719 -4.530 15.384 1.00 63.47 306 ALA A C 1
ATOM 2185 O O . ALA A 1 306 ? 3.328 -3.361 15.320 1.00 63.47 306 ALA A O 1
ATOM 2186 N N . PRO A 1 307 ? 4.320 -4.999 16.495 1.00 60.16 307 PRO A N 1
ATOM 2187 C CA . PRO A 1 307 ? 4.675 -4.140 17.627 1.00 60.16 307 PRO A CA 1
ATOM 2188 C C . PRO A 1 307 ? 5.522 -2.936 17.203 1.00 60.16 307 PRO A C 1
ATOM 2190 O O . PRO A 1 307 ? 6.533 -3.108 16.523 1.00 60.16 307 PRO A O 1
ATOM 2193 N N . GLY A 1 308 ? 5.141 -1.730 17.644 1.00 56.75 308 GLY A N 1
ATOM 2194 C CA . GLY A 1 308 ? 5.916 -0.508 17.398 1.00 56.75 308 GLY A CA 1
ATOM 2195 C C . GLY A 1 308 ? 5.679 0.176 16.047 1.00 56.75 308 GLY A C 1
ATOM 2196 O O . GLY A 1 308 ? 6.514 0.981 15.648 1.00 56.75 308 GLY A O 1
ATOM 2197 N N . ALA A 1 309 ? 4.568 -0.121 15.368 1.00 60.28 309 ALA A N 1
ATOM 2198 C CA . ALA A 1 309 ? 4.204 0.415 14.053 1.00 60.28 309 ALA A CA 1
ATOM 2199 C C . ALA A 1 309 ? 3.085 1.487 14.135 1.00 60.28 309 ALA A C 1
ATOM 2201 O O . ALA A 1 309 ? 1.962 1.179 13.738 1.00 60.28 309 ALA A O 1
ATOM 2202 N N . PRO A 1 310 ? 3.302 2.685 14.726 1.00 63.88 310 PRO A N 1
ATOM 2203 C CA . PRO A 1 310 ? 2.230 3.648 15.001 1.00 63.88 310 PRO A CA 1
ATOM 2204 C C . PRO A 1 310 ? 1.703 4.353 13.741 1.00 63.88 310 PRO A C 1
ATOM 2206 O O . PRO A 1 310 ? 2.435 4.535 12.774 1.00 63.88 310 PRO A O 1
ATOM 2209 N N . ALA A 1 311 ? 0.467 4.855 13.817 1.00 64.06 311 ALA A N 1
ATOM 2210 C CA . ALA A 1 311 ? -0.156 5.750 12.838 1.00 64.06 311 ALA A CA 1
ATOM 2211 C C . ALA A 1 311 ? -0.344 5.179 11.417 1.00 64.06 311 ALA A C 1
ATOM 2213 O O . ALA A 1 311 ? -0.374 5.942 10.456 1.00 64.06 311 ALA A O 1
ATOM 2214 N N . ASN A 1 312 ? -0.501 3.863 11.269 1.00 63.34 312 ASN A N 1
ATOM 2215 C CA . ASN A 1 312 ? -0.892 3.278 9.982 1.00 63.34 312 ASN A CA 1
ATOM 2216 C C . ASN A 1 312 ? -2.405 3.394 9.782 1.00 63.34 312 ASN A C 1
ATOM 2218 O O . ASN A 1 312 ? -3.148 3.071 10.707 1.00 63.34 312 ASN A O 1
ATOM 2222 N N . SER A 1 313 ? -2.833 3.811 8.588 1.00 66.88 313 SER A N 1
ATOM 2223 C CA . SER A 1 313 ? -4.228 3.781 8.133 1.00 66.88 313 SER A CA 1
ATOM 2224 C C . SER A 1 313 ? -4.458 2.554 7.253 1.00 66.88 313 SER A C 1
ATOM 2226 O O . SER A 1 313 ? -3.612 2.225 6.424 1.00 66.88 313 SER A O 1
ATOM 2228 N N . ILE A 1 314 ? -5.587 1.864 7.420 1.00 69.69 314 ILE A N 1
ATOM 2229 C CA . ILE A 1 314 ? -5.960 0.716 6.580 1.00 69.69 314 ILE A CA 1
ATOM 2230 C C . ILE A 1 314 ? -7.323 0.980 5.984 1.00 69.69 314 ILE A C 1
ATOM 2232 O O . ILE A 1 314 ? -8.313 0.817 6.685 1.00 69.69 314 ILE A O 1
ATOM 2236 N N . GLN A 1 315 ? -7.354 1.288 4.698 1.00 69.75 315 GLN A N 1
ATOM 2237 C CA . GLN A 1 315 ? -8.558 1.393 3.897 1.00 69.75 315 GLN A CA 1
ATOM 2238 C C . GLN A 1 315 ? -8.860 0.032 3.264 1.00 69.75 315 GLN A C 1
ATOM 2240 O O . GLN A 1 315 ? -7.962 -0.740 2.948 1.00 69.75 315 GLN A O 1
ATOM 2245 N N . THR A 1 316 ? -10.130 -0.313 3.086 1.00 59.72 316 THR A N 1
ATOM 2246 C CA . THR A 1 316 ? -10.534 -1.549 2.396 1.00 59.72 316 THR A CA 1
ATOM 2247 C C . THR A 1 316 ? -11.623 -1.205 1.391 1.00 59.72 316 THR A C 1
ATOM 2249 O O . THR A 1 316 ? -12.301 -0.207 1.622 1.00 59.72 316 THR A O 1
ATOM 2252 N N . ASP A 1 317 ? -11.800 -2.018 0.340 1.00 52.91 317 ASP A N 1
ATOM 2253 C CA . ASP A 1 317 ? -12.884 -1.897 -0.656 1.00 52.91 317 ASP A CA 1
ATOM 2254 C C . ASP A 1 317 ? -13.825 -3.126 -0.707 1.00 52.91 317 ASP A C 1
ATOM 2256 O O . ASP A 1 317 ? -14.580 -3.341 -1.663 1.00 52.91 317 ASP A O 1
ATOM 2260 N N . GLY A 1 318 ? -13.812 -3.953 0.345 1.00 47.38 318 GLY A N 1
ATOM 2261 C CA . GLY A 1 318 ? -14.691 -5.114 0.523 1.00 47.38 318 GLY A CA 1
ATOM 2262 C C . GLY A 1 318 ? -13.947 -6.399 0.893 1.00 47.38 318 GLY A C 1
ATOM 2263 O O . GLY A 1 318 ? -12.948 -6.739 0.270 1.00 47.38 318 GLY A O 1
ATOM 2264 N N . GLY A 1 319 ? -14.474 -7.118 1.892 1.00 45.25 319 GLY A N 1
ATOM 2265 C CA . GLY A 1 319 ? -13.851 -8.299 2.500 1.00 45.25 319 GLY A CA 1
ATOM 2266 C C . GLY A 1 319 ? -13.960 -8.268 4.028 1.00 45.25 319 GLY A C 1
ATOM 2267 O O . GLY A 1 319 ? -14.267 -7.229 4.607 1.00 45.25 319 GLY A O 1
ATOM 2268 N N . SER A 1 320 ? -13.733 -9.397 4.705 1.00 48.62 320 SER A N 1
ATOM 2269 C CA . SER A 1 320 ? -13.607 -9.408 6.169 1.00 48.62 320 SER A CA 1
ATOM 2270 C C . SER A 1 320 ? -12.171 -9.061 6.548 1.00 48.62 320 SER A C 1
ATOM 2272 O O . SER A 1 320 ? -11.335 -9.953 6.653 1.00 48.62 320 SER A O 1
ATOM 2274 N N . VAL A 1 321 ? -11.885 -7.776 6.752 1.00 51.44 321 VAL A N 1
ATOM 2275 C CA . VAL A 1 321 ? -10.608 -7.350 7.335 1.00 51.44 321 VAL A CA 1
ATOM 2276 C C . VAL A 1 321 ? -10.686 -7.513 8.843 1.00 51.44 321 VAL A C 1
ATOM 2278 O O . VAL A 1 321 ? -11.640 -7.054 9.464 1.00 51.44 321 VAL A O 1
ATOM 2281 N N . PHE A 1 322 ? -9.689 -8.193 9.404 1.00 56.16 322 PHE A N 1
ATOM 2282 C CA . PHE A 1 322 ? -9.466 -8.329 10.838 1.00 56.16 322 PHE A CA 1
ATOM 2283 C C . PHE A 1 322 ? -8.125 -7.679 11.144 1.00 56.16 322 PHE A C 1
ATOM 2285 O O . PHE A 1 322 ? -7.096 -8.177 10.689 1.00 56.16 322 PHE A O 1
ATOM 2292 N N . PHE A 1 323 ? -8.168 -6.545 11.843 1.00 59.81 323 PHE A N 1
ATOM 2293 C CA . PHE A 1 323 ? -6.991 -5.807 12.290 1.00 59.81 323 PHE A CA 1
ATOM 2294 C C . PHE A 1 323 ? -6.611 -6.266 13.693 1.00 59.81 323 PHE A C 1
ATOM 2296 O O . PHE A 1 323 ? -7.475 -6.355 14.552 1.00 59.81 323 PHE A O 1
ATOM 2303 N N . TYR A 1 324 ? -5.339 -6.556 13.945 1.00 58.09 324 TYR A N 1
ATOM 2304 C CA . TYR A 1 324 ? -4.827 -6.732 15.304 1.00 58.09 324 TYR A CA 1
ATOM 2305 C C . TYR A 1 324 ? -3.570 -5.889 15.440 1.00 58.09 324 TYR A C 1
ATOM 2307 O O . TYR A 1 324 ? -2.517 -6.265 14.922 1.00 58.09 324 TYR A O 1
ATOM 2315 N N . ALA A 1 325 ? -3.670 -4.739 16.102 1.00 52.78 325 ALA A N 1
ATOM 2316 C CA . ALA A 1 325 ? -2.480 -3.989 16.468 1.00 52.78 325 ALA A CA 1
ATOM 2317 C C . ALA A 1 325 ? -1.876 -4.555 17.764 1.00 52.78 325 ALA A C 1
ATOM 2319 O O . ALA A 1 325 ? -2.570 -4.981 18.688 1.00 52.78 325 ALA A O 1
ATOM 2320 N N . ALA A 1 326 ? -0.550 -4.607 17.820 1.00 52.44 326 ALA A N 1
ATOM 2321 C CA . ALA A 1 326 ? 0.173 -4.842 19.062 1.00 52.44 326 ALA A CA 1
ATOM 2322 C C . ALA A 1 326 ? 0.122 -3.597 19.973 1.00 52.44 326 ALA A C 1
ATOM 2324 O O . ALA A 1 326 ? -0.214 -2.512 19.504 1.00 52.44 326 ALA A O 1
ATOM 2325 N N . ASP A 1 327 ? 0.463 -3.784 21.252 1.00 53.03 327 ASP A N 1
ATOM 2326 C CA . ASP A 1 327 ? 0.406 -2.908 22.447 1.00 53.03 327 ASP A CA 1
ATOM 2327 C C . ASP A 1 327 ? 0.946 -1.456 22.336 1.00 53.03 327 ASP A C 1
ATOM 2329 O O . ASP A 1 327 ? 1.684 -0.967 23.195 1.00 53.03 327 ASP A O 1
ATOM 2333 N N . THR A 1 328 ? 0.556 -0.723 21.295 1.00 52.75 3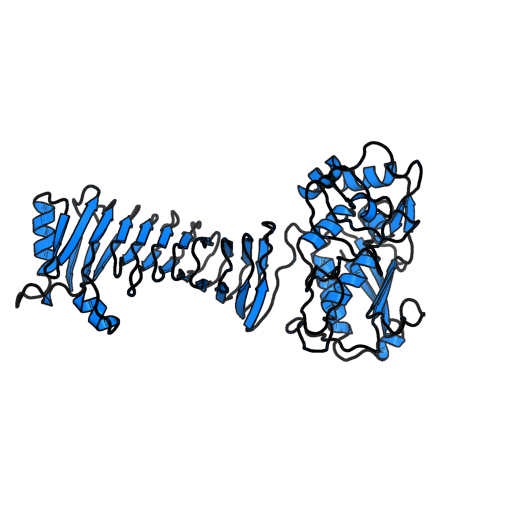28 THR A N 1
ATOM 2334 C CA . THR A 1 328 ? 1.131 0.564 20.894 1.00 52.75 328 THR A CA 1
ATOM 2335 C C . THR A 1 328 ? 0.030 1.626 20.789 1.00 52.75 328 THR A C 1
ATOM 2337 O O . THR A 1 328 ? -1.007 1.399 20.172 1.00 52.75 328 THR A O 1
ATOM 2340 N N . GLN A 1 329 ? 0.237 2.803 21.392 1.00 56.81 329 GLN A N 1
ATOM 2341 C CA . GLN A 1 329 ? -0.732 3.913 21.369 1.00 56.81 329 GLN A CA 1
ATOM 2342 C C . GLN A 1 329 ? -0.750 4.635 20.008 1.00 56.81 329 GLN A C 1
ATOM 2344 O O . GLN A 1 329 ? 0.311 4.826 19.416 1.00 56.81 329 GLN A O 1
ATOM 2349 N N . GLY A 1 330 ? -1.922 5.118 19.570 1.00 56.06 330 GLY A N 1
ATOM 2350 C CA . GLY A 1 330 ? -2.050 6.038 18.428 1.00 56.06 330 GLY A CA 1
ATOM 2351 C C . GLY A 1 330 ? -2.275 5.383 17.062 1.00 56.06 330 GLY A C 1
ATOM 2352 O O . GLY A 1 330 ? -1.899 5.966 16.049 1.00 56.06 330 GLY A O 1
ATOM 2353 N N . GLN A 1 331 ? -2.855 4.182 17.024 1.00 59.97 331 GLN A N 1
ATOM 2354 C CA . GLN A 1 331 ? -3.270 3.542 15.772 1.00 59.97 331 GLN A CA 1
ATOM 2355 C C . GLN A 1 331 ? -4.642 4.048 15.320 1.00 59.97 331 GLN A C 1
ATOM 2357 O O . GLN A 1 331 ? -5.532 4.215 16.160 1.00 59.97 331 GLN A O 1
ATOM 2362 N N . THR A 1 332 ? -4.815 4.219 14.008 1.00 60.97 332 THR A N 1
ATOM 2363 C CA . THR A 1 332 ? -6.097 4.567 13.382 1.00 60.97 332 THR A CA 1
ATOM 2364 C C . THR A 1 332 ? -6.467 3.487 12.372 1.00 60.97 332 THR A C 1
ATOM 2366 O O . THR A 1 332 ? -5.829 3.370 11.336 1.00 60.97 332 THR A O 1
ATOM 2369 N N . ALA A 1 333 ? -7.497 2.694 12.648 1.00 63.59 333 ALA A N 1
ATOM 2370 C CA . ALA A 1 333 ? -8.058 1.775 11.657 1.00 63.59 333 ALA A CA 1
ATOM 2371 C C . ALA A 1 333 ? -9.292 2.432 11.027 1.00 63.59 333 ALA A C 1
ATOM 2373 O O . ALA A 1 333 ? -10.212 2.770 11.770 1.00 63.59 333 ALA A O 1
ATOM 2374 N N . ASP A 1 334 ? -9.317 2.620 9.702 1.00 60.28 334 ASP A N 1
ATOM 2375 C CA . ASP A 1 334 ? -10.385 3.362 9.016 1.00 60.28 334 ASP A CA 1
ATOM 2376 C C . ASP A 1 334 ? -10.988 2.594 7.832 1.00 60.28 334 ASP A C 1
ATOM 2378 O O . ASP A 1 334 ? -10.379 2.434 6.780 1.00 60.28 334 ASP A O 1
ATOM 2382 N N . LEU A 1 335 ? -12.222 2.118 7.967 1.00 59.47 335 LEU A N 1
ATOM 2383 C CA . LEU A 1 335 ? -12.909 1.412 6.890 1.00 59.47 335 LEU A CA 1
ATOM 2384 C C . LEU A 1 335 ? -13.617 2.394 5.939 1.00 59.47 335 LEU A C 1
ATOM 2386 O O . LEU A 1 335 ? -14.742 2.801 6.229 1.00 59.47 335 LEU A O 1
ATOM 2390 N N . LEU A 1 336 ? -13.014 2.695 4.777 1.00 53.16 336 LEU A N 1
ATOM 2391 C CA . LEU A 1 336 ? -13.546 3.676 3.809 1.00 53.16 336 LEU A CA 1
ATOM 2392 C C . LEU A 1 336 ? -14.426 3.131 2.655 1.00 53.16 336 LEU A C 1
ATOM 2394 O O . LEU A 1 336 ? -15.145 3.930 2.052 1.00 53.16 336 LEU A O 1
ATOM 2398 N N . SER A 1 337 ? -14.469 1.820 2.333 1.00 47.69 337 SER A N 1
ATOM 2399 C CA . SER A 1 337 ? -15.467 1.248 1.389 1.00 47.69 337 SER A CA 1
ATOM 2400 C C . SER A 1 337 ? -15.665 -0.291 1.519 1.00 47.69 337 SER A C 1
ATOM 2402 O O . SER A 1 337 ? -14.751 -1.036 1.841 1.00 47.69 337 SER A O 1
ATOM 2404 N N . GLY A 1 338 ? -16.875 -0.850 1.354 1.00 44.84 338 GLY A N 1
ATOM 2405 C CA . GLY A 1 338 ? -17.023 -2.323 1.358 1.00 44.84 338 GLY A CA 1
ATOM 2406 C C . GLY A 1 338 ? -18.448 -2.876 1.393 1.00 44.84 338 GLY A C 1
ATOM 2407 O O . GLY A 1 338 ? -19.225 -2.563 2.273 1.00 44.84 338 GLY A O 1
ATOM 2408 N N . SER A 1 339 ? -18.817 -3.760 0.461 1.00 43.41 339 SER A N 1
ATOM 2409 C CA . SER A 1 339 ? -20.185 -4.325 0.371 1.00 43.41 339 SER A CA 1
ATOM 2410 C C . SER A 1 339 ? -20.473 -5.537 1.285 1.00 43.41 339 SER A C 1
ATOM 2412 O O . SER A 1 339 ? -21.561 -6.114 1.212 1.00 43.41 339 SER A O 1
ATOM 2414 N N . GLY A 1 340 ? -19.517 -5.934 2.134 1.00 47.53 340 GLY A N 1
ATOM 2415 C CA . GLY A 1 340 ? -19.619 -7.050 3.082 1.00 47.53 340 GLY A CA 1
ATOM 2416 C C . GLY A 1 340 ? -19.247 -6.621 4.503 1.00 47.53 340 GLY A C 1
ATOM 2417 O O . GLY A 1 340 ? -18.525 -5.647 4.675 1.00 47.53 340 GLY A O 1
ATOM 2418 N N . GLY A 1 341 ? -19.745 -7.334 5.518 1.00 53.84 341 GLY A N 1
ATOM 2419 C CA . GLY A 1 341 ? -19.470 -6.995 6.918 1.00 53.84 341 GLY A CA 1
ATOM 2420 C C . GLY A 1 341 ? -17.985 -7.136 7.276 1.00 53.84 341 GLY A C 1
ATOM 2421 O O . GLY A 1 341 ? -17.365 -8.165 6.984 1.00 53.84 341 GLY A O 1
ATOM 2422 N N . ALA A 1 342 ? -17.435 -6.111 7.926 1.00 58.16 342 ALA A N 1
ATOM 2423 C CA . ALA A 1 342 ? -16.052 -6.053 8.398 1.00 58.16 342 ALA A CA 1
ATOM 2424 C C . ALA A 1 342 ? -15.963 -6.281 9.918 1.00 58.16 342 ALA A C 1
ATOM 2426 O O . ALA A 1 342 ? -16.933 -6.049 10.644 1.00 58.16 342 ALA A O 1
ATOM 2427 N N . THR A 1 343 ? -14.808 -6.738 10.416 1.00 67.06 343 THR A N 1
ATOM 2428 C CA . THR A 1 343 ? -14.551 -6.893 11.860 1.00 67.06 343 THR A CA 1
ATOM 2429 C C . THR A 1 343 ? -13.261 -6.186 12.254 1.00 67.06 343 THR A C 1
ATOM 2431 O O . THR A 1 343 ? -12.178 -6.751 12.154 1.00 67.06 343 THR A O 1
ATOM 2434 N N . LEU A 1 344 ? -13.364 -4.957 12.746 1.00 71.31 344 LEU A N 1
ATOM 2435 C CA . LEU A 1 344 ? -12.208 -4.187 13.195 1.00 71.31 344 LEU A CA 1
ATOM 2436 C C . LEU A 1 344 ? -11.938 -4.506 14.669 1.00 71.31 344 LEU A C 1
ATOM 2438 O O . LEU A 1 344 ? -12.854 -4.421 15.485 1.00 71.31 344 LEU A O 1
ATOM 2442 N N . VAL A 1 345 ? -10.701 -4.871 15.020 1.00 68.38 345 VAL A N 1
ATOM 2443 C CA . VAL A 1 345 ? -10.308 -5.159 16.409 1.00 68.38 345 VAL A CA 1
ATOM 2444 C C . VAL A 1 345 ? -9.151 -4.249 16.830 1.00 68.38 345 VAL A C 1
ATOM 2446 O O . VAL A 1 345 ? -8.127 -4.145 16.159 1.00 68.38 345 VAL A O 1
ATOM 2449 N N . GLY A 1 346 ? -9.327 -3.550 17.946 1.00 62.59 346 GLY A N 1
ATOM 2450 C CA . GLY A 1 346 ? -8.322 -2.692 18.558 1.00 62.59 346 GLY A CA 1
ATOM 2451 C C . GLY A 1 346 ? -7.212 -3.490 19.246 1.00 62.59 346 GLY A C 1
ATOM 2452 O O . GLY A 1 346 ? -7.406 -4.610 19.721 1.00 62.59 346 GLY A O 1
ATOM 2453 N N . ALA A 1 347 ? -6.025 -2.888 19.313 1.00 59.62 347 ALA A N 1
ATOM 2454 C CA . ALA A 1 347 ? -4.936 -3.330 20.183 1.00 59.62 347 ALA A CA 1
ATOM 2455 C C . ALA A 1 347 ? -5.216 -3.017 21.651 1.00 59.62 347 ALA A C 1
ATOM 2457 O O . ALA A 1 347 ? -6.081 -2.214 21.962 1.00 59.62 347 ALA A O 1
ATOM 2458 N N . ALA A 1 348 ? -4.365 -3.510 22.552 1.00 56.53 348 ALA A N 1
ATOM 2459 C CA . ALA A 1 348 ? -4.192 -2.825 23.830 1.00 56.53 348 ALA A CA 1
ATOM 2460 C C . ALA A 1 348 ? -3.603 -1.416 23.594 1.00 56.53 348 ALA A C 1
ATOM 2462 O O . ALA A 1 348 ? -2.513 -1.307 23.031 1.00 56.53 348 ALA A O 1
ATOM 2463 N N . GLY A 1 349 ? -4.269 -0.342 24.032 1.00 61.19 349 GLY A N 1
ATOM 2464 C CA . GLY A 1 349 ? -3.689 1.004 23.968 1.00 61.19 349 GLY A CA 1
ATOM 2465 C C . GLY A 1 349 ? -4.716 2.129 23.910 1.00 61.19 349 GLY A C 1
ATOM 2466 O O . GLY A 1 349 ? -5.727 2.087 24.576 1.00 61.19 349 GLY A O 1
ATOM 2467 N N . ASN A 1 350 ? -4.417 3.190 23.163 1.00 62.81 350 ASN A N 1
ATOM 2468 C CA . ASN A 1 350 ? -5.432 4.171 22.787 1.00 62.81 350 ASN A CA 1
ATOM 2469 C C . ASN A 1 350 ? -5.554 4.087 21.266 1.00 62.81 350 ASN A C 1
ATOM 2471 O O . ASN A 1 350 ? -4.678 4.603 20.562 1.00 62.81 350 ASN A O 1
ATOM 2475 N N . VAL A 1 351 ? -6.560 3.357 20.781 1.00 63.78 351 VAL A N 1
ATOM 2476 C CA . VAL A 1 351 ? -6.804 3.102 19.352 1.00 63.78 351 VAL A CA 1
ATOM 2477 C C . VAL A 1 351 ? -8.082 3.803 18.913 1.00 63.78 351 VAL A C 1
ATOM 2479 O O . VAL A 1 351 ? -9.076 3.828 19.637 1.00 63.78 351 VAL A O 1
ATOM 2482 N N . VAL A 1 352 ? -8.040 4.371 17.712 1.00 70.94 352 VAL A N 1
ATOM 2483 C CA . VAL A 1 352 ? -9.190 4.971 17.047 1.00 70.94 352 VAL A CA 1
ATOM 2484 C C . VAL A 1 352 ? -9.649 4.026 15.935 1.00 70.94 352 VAL A C 1
ATOM 2486 O O . VAL A 1 352 ? -8.864 3.661 15.062 1.00 70.94 352 VAL A O 1
ATOM 2489 N N . ILE A 1 353 ? -10.909 3.599 15.990 1.00 74.06 353 ILE A N 1
ATOM 2490 C CA . ILE A 1 353 ? -11.543 2.709 15.012 1.00 74.06 353 ILE A CA 1
ATOM 2491 C C . ILE A 1 353 ? -12.657 3.499 14.334 1.00 74.06 353 ILE A C 1
ATOM 2493 O O . ILE A 1 353 ? -13.605 3.911 14.998 1.00 74.06 353 ILE A O 1
ATOM 2497 N N . HIS A 1 354 ? -12.532 3.742 13.036 1.00 74.19 354 HIS A N 1
ATOM 2498 C CA . HIS A 1 354 ? -13.491 4.492 12.232 1.00 74.19 354 HIS A CA 1
ATOM 2499 C C . HIS A 1 354 ? -14.101 3.597 11.151 1.00 74.19 354 HIS A C 1
ATOM 2501 O O . HIS A 1 354 ? -13.417 2.802 10.507 1.00 74.19 354 HIS A O 1
ATOM 2507 N N . GLN A 1 355 ? -15.406 3.736 10.950 1.00 73.19 355 GLN A N 1
ATOM 2508 C CA . GLN A 1 355 ? -16.119 3.252 9.775 1.00 73.19 355 GLN A CA 1
ATOM 2509 C C . GLN A 1 355 ? -16.654 4.470 9.023 1.00 73.19 355 GLN A C 1
ATOM 2511 O O . GLN A 1 355 ? -17.440 5.230 9.582 1.00 73.19 355 GLN A O 1
ATOM 2516 N N . ASP A 1 356 ? -16.270 4.635 7.758 1.00 63.69 356 ASP A N 1
ATOM 2517 C CA . ASP A 1 356 ? -16.620 5.804 6.931 1.00 63.69 356 ASP A CA 1
ATOM 2518 C C . ASP A 1 356 ? -17.640 5.464 5.818 1.00 63.69 356 ASP A C 1
ATOM 2520 O O . ASP A 1 356 ? -17.860 6.228 4.880 1.00 63.69 356 ASP A O 1
ATOM 2524 N N . THR A 1 357 ? -18.288 4.290 5.884 1.00 60.34 357 THR A N 1
ATOM 2525 C CA . THR A 1 357 ? -19.096 3.758 4.767 1.00 60.34 357 THR A CA 1
ATOM 2526 C C . THR A 1 357 ? -20.598 3.662 5.000 1.00 60.34 357 THR A C 1
ATOM 2528 O O . THR A 1 357 ? -21.061 3.016 5.933 1.00 60.34 357 THR A O 1
ATOM 2531 N N . ASP A 1 358 ? -21.370 4.146 4.022 1.00 58.19 358 ASP A N 1
ATOM 2532 C CA . ASP A 1 358 ? -22.825 3.942 3.869 1.00 58.19 358 ASP A CA 1
ATOM 2533 C C . ASP A 1 358 ? -23.176 2.591 3.212 1.00 58.19 358 ASP A C 1
ATOM 2535 O O . ASP A 1 358 ? -24.104 2.462 2.403 1.00 58.19 358 ASP A O 1
ATOM 2539 N N . THR A 1 359 ? -22.399 1.547 3.488 1.00 50.72 359 THR A N 1
ATOM 2540 C CA . THR A 1 359 ? -22.660 0.249 2.864 1.00 50.72 359 THR A CA 1
ATOM 2541 C C . THR A 1 359 ? -23.839 -0.422 3.565 1.00 50.72 359 THR A C 1
ATOM 2543 O O . THR A 1 359 ? -24.005 -0.351 4.776 1.00 50.72 359 THR A O 1
ATOM 2546 N N . GLY A 1 360 ? -24.730 -1.060 2.804 1.00 55.34 360 GLY A N 1
ATOM 2547 C CA . GLY A 1 360 ? -25.936 -1.694 3.355 1.00 55.34 360 GLY A CA 1
ATOM 2548 C C . GLY A 1 360 ? -25.682 -2.946 4.213 1.00 55.34 360 GLY A C 1
ATOM 2549 O O . GLY A 1 360 ? -26.615 -3.725 4.409 1.00 55.34 360 GLY A O 1
ATOM 2550 N N . ALA A 1 361 ? -24.444 -3.186 4.658 1.00 60.53 361 ALA A N 1
ATOM 2551 C CA . ALA A 1 361 ? -24.018 -4.324 5.464 1.00 60.53 361 ALA A CA 1
ATOM 2552 C C . ALA A 1 361 ? -23.444 -3.827 6.800 1.00 60.53 361 ALA A C 1
ATOM 2554 O O . ALA A 1 361 ? -22.693 -2.862 6.821 1.00 60.53 361 ALA A O 1
ATOM 2555 N N . GLY A 1 362 ? -23.803 -4.493 7.899 1.00 68.31 362 GLY A N 1
ATOM 2556 C CA . GLY A 1 362 ? -23.362 -4.107 9.240 1.00 68.31 362 GLY A CA 1
ATOM 2557 C C . GLY A 1 362 ? -21.898 -4.446 9.521 1.00 68.31 362 GLY A C 1
ATOM 2558 O O . GLY A 1 362 ? -21.394 -5.467 9.039 1.00 68.31 362 GLY A O 1
ATOM 2559 N N . ALA A 1 363 ? -21.237 -3.626 10.331 1.00 76.75 363 ALA A N 1
ATOM 2560 C CA . ALA A 1 363 ? -19.874 -3.797 10.814 1.00 76.75 363 ALA A CA 1
ATOM 2561 C C . ALA A 1 363 ? -19.836 -4.313 12.261 1.00 76.75 363 ALA A C 1
ATOM 2563 O O . ALA A 1 363 ? -20.781 -4.168 13.035 1.00 76.75 363 ALA A O 1
ATOM 2564 N N . MET A 1 364 ? -18.713 -4.919 12.643 1.00 82.81 364 MET A N 1
ATOM 2565 C CA . MET A 1 364 ? -18.377 -5.207 14.036 1.00 82.81 364 MET A CA 1
ATOM 2566 C C . MET A 1 364 ? -17.068 -4.504 14.390 1.00 82.81 364 MET A C 1
ATOM 2568 O O . MET A 1 364 ? -16.042 -4.740 13.760 1.00 82.81 364 MET A O 1
ATOM 2572 N N . MET A 1 365 ? -17.090 -3.661 15.412 1.00 85.50 365 MET A N 1
ATOM 2573 C CA . MET A 1 365 ? -15.923 -3.003 15.986 1.00 85.50 365 MET A CA 1
ATOM 2574 C C . MET A 1 365 ? -15.705 -3.535 17.395 1.00 85.50 365 MET A C 1
ATOM 2576 O O . MET A 1 365 ? -16.647 -3.631 18.180 1.00 85.50 365 MET A O 1
ATOM 2580 N N . VAL A 1 366 ? -14.470 -3.896 17.715 1.00 84.62 366 VAL A N 1
ATOM 2581 C CA . VAL A 1 366 ? -14.095 -4.489 18.998 1.00 84.62 366 VAL A CA 1
ATOM 2582 C C . VAL A 1 366 ? -12.933 -3.695 19.580 1.00 84.62 366 VAL A C 1
ATOM 2584 O O . VAL A 1 366 ? -11.884 -3.611 18.953 1.00 84.62 366 VAL A O 1
ATOM 2587 N N . ALA A 1 367 ? -13.105 -3.119 20.761 1.00 80.38 367 ALA A N 1
ATOM 2588 C CA . ALA A 1 367 ? -12.053 -2.471 21.527 1.00 80.38 367 ALA A CA 1
ATOM 2589 C C . ALA A 1 367 ? -11.050 -3.502 22.073 1.00 80.38 367 ALA A C 1
ATOM 2591 O O . ALA A 1 367 ? -11.373 -4.679 22.284 1.00 80.38 367 ALA A O 1
ATOM 2592 N N . GLY A 1 368 ? -9.818 -3.056 22.288 1.00 72.50 368 GLY A N 1
ATOM 2593 C CA . GLY A 1 368 ? -8.787 -3.838 22.950 1.00 72.50 368 GLY A CA 1
ATOM 2594 C C . GLY A 1 368 ? -8.738 -3.515 24.442 1.00 72.50 368 GLY A C 1
ATOM 2595 O O . GLY A 1 368 ? -9.699 -3.056 25.027 1.00 72.50 368 GLY A O 1
ATOM 2596 N N . ALA A 1 369 ? -7.640 -3.835 25.126 1.00 73.25 369 ALA A N 1
ATOM 2597 C CA . ALA A 1 369 ? -7.584 -3.703 26.589 1.00 73.25 369 ALA A CA 1
ATOM 2598 C C . ALA A 1 369 ? -7.338 -2.264 27.104 1.00 73.25 369 ALA A C 1
ATOM 2600 O O . ALA A 1 369 ? -7.042 -2.103 28.293 1.00 73.25 369 ALA A O 1
ATOM 2601 N N . GLY A 1 370 ? -7.338 -1.249 26.236 1.00 74.62 370 GLY A N 1
ATOM 2602 C CA . GLY A 1 370 ? -7.024 0.131 26.598 1.00 74.62 370 GLY A CA 1
ATOM 2603 C C . GLY A 1 370 ? -8.212 1.077 26.406 1.00 74.62 370 GLY A C 1
ATOM 2604 O O . GLY A 1 370 ? -9.346 0.638 26.447 1.00 74.62 370 GLY A O 1
ATOM 2605 N N . THR A 1 371 ? -7.978 2.390 26.335 1.00 80.44 371 THR A N 1
ATOM 2606 C CA . THR A 1 371 ? -9.058 3.373 26.132 1.00 80.44 371 THR A CA 1
ATOM 2607 C C . THR A 1 371 ? -9.219 3.613 24.641 1.00 80.44 371 THR A C 1
ATOM 2609 O O . THR A 1 371 ? -8.497 4.423 24.048 1.00 80.44 371 THR A O 1
ATOM 2612 N N . GLU A 1 372 ? -10.170 2.923 24.022 1.00 78.94 372 GLU A N 1
ATOM 2613 C CA . GLU A 1 372 ? -10.413 3.040 22.592 1.00 78.94 372 GLU A CA 1
ATOM 2614 C C . GLU A 1 372 ? -11.558 3.998 22.254 1.00 78.94 372 GLU A C 1
ATOM 2616 O O . GLU A 1 372 ? -12.448 4.292 23.052 1.00 78.94 372 GLU A O 1
ATOM 2621 N N . THR A 1 373 ? -11.518 4.543 21.038 1.00 84.88 373 THR A N 1
ATOM 2622 C CA . THR A 1 373 ? -12.631 5.308 20.471 1.00 84.88 373 THR A CA 1
ATOM 2623 C C . THR A 1 373 ? -13.122 4.634 19.201 1.00 84.88 373 THR A C 1
ATOM 2625 O O . THR A 1 373 ? -12.349 4.441 18.267 1.00 84.88 373 THR A O 1
ATOM 2628 N N . LEU A 1 374 ? -14.401 4.273 19.172 1.00 88.56 374 LEU A N 1
ATOM 2629 C CA . LEU A 1 374 ? -15.056 3.574 18.071 1.00 88.56 374 LEU A CA 1
ATOM 2630 C C . LEU A 1 374 ? -16.088 4.516 17.437 1.00 88.56 374 LEU A C 1
ATOM 2632 O O . LEU A 1 374 ? -16.949 5.041 18.143 1.00 88.56 374 LEU A O 1
ATOM 2636 N N . PHE A 1 375 ? -16.023 4.714 16.122 1.00 86.31 375 PHE A N 1
ATOM 2637 C CA . PHE A 1 375 ? -16.927 5.575 15.359 1.00 86.31 375 PHE A CA 1
ATOM 2638 C C . PHE A 1 375 ? -17.635 4.795 14.253 1.00 86.31 375 PHE A C 1
ATOM 2640 O O . PHE A 1 375 ? -16.996 4.236 13.364 1.00 86.31 375 PHE A O 1
ATOM 2647 N N . GLY A 1 376 ? -18.964 4.802 14.308 1.00 82.94 376 GLY A N 1
ATOM 2648 C CA . GLY A 1 376 ? -19.867 4.295 13.286 1.00 82.94 376 GLY A CA 1
ATOM 2649 C C . GLY A 1 376 ? -20.070 5.232 12.111 1.00 82.94 376 GLY A C 1
ATOM 2650 O O . GLY A 1 376 ? -20.069 6.455 12.268 1.00 82.94 376 GLY A O 1
ATOM 2651 N N . ALA A 1 377 ? -20.340 4.637 10.952 1.00 74.69 377 ALA A N 1
ATOM 2652 C CA . ALA A 1 377 ? -20.792 5.367 9.777 1.00 74.69 377 ALA A CA 1
ATOM 2653 C C . ALA A 1 377 ? -22.272 5.758 9.892 1.00 74.69 377 ALA A C 1
ATOM 2655 O O . ALA A 1 377 ? -23.040 5.170 10.649 1.00 74.69 377 ALA A O 1
ATOM 2656 N N . ALA A 1 378 ? -22.725 6.710 9.078 1.00 77.25 378 ALA A N 1
ATOM 2657 C CA . ALA A 1 378 ? -24.134 7.107 9.007 1.00 77.25 378 ALA A CA 1
ATOM 2658 C C . ALA A 1 378 ? -25.013 6.105 8.217 1.00 77.25 378 ALA A C 1
ATOM 2660 O O . ALA A 1 378 ? -25.864 6.509 7.425 1.00 77.25 378 ALA A O 1
ATOM 2661 N N . SER A 1 379 ? -24.830 4.803 8.456 1.00 76.50 379 SER A N 1
ATOM 2662 C CA . SER A 1 379 ? -25.469 3.728 7.696 1.00 76.50 379 SER A CA 1
ATOM 2663 C C . SER A 1 379 ? -26.909 3.438 8.167 1.00 76.50 379 SER A C 1
ATOM 2665 O O . SER A 1 379 ? -27.396 3.996 9.140 1.00 76.50 379 SER A O 1
ATOM 2667 N N . ALA A 1 380 ? -27.655 2.593 7.447 1.00 78.50 380 ALA A N 1
ATOM 2668 C CA . ALA A 1 380 ? -28.934 2.044 7.934 1.00 78.50 380 ALA A CA 1
ATOM 2669 C C . ALA A 1 380 ? -28.806 0.571 8.361 1.00 78.50 380 ALA A C 1
ATOM 2671 O O . ALA A 1 380 ? -29.818 -0.120 8.520 1.00 78.50 380 ALA A O 1
ATOM 2672 N N . ALA A 1 381 ? -27.573 0.067 8.436 1.00 78.94 381 ALA A N 1
ATOM 2673 C CA . ALA A 1 381 ? -27.279 -1.311 8.776 1.00 78.94 381 ALA A CA 1
ATOM 2674 C C . ALA A 1 381 ? -27.366 -1.538 10.297 1.00 78.94 381 ALA A C 1
ATOM 2676 O O . ALA A 1 381 ? -27.771 -0.660 11.055 1.00 78.94 381 ALA A O 1
ATOM 2677 N N . ILE A 1 382 ? -27.082 -2.772 10.717 1.00 84.88 382 ILE A N 1
ATOM 2678 C CA . ILE A 1 382 ? -26.952 -3.120 12.134 1.00 84.88 382 ILE A CA 1
ATOM 2679 C C . ILE A 1 382 ? -25.466 -3.191 12.440 1.00 84.88 382 ILE A C 1
ATOM 2681 O O . ILE A 1 382 ? -24.839 -4.188 12.066 1.00 84.88 382 ILE A O 1
ATOM 2685 N N . ASP A 1 383 ? -24.926 -2.186 13.118 1.00 86.88 383 ASP A N 1
ATOM 2686 C CA . ASP A 1 383 ? -23.527 -2.183 13.527 1.00 86.88 383 ASP A CA 1
ATOM 2687 C C . ASP A 1 383 ? -23.381 -2.708 14.968 1.00 86.88 383 ASP A C 1
ATOM 2689 O O . ASP A 1 383 ? -24.293 -2.642 15.798 1.00 86.88 383 ASP A O 1
ATOM 2693 N N . GLN A 1 384 ? -22.243 -3.330 15.270 1.00 90.38 384 GLN A N 1
ATOM 2694 C CA . GLN A 1 384 ? -21.934 -3.893 16.584 1.00 90.38 384 GLN A CA 1
ATOM 2695 C C . GLN A 1 384 ? -20.651 -3.284 17.136 1.00 90.38 384 GLN A C 1
ATOM 2697 O O . GLN A 1 384 ? -19.604 -3.367 16.505 1.00 90.38 384 GLN A O 1
ATOM 2702 N N . TYR A 1 385 ? -20.709 -2.773 18.356 1.00 92.38 385 TYR A N 1
ATOM 2703 C CA . TYR A 1 385 ? -19.605 -2.158 19.080 1.00 92.38 385 TYR A CA 1
ATOM 2704 C C . TYR A 1 385 ? -19.380 -2.943 20.365 1.00 92.38 385 TYR A C 1
ATOM 2706 O O . TYR A 1 385 ? -20.295 -3.100 21.175 1.00 92.38 385 TYR A O 1
ATOM 2714 N N . TRP A 1 386 ? -18.173 -3.464 20.539 1.00 91.56 386 TRP A N 1
ATOM 2715 C CA . TRP A 1 386 ? -17.810 -4.318 21.661 1.00 91.56 386 TRP A CA 1
ATOM 2716 C C . TRP A 1 386 ? -16.621 -3.726 22.392 1.00 91.56 386 TRP A C 1
ATOM 2718 O O . TRP A 1 386 ? -15.515 -3.751 21.872 1.00 91.56 386 TRP A O 1
ATOM 2728 N N . GLY A 1 387 ? -16.831 -3.243 23.606 1.00 88.94 387 GLY A N 1
ATOM 2729 C CA . GLY A 1 387 ? -15.753 -2.924 24.524 1.00 88.94 387 GLY A CA 1
ATOM 2730 C C . GLY A 1 387 ? -15.070 -4.186 25.041 1.00 88.94 387 GLY A C 1
ATOM 2731 O O . GLY A 1 387 ? -15.559 -5.316 24.886 1.00 88.94 387 GLY A O 1
ATOM 2732 N N . SER A 1 388 ? -13.910 -4.008 25.656 1.00 83.75 388 SER A N 1
ATOM 2733 C CA . SER A 1 388 ? -13.096 -5.125 26.132 1.00 83.75 388 SER A CA 1
ATOM 2734 C C . SER A 1 388 ? -13.584 -5.691 27.465 1.00 83.75 388 SER A C 1
ATOM 2736 O O . SER A 1 388 ? -14.145 -5.005 28.314 1.00 83.75 388 SER A O 1
ATOM 2738 N N . PHE A 1 389 ? -13.320 -6.982 27.694 1.00 85.56 389 PHE A N 1
ATOM 2739 C CA . PHE A 1 389 ? -13.541 -7.638 28.993 1.00 85.56 389 PHE A CA 1
ATOM 2740 C C . PHE A 1 389 ? -12.271 -7.745 29.854 1.00 85.56 389 PHE A C 1
ATOM 2742 O O . PHE A 1 389 ? -12.231 -8.508 30.824 1.00 85.56 389 PHE A O 1
ATOM 2749 N N . GLN A 1 390 ? -11.209 -7.041 29.464 1.00 78.88 390 GLN A N 1
ATOM 2750 C CA . GLN A 1 390 ? -9.891 -7.041 30.106 1.00 78.88 390 GLN A CA 1
ATOM 2751 C C . GLN A 1 390 ? -9.531 -5.673 30.718 1.00 78.88 390 GLN A C 1
ATOM 2753 O O . GLN A 1 390 ? -8.414 -5.502 31.205 1.00 78.88 390 GLN A O 1
ATOM 2758 N N . GLY A 1 391 ? -10.477 -4.733 30.739 1.00 79.31 391 GLY A N 1
ATOM 2759 C CA . GLY A 1 391 ? -10.292 -3.316 31.056 1.00 79.31 391 GLY A CA 1
ATOM 2760 C C . GLY A 1 391 ? -10.376 -2.434 29.809 1.00 79.31 391 GLY A C 1
ATOM 2761 O O . GLY A 1 391 ? -10.500 -2.965 28.705 1.00 79.31 391 GLY A O 1
ATOM 2762 N N . GLY A 1 392 ? -10.287 -1.123 30.036 1.00 83.81 392 GLY A N 1
ATOM 2763 C CA . GLY A 1 392 ? -10.503 -0.069 29.044 1.00 83.81 392 GLY A CA 1
ATOM 2764 C C . GLY A 1 392 ? -11.554 0.917 29.543 1.00 83.81 392 GLY A C 1
ATOM 2765 O O . GLY A 1 392 ? -12.378 0.533 30.356 1.00 83.81 392 GLY A O 1
ATOM 2766 N N . ASP A 1 393 ? -11.472 2.185 29.153 1.00 91.31 393 ASP A N 1
ATOM 2767 C CA . ASP A 1 393 ? -12.558 3.157 29.364 1.00 91.31 393 ASP A CA 1
ATOM 2768 C C . ASP A 1 393 ? -12.931 3.653 27.967 1.00 91.31 393 ASP A C 1
ATOM 2770 O O . ASP A 1 393 ? -12.287 4.574 27.458 1.00 91.31 393 ASP A O 1
ATOM 2774 N N . ASP A 1 394 ? -13.886 2.997 27.313 1.00 90.75 394 ASP A N 1
ATOM 2775 C CA . ASP A 1 394 ? -14.092 3.143 25.871 1.00 90.75 394 ASP A CA 1
ATOM 2776 C C . ASP A 1 394 ? -15.088 4.250 25.522 1.00 90.75 394 ASP A C 1
ATOM 2778 O O . ASP A 1 394 ? -16.016 4.563 26.269 1.00 90.75 394 ASP A O 1
ATOM 2782 N N . LEU A 1 395 ? -14.937 4.846 24.341 1.00 92.25 395 LEU A N 1
ATOM 2783 C CA . LEU A 1 395 ? -15.880 5.812 23.784 1.00 92.25 395 LEU A CA 1
ATOM 2784 C C . LEU A 1 395 ? -16.442 5.294 22.460 1.00 92.25 395 LEU A C 1
ATOM 2786 O O . LEU A 1 395 ? -15.743 5.241 21.456 1.00 92.25 395 LEU A O 1
ATOM 2790 N N . MET A 1 396 ? -17.723 4.942 22.447 1.00 94.69 396 MET A N 1
ATOM 2791 C CA . MET A 1 396 ? -18.413 4.364 21.296 1.00 94.69 396 MET A CA 1
ATOM 2792 C C . MET A 1 396 ? -19.452 5.347 20.761 1.00 94.69 396 MET A C 1
ATOM 2794 O O . MET A 1 396 ? -20.428 5.661 21.444 1.00 94.69 396 MET A O 1
ATOM 2798 N N . PHE A 1 397 ? -19.256 5.813 19.533 1.00 92.12 397 PHE A N 1
ATOM 2799 C CA . PHE A 1 397 ? -20.225 6.595 18.777 1.00 92.12 397 PHE A CA 1
ATOM 2800 C C . PHE A 1 397 ? -20.848 5.718 17.704 1.00 92.12 397 PHE A C 1
ATOM 2802 O O . PHE A 1 397 ? -20.287 5.572 16.622 1.00 92.12 397 PHE A O 1
ATOM 2809 N N . ALA A 1 398 ? -22.006 5.146 18.010 1.00 90.06 398 ALA A N 1
ATOM 2810 C CA . ALA A 1 398 ? -22.826 4.497 17.007 1.00 90.06 398 ALA A CA 1
ATOM 2811 C C . ALA A 1 398 ? -23.416 5.527 16.033 1.00 90.06 398 ALA A C 1
ATOM 2813 O O . ALA A 1 398 ? -23.490 6.734 16.311 1.00 90.06 398 ALA A O 1
ATOM 2814 N N . GLY A 1 399 ? -23.717 5.030 14.842 1.00 87.56 399 GLY A N 1
ATOM 2815 C CA . GLY A 1 399 ? -24.005 5.813 13.662 1.00 87.56 399 GLY A CA 1
ATOM 2816 C C . GLY A 1 399 ? -25.484 6.133 13.515 1.00 87.56 399 GLY A C 1
ATOM 2817 O O . GLY A 1 399 ? -26.147 6.616 14.427 1.00 87.56 399 GLY A O 1
ATOM 2818 N N . SER A 1 400 ? -26.005 5.947 12.309 1.00 87.19 400 SER A N 1
ATOM 2819 C CA . SER A 1 400 ? -27.444 5.740 12.141 1.00 87.19 400 SER A CA 1
ATOM 2820 C C . SER A 1 400 ? -27.706 4.229 12.065 1.00 87.19 400 SER A C 1
ATOM 2822 O O . SER A 1 400 ? -26.783 3.480 11.776 1.00 87.19 400 SER A O 1
ATOM 2824 N N . GLY A 1 401 ? -28.949 3.780 12.252 1.00 88.00 401 GLY A N 1
ATOM 2825 C CA . GLY A 1 401 ? -29.310 2.375 12.044 1.00 88.00 401 GLY A CA 1
ATOM 2826 C C . GLY A 1 401 ? -29.875 1.695 13.285 1.00 88.00 401 GLY A C 1
ATOM 2827 O O . GLY A 1 401 ? -30.621 2.293 14.056 1.00 88.00 401 GLY A O 1
ATOM 2828 N N . THR A 1 402 ? -29.643 0.393 13.411 1.00 90.94 402 THR A N 1
ATOM 2829 C CA . THR A 1 402 ? -30.024 -0.363 14.611 1.00 90.94 402 THR A CA 1
ATOM 2830 C C . THR A 1 402 ? -28.757 -0.923 15.207 1.00 90.94 402 THR A C 1
ATOM 2832 O O . THR A 1 402 ? -28.323 -2.002 14.813 1.00 90.94 402 THR A O 1
ATOM 2835 N N . ASP A 1 403 ? -28.178 -0.206 16.158 1.00 92.69 403 ASP A N 1
ATOM 2836 C CA . ASP A 1 403 ? -26.825 -0.508 16.603 1.00 92.69 403 ASP A CA 1
ATOM 2837 C C . ASP A 1 403 ? -26.815 -1.273 17.922 1.00 92.69 403 ASP A C 1
ATOM 2839 O O . ASP A 1 403 ? -27.712 -1.159 18.758 1.00 92.69 403 ASP A O 1
ATOM 2843 N N . ILE A 1 404 ? -25.798 -2.103 18.127 1.00 94.31 404 ILE A N 1
ATOM 2844 C CA . ILE A 1 404 ? -25.588 -2.860 19.363 1.00 94.31 404 ILE A CA 1
ATOM 2845 C C . ILE A 1 404 ? -24.301 -2.362 19.999 1.00 94.31 404 ILE A C 1
ATOM 2847 O O . ILE A 1 404 ? -23.228 -2.559 19.444 1.00 94.31 404 ILE A O 1
ATOM 2851 N N . LEU A 1 405 ? -24.398 -1.767 21.183 1.00 96.50 405 LEU A N 1
ATOM 2852 C CA . LEU A 1 405 ? -23.263 -1.252 21.937 1.00 96.50 405 LEU A CA 1
ATOM 2853 C C . LEU A 1 405 ? -23.107 -2.066 23.221 1.00 96.50 405 LEU A C 1
ATOM 2855 O O . LEU A 1 405 ? -24.026 -2.127 24.038 1.00 96.50 405 LEU A O 1
ATOM 2859 N N . VAL A 1 406 ? -21.953 -2.699 23.406 1.00 95.56 406 VAL A N 1
ATOM 2860 C CA . VAL A 1 406 ? -21.603 -3.485 24.594 1.00 95.56 406 VAL A CA 1
ATOM 2861 C C . VAL A 1 406 ? -20.412 -2.815 25.263 1.00 95.56 406 VAL A C 1
ATOM 2863 O O . VAL A 1 406 ? -19.320 -2.893 24.724 1.00 95.56 406 VAL A O 1
ATOM 2866 N N . GLY A 1 407 ? -20.598 -2.191 26.430 1.00 91.38 407 GLY A N 1
ATOM 2867 C CA . GLY A 1 407 ? -19.515 -1.456 27.109 1.00 91.38 407 GLY A CA 1
ATOM 2868 C C . GLY A 1 407 ? -18.357 -2.351 27.561 1.00 91.38 407 GLY A C 1
ATOM 2869 O O . GLY A 1 407 ? -17.202 -2.024 27.360 1.00 91.38 407 GLY A O 1
ATOM 2870 N N . GLY A 1 408 ? -18.658 -3.548 28.072 1.00 91.75 408 GLY A N 1
ATOM 2871 C CA . GLY A 1 408 ? -17.627 -4.453 28.580 1.00 91.75 408 GLY A CA 1
ATOM 2872 C C . GLY A 1 408 ? -17.258 -4.158 30.034 1.00 91.75 408 GLY A C 1
ATOM 2873 O O . GLY A 1 408 ? -18.140 -4.041 30.887 1.00 91.75 408 GLY A O 1
ATOM 2874 N N . THR A 1 409 ? -15.964 -4.180 30.349 1.00 89.69 409 THR A N 1
ATOM 2875 C CA . THR A 1 409 ? -15.426 -3.762 31.651 1.00 89.69 409 THR A CA 1
ATOM 2876 C C . THR A 1 409 ? -14.798 -2.391 31.523 1.00 89.69 409 THR A C 1
ATOM 2878 O O . THR A 1 409 ? -13.897 -2.256 30.707 1.00 89.69 409 THR A O 1
ATOM 2881 N N . GLY A 1 410 ? -15.116 -1.470 32.425 1.00 90.44 410 GLY A N 1
ATOM 2882 C CA . GLY A 1 410 ? -14.559 -0.131 32.306 1.00 90.44 410 GLY A CA 1
ATOM 2883 C C . GLY A 1 410 ? -15.510 0.950 32.758 1.00 90.44 410 GLY A C 1
ATOM 2884 O O . GLY A 1 410 ? -16.560 0.672 33.346 1.00 90.44 410 GLY A O 1
ATOM 2885 N N . ALA A 1 411 ? -15.111 2.192 32.518 1.00 94.00 411 ALA A N 1
ATOM 2886 C CA . ALA A 1 411 ? -16.003 3.337 32.493 1.00 94.00 411 ALA A CA 1
ATOM 2887 C C . ALA A 1 411 ? -16.291 3.736 31.038 1.00 94.00 411 ALA A C 1
ATOM 2889 O O . ALA A 1 411 ? -15.647 4.634 30.492 1.00 94.00 411 ALA A O 1
ATOM 2890 N N . ASP A 1 412 ? -17.279 3.086 30.426 1.00 96.12 412 ASP A N 1
ATOM 2891 C CA . ASP A 1 412 ? -17.516 3.201 28.985 1.00 96.12 412 ASP A CA 1
ATOM 2892 C C . ASP A 1 412 ? -18.571 4.258 28.660 1.00 96.12 412 ASP A C 1
ATOM 2894 O O . ASP A 1 412 ? -19.574 4.416 29.356 1.00 96.12 412 ASP A O 1
ATOM 2898 N N . THR A 1 413 ? -18.389 4.994 27.570 1.00 96.69 413 THR A N 1
ATOM 2899 C CA . THR A 1 413 ? -19.373 5.939 27.040 1.00 96.69 413 THR A CA 1
ATOM 2900 C C . THR A 1 413 ? -19.952 5.401 25.742 1.00 96.69 413 THR A C 1
ATOM 2902 O O . THR A 1 413 ? -19.284 5.386 24.717 1.00 96.69 413 THR A O 1
ATOM 2905 N N . MET A 1 414 ? -21.224 5.015 25.771 1.00 97.31 414 MET A N 1
ATOM 2906 C CA . MET A 1 414 ? -21.977 4.522 24.621 1.00 97.31 414 MET A CA 1
ATOM 2907 C C . MET A 1 414 ? -22.948 5.597 24.126 1.00 97.31 414 MET A C 1
ATOM 2909 O O . MET A 1 414 ? -23.837 6.041 24.860 1.00 97.31 414 MET A O 1
ATOM 2913 N N . VAL A 1 415 ? -22.799 6.015 22.873 1.00 95.31 415 VAL A N 1
ATOM 2914 C CA . VAL A 1 415 ? -23.649 7.006 22.206 1.00 95.31 415 VAL A CA 1
ATOM 2915 C C . VAL A 1 415 ? -24.372 6.311 21.060 1.00 95.31 415 VAL A C 1
ATOM 2917 O O . VAL A 1 415 ? -23.727 5.968 20.083 1.00 95.31 415 VAL A O 1
ATOM 2920 N N . GLY A 1 416 ? -25.688 6.106 21.177 1.00 90.38 416 GLY A N 1
ATOM 2921 C CA . GLY A 1 416 ? -26.457 5.295 20.213 1.00 90.38 416 GLY A CA 1
ATOM 2922 C C . GLY A 1 416 ? -26.572 5.897 18.813 1.00 90.38 416 GLY A C 1
ATOM 2923 O O . GLY A 1 416 ? -26.780 5.181 17.852 1.00 90.38 416 GLY A O 1
ATOM 2924 N N . GLY A 1 417 ? -26.385 7.213 18.680 1.00 89.94 417 GLY A N 1
ATOM 2925 C CA . GLY A 1 417 ? -26.563 7.863 17.387 1.00 89.94 417 GLY A CA 1
ATOM 2926 C C . GLY A 1 417 ? -28.047 7.965 17.032 1.00 89.94 417 GLY A C 1
ATOM 2927 O O . GLY A 1 417 ? -28.812 8.483 17.844 1.00 89.94 417 GLY A O 1
ATOM 2928 N N . GLY A 1 418 ? -28.456 7.601 15.820 1.00 88.25 418 GLY A N 1
ATOM 2929 C CA . GLY A 1 418 ? -29.849 7.689 15.377 1.00 88.25 418 GLY A CA 1
ATOM 2930 C C . GLY A 1 418 ? -30.434 6.337 14.991 1.00 88.25 418 GLY A C 1
ATOM 2931 O O . GLY A 1 418 ? -29.823 5.599 14.243 1.00 88.25 418 GLY A O 1
ATOM 2932 N N . GLY A 1 419 ? -31.686 6.071 15.359 1.00 90.00 419 GLY A N 1
ATOM 2933 C CA . GLY A 1 419 ? -32.376 4.844 14.969 1.00 90.00 419 GLY A CA 1
ATOM 2934 C C . GLY A 1 419 ? -32.890 4.086 16.183 1.00 90.00 419 GLY A C 1
ATOM 2935 O O . GLY A 1 419 ? -33.565 4.707 17.002 1.00 90.00 419 GLY A O 1
ATOM 2936 N N . THR A 1 420 ? -32.700 2.765 16.237 1.00 93.00 420 THR A N 1
ATOM 2937 C CA . THR A 1 420 ? -33.172 1.949 17.374 1.00 93.00 420 THR A CA 1
ATOM 2938 C C . THR A 1 420 ? -32.062 1.066 17.899 1.00 93.00 420 THR A C 1
ATOM 2940 O O . THR A 1 420 ? -31.789 0.017 17.319 1.00 93.00 420 THR A O 1
ATOM 2943 N N . ASP A 1 421 ? -31.489 1.467 19.026 1.00 94.94 421 ASP A N 1
ATOM 2944 C CA . ASP A 1 421 ? -30.200 0.952 19.479 1.00 94.94 421 ASP A CA 1
ATOM 2945 C C . ASP A 1 421 ? -30.334 0.072 20.726 1.00 94.94 421 ASP A C 1
ATOM 2947 O O . ASP A 1 421 ? -31.272 0.183 21.523 1.00 94.94 421 ASP A O 1
ATOM 2951 N N . GLY A 1 422 ? -29.387 -0.842 20.901 1.00 95.88 422 GLY A N 1
ATOM 2952 C CA . GLY A 1 422 ? -29.281 -1.754 22.029 1.00 95.88 422 GLY A CA 1
ATOM 2953 C C . GLY A 1 422 ? -28.023 -1.483 22.843 1.00 95.88 422 GLY A C 1
ATOM 2954 O O . GLY A 1 422 ? -26.932 -1.842 22.421 1.00 95.88 422 GLY A O 1
ATOM 2955 N N . PHE A 1 423 ? -28.180 -0.935 24.044 1.00 97.19 423 PHE A N 1
ATOM 2956 C CA . PHE A 1 423 ? -27.102 -0.729 25.010 1.00 97.19 423 PHE A CA 1
ATOM 2957 C C . PHE A 1 423 ? -27.027 -1.916 25.972 1.00 97.19 423 PHE A C 1
ATOM 2959 O O . PHE A 1 423 ? -27.980 -2.182 26.708 1.00 97.19 423 PHE A O 1
ATOM 2966 N N . TYR A 1 424 ? -25.902 -2.619 26.007 1.00 96.06 424 TYR A N 1
ATOM 2967 C CA . TYR A 1 424 ? -25.689 -3.793 26.847 1.00 96.06 424 TYR A CA 1
ATOM 2968 C C . TYR A 1 424 ? -24.726 -3.470 27.981 1.00 96.06 424 TYR A C 1
ATOM 2970 O O . TYR A 1 424 ? -23.549 -3.185 27.767 1.00 96.06 424 TYR A O 1
ATOM 2978 N N . VAL A 1 425 ? -25.237 -3.596 29.204 1.00 95.56 425 VAL A N 1
ATOM 2979 C CA . VAL A 1 425 ? -24.458 -3.495 30.440 1.00 95.56 425 VAL A CA 1
ATOM 2980 C C . VAL A 1 425 ? -24.453 -4.867 31.101 1.00 95.56 425 VAL A C 1
ATOM 2982 O O . VAL A 1 425 ? -25.507 -5.486 31.298 1.00 95.56 425 VAL A O 1
ATOM 2985 N N . ILE A 1 426 ? -23.267 -5.372 31.431 1.00 93.50 426 ILE A N 1
ATOM 2986 C CA . ILE A 1 426 ? -23.066 -6.732 31.941 1.00 93.50 426 ILE A CA 1
ATOM 2987 C C . ILE A 1 426 ? -22.549 -6.645 33.375 1.00 93.50 426 ILE A C 1
ATOM 2989 O O . ILE A 1 426 ? -21.624 -5.896 33.668 1.00 93.50 426 ILE A O 1
ATOM 2993 N N . SER A 1 427 ? -23.143 -7.414 34.290 1.00 92.69 427 SER A N 1
ATOM 2994 C CA . SER A 1 427 ? -22.718 -7.388 35.691 1.00 92.69 427 SER A CA 1
ATOM 2995 C C . SER A 1 427 ? -21.290 -7.899 35.850 1.00 92.69 427 SER A C 1
ATOM 2997 O O . SER A 1 427 ? -20.876 -8.854 35.184 1.00 92.69 427 SER A O 1
ATOM 2999 N N . ALA A 1 428 ? -20.556 -7.347 36.817 1.00 91.88 428 ALA A N 1
ATOM 3000 C CA . ALA A 1 428 ? -19.180 -7.764 37.100 1.00 91.88 428 ALA A CA 1
ATOM 3001 C C . ALA A 1 428 ? -19.087 -9.274 37.388 1.00 91.88 428 ALA A C 1
ATOM 3003 O O . ALA A 1 428 ? -18.130 -9.954 37.018 1.00 91.88 428 ALA A O 1
ATOM 3004 N N . LYS A 1 429 ? -20.130 -9.836 38.011 1.00 90.75 429 LYS A N 1
ATOM 3005 C CA . LYS A 1 429 ? -20.245 -11.277 38.265 1.00 90.75 429 LYS A CA 1
ATOM 3006 C C . LYS A 1 429 ? -20.389 -12.088 36.975 1.00 90.75 429 LYS A C 1
ATOM 3008 O O . LYS A 1 429 ? -19.814 -13.172 36.887 1.00 90.75 429 LYS A O 1
ATOM 3013 N N . ALA A 1 430 ? -21.182 -11.612 36.016 1.00 91.19 430 ALA A N 1
ATOM 3014 C CA . ALA A 1 430 ? -21.360 -12.288 34.736 1.00 91.19 430 ALA A CA 1
ATOM 3015 C C . ALA A 1 430 ? -20.084 -12.212 33.893 1.00 91.19 430 ALA A C 1
ATOM 3017 O O . ALA A 1 430 ? -19.648 -13.247 33.395 1.00 91.19 430 ALA A O 1
ATOM 3018 N N . ILE A 1 431 ? -19.428 -11.049 33.842 1.00 90.19 431 ILE A N 1
ATOM 3019 C CA . ILE A 1 431 ? -18.125 -10.905 33.179 1.00 90.19 431 ILE A CA 1
ATOM 3020 C C . ILE A 1 431 ? -17.106 -11.858 33.804 1.00 90.19 431 ILE A C 1
ATOM 3022 O O . ILE A 1 431 ? -16.475 -12.627 33.087 1.00 90.19 431 ILE A O 1
ATOM 3026 N N . ALA A 1 432 ? -17.004 -11.903 35.135 1.00 91.19 432 ALA A N 1
ATOM 3027 C CA . ALA A 1 432 ? -16.062 -12.799 35.801 1.00 91.19 432 ALA A CA 1
ATOM 3028 C C . ALA A 1 432 ? -16.331 -14.287 35.525 1.00 91.19 432 ALA A C 1
ATOM 3030 O O . ALA A 1 432 ? -15.402 -15.093 35.474 1.00 91.19 432 ALA A O 1
ATOM 3031 N N .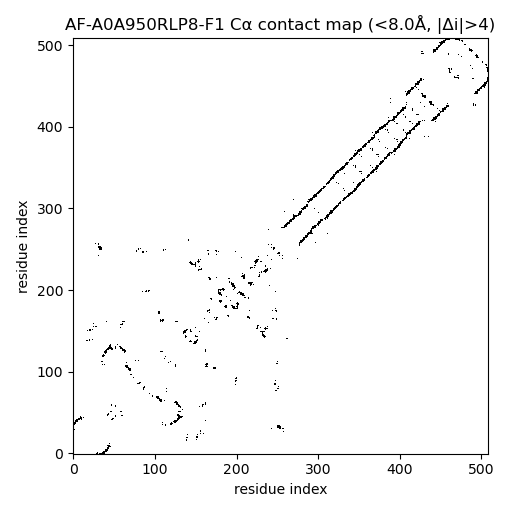 ALA A 1 433 ? -17.596 -14.664 35.323 1.00 89.81 433 ALA A N 1
ATOM 3032 C CA . ALA A 1 433 ? -17.958 -16.017 34.914 1.00 89.81 433 ALA A CA 1
ATOM 3033 C C . ALA A 1 433 ? -17.583 -16.312 33.450 1.00 89.81 433 ALA A C 1
ATOM 3035 O O . ALA A 1 433 ? -17.240 -17.452 33.143 1.00 89.81 433 ALA A O 1
ATOM 3036 N N . MET A 1 434 ? -17.640 -15.310 32.568 1.00 86.75 434 MET A N 1
ATOM 3037 C CA . MET A 1 434 ? -17.269 -15.432 31.153 1.00 86.75 434 MET A CA 1
ATOM 3038 C C . MET A 1 434 ? -15.748 -15.452 30.950 1.00 86.75 434 MET A C 1
ATOM 3040 O O . MET A 1 434 ? -15.256 -16.243 30.150 1.00 86.75 434 MET A O 1
ATOM 3044 N N . THR A 1 435 ? -15.000 -14.620 31.679 1.00 86.38 435 THR A N 1
ATOM 3045 C CA . THR A 1 435 ? -13.547 -14.444 31.493 1.00 86.38 435 THR A CA 1
ATOM 3046 C C . THR A 1 435 ? -12.697 -15.296 32.432 1.00 86.38 435 THR A C 1
ATOM 3048 O O . THR A 1 435 ? -11.502 -15.465 32.199 1.00 86.38 435 THR A O 1
ATOM 3051 N N . GLY A 1 436 ? -13.275 -15.807 33.524 1.00 88.69 436 GLY A N 1
ATOM 3052 C CA . GLY A 1 436 ? -12.528 -16.484 34.587 1.00 88.69 436 GLY A CA 1
ATOM 3053 C C . GLY A 1 436 ? -11.665 -15.546 35.444 1.00 88.69 436 GLY A C 1
ATOM 3054 O O . GLY A 1 436 ? -10.938 -16.026 36.314 1.00 88.69 436 GLY A O 1
ATOM 3055 N N . SER A 1 437 ? -11.761 -14.230 35.230 1.00 86.00 437 SER A N 1
ATOM 3056 C CA . SER A 1 437 ? -11.001 -13.193 35.936 1.00 86.00 437 SER A CA 1
ATOM 3057 C C . SER A 1 437 ? -11.935 -12.276 36.721 1.00 86.00 437 SER A C 1
ATOM 3059 O O . SER A 1 437 ? -13.065 -12.033 36.314 1.00 86.00 437 SER A O 1
ATOM 3061 N N . ALA A 1 438 ? -11.491 -11.756 37.867 1.00 86.00 438 ALA A N 1
ATOM 3062 C CA . ALA A 1 438 ? -12.301 -10.804 38.625 1.00 86.00 438 ALA A CA 1
ATOM 3063 C C . ALA A 1 438 ? -12.531 -9.523 37.802 1.00 86.00 438 ALA A C 1
ATOM 3065 O O . ALA A 1 438 ? -11.568 -8.936 37.318 1.00 86.00 438 ALA A O 1
ATOM 3066 N N . ALA A 1 439 ? -13.787 -9.086 37.687 1.00 88.19 439 ALA A N 1
ATOM 3067 C CA . ALA A 1 439 ? -14.166 -7.836 37.031 1.00 88.19 439 ALA A CA 1
ATOM 3068 C C . ALA A 1 439 ? -14.629 -6.803 38.067 1.00 88.19 439 ALA A C 1
ATOM 3070 O O . ALA A 1 439 ? -15.221 -7.159 39.093 1.00 88.19 439 ALA A O 1
ATOM 3071 N N . ALA A 1 440 ? -14.350 -5.528 37.805 1.00 90.00 440 ALA A N 1
ATOM 3072 C CA . ALA A 1 440 ? -14.900 -4.423 38.579 1.00 90.00 440 ALA A CA 1
ATOM 3073 C C . ALA A 1 440 ? -16.312 -4.063 38.070 1.00 90.00 440 ALA A C 1
ATOM 3075 O O . ALA A 1 440 ? -16.614 -4.321 36.906 1.00 90.00 440 ALA A O 1
ATOM 3076 N N . PRO A 1 441 ? -17.185 -3.483 38.913 1.00 91.12 441 PRO A N 1
ATOM 3077 C CA . PRO A 1 441 ? -18.457 -2.928 38.453 1.00 91.12 441 PRO A CA 1
ATOM 3078 C C . PRO A 1 441 ? -18.237 -1.743 37.505 1.00 91.12 441 PRO A C 1
ATOM 3080 O O . PRO A 1 441 ? -17.413 -0.876 37.807 1.00 91.12 441 PRO A O 1
ATOM 3083 N N . GLY A 1 442 ? -18.997 -1.697 36.408 1.00 90.81 442 GLY A N 1
ATOM 3084 C CA . GLY A 1 442 ? -18.869 -0.668 35.370 1.00 90.81 442 GLY A CA 1
ATOM 3085 C C . GLY A 1 442 ? -19.290 0.731 35.832 1.00 90.81 442 GLY A C 1
ATOM 3086 O O . GLY A 1 442 ? -20.072 0.887 36.783 1.00 90.81 442 GLY A O 1
ATOM 3087 N N . GLN A 1 443 ? -18.756 1.760 35.178 1.00 94.50 443 GLN A N 1
ATOM 3088 C CA . GLN A 1 443 ? -19.127 3.167 35.388 1.00 94.50 443 GLN A CA 1
ATOM 3089 C C . GLN A 1 443 ? -19.523 3.799 34.054 1.00 94.50 443 GLN A C 1
ATOM 3091 O O . GLN A 1 443 ? -18.828 4.665 33.527 1.00 94.50 443 GLN A O 1
ATOM 3096 N N . ASP A 1 444 ? -20.665 3.369 33.534 1.00 97.19 444 ASP A N 1
ATOM 3097 C CA . ASP A 1 444 ? -21.016 3.596 32.141 1.00 97.19 444 ASP A CA 1
ATOM 3098 C C . ASP A 1 444 ? -21.814 4.888 31.959 1.00 97.19 444 ASP A C 1
ATOM 3100 O O . ASP A 1 444 ? -22.605 5.322 32.810 1.00 97.19 444 ASP A O 1
ATOM 3104 N N . VAL A 1 445 ? -21.651 5.494 30.792 1.00 97.50 445 VAL A N 1
ATOM 3105 C CA . VAL A 1 445 ? -22.418 6.635 30.318 1.00 97.50 445 VAL A CA 1
ATOM 3106 C C . VAL A 1 445 ? -23.175 6.222 29.067 1.00 97.50 445 VAL A C 1
ATOM 3108 O O . VAL A 1 445 ? -22.578 5.869 28.061 1.00 97.50 445 VAL A O 1
ATOM 3111 N N . ILE A 1 446 ? -24.499 6.332 29.104 1.00 97.00 446 ILE A N 1
ATOM 3112 C CA . ILE A 1 446 ? -25.345 6.189 27.920 1.00 97.00 446 ILE A CA 1
ATOM 3113 C C . ILE A 1 446 ? -25.790 7.581 27.494 1.00 97.00 446 ILE A C 1
ATOM 3115 O O . ILE A 1 446 ? -26.463 8.291 28.252 1.00 97.00 446 ILE A O 1
ATOM 3119 N N . ALA A 1 447 ? -25.411 7.988 26.289 1.00 94.00 447 ALA A N 1
ATOM 3120 C CA . ALA A 1 447 ? -25.812 9.260 25.711 1.00 94.00 447 ALA A CA 1
ATOM 3121 C C . ALA A 1 447 ? -26.712 9.058 24.495 1.00 94.00 447 ALA A C 1
ATOM 3123 O O . ALA A 1 447 ? -26.583 8.085 23.756 1.00 94.00 447 ALA A O 1
ATOM 3124 N N . ASN A 1 448 ? -27.597 10.031 24.277 1.00 88.12 448 ASN A N 1
ATOM 3125 C CA . ASN A 1 448 ? -28.469 10.082 23.105 1.00 88.12 448 ASN A CA 1
ATOM 3126 C C . ASN A 1 448 ? -29.383 8.852 22.932 1.00 88.12 448 ASN A C 1
ATOM 3128 O O . ASN A 1 448 ? -29.633 8.425 21.814 1.00 88.12 448 ASN A O 1
ATOM 3132 N N . ALA A 1 449 ? -29.887 8.298 24.038 1.00 88.56 449 ALA A N 1
ATOM 3133 C CA . ALA A 1 449 ? -30.911 7.262 23.981 1.00 88.56 449 ALA A CA 1
ATOM 3134 C C . ALA A 1 449 ? -32.258 7.846 23.509 1.00 88.56 449 ALA A C 1
ATOM 3136 O O . ALA A 1 449 ? -32.735 8.860 24.029 1.00 88.56 449 ALA A O 1
ATOM 3137 N N . HIS A 1 450 ? -32.892 7.179 22.555 1.00 85.75 450 HIS A N 1
ATOM 3138 C CA . HIS A 1 450 ? -34.158 7.533 21.934 1.00 85.75 450 HIS A CA 1
ATOM 3139 C C . HIS A 1 450 ? -35.312 6.632 22.385 1.00 85.75 450 HIS A C 1
ATOM 3141 O O . HIS A 1 450 ? -35.159 5.575 23.000 1.00 85.75 450 HIS A O 1
ATOM 3147 N N . ALA A 1 451 ? -36.531 7.074 22.073 1.00 88.12 451 ALA A N 1
ATOM 3148 C CA . ALA A 1 451 ? -37.712 6.246 22.246 1.00 88.12 451 ALA A CA 1
ATOM 3149 C C . ALA A 1 451 ? -37.692 5.097 21.227 1.00 88.12 451 ALA A C 1
ATOM 3151 O O . ALA A 1 451 ? -37.805 5.342 20.029 1.00 88.12 451 ALA A O 1
ATOM 3152 N N . GLY A 1 452 ? -37.616 3.858 21.713 1.00 88.25 452 GLY A N 1
ATOM 3153 C CA . GLY A 1 452 ? -37.454 2.666 20.871 1.00 88.25 452 GLY A CA 1
ATOM 3154 C C . GLY A 1 452 ? -36.178 1.886 21.176 1.00 88.25 452 GLY A C 1
ATOM 3155 O O . GLY A 1 452 ? -36.173 0.673 20.976 1.00 88.25 452 GLY A O 1
ATOM 3156 N N . ASP A 1 453 ? -35.173 2.549 21.749 1.00 95.94 453 ASP A N 1
ATOM 3157 C CA . ASP A 1 453 ? -33.929 1.913 22.176 1.00 95.94 453 ASP A CA 1
ATOM 3158 C C . ASP A 1 453 ? -34.160 0.955 23.342 1.00 95.94 453 ASP A C 1
ATOM 3160 O O . ASP A 1 453 ? -35.151 1.044 24.081 1.00 95.94 453 ASP A O 1
ATOM 3164 N N . THR A 1 454 ? -33.202 0.056 23.541 1.00 96.69 454 THR A N 1
ATOM 3165 C CA . THR A 1 454 ? -33.199 -0.924 24.622 1.00 96.69 454 THR A CA 1
ATOM 3166 C C . THR A 1 454 ? -31.927 -0.826 25.454 1.00 96.69 454 THR A C 1
ATOM 3168 O O . THR A 1 454 ? -30.824 -0.945 24.940 1.00 96.69 454 THR A O 1
ATOM 3171 N N . LEU A 1 455 ? -32.079 -0.707 26.771 1.00 96.88 455 LEU A N 1
ATOM 3172 C CA . LEU A 1 455 ? -31.040 -1.001 27.751 1.00 96.88 455 LEU A CA 1
ATOM 3173 C C . LEU A 1 455 ? -31.193 -2.452 28.223 1.00 96.88 455 LEU A C 1
ATOM 3175 O O . LEU A 1 455 ? -32.151 -2.791 28.923 1.00 96.88 455 LEU A O 1
ATOM 3179 N N . ALA A 1 456 ? -30.244 -3.303 27.852 1.00 95.44 456 ALA A N 1
ATOM 3180 C CA . ALA A 1 456 ? -30.178 -4.707 28.224 1.00 95.44 456 ALA A CA 1
ATOM 3181 C C . ALA A 1 456 ? -29.204 -4.921 29.393 1.00 95.44 456 ALA A C 1
ATOM 3183 O O . ALA A 1 456 ? -27.994 -4.742 29.277 1.00 95.44 456 ALA A O 1
ATOM 3184 N N . LEU A 1 457 ? -29.746 -5.340 30.536 1.00 94.75 457 LEU A N 1
ATOM 3185 C CA . LEU A 1 457 ? -28.998 -5.612 31.762 1.00 94.75 457 LEU A CA 1
ATOM 3186 C C . LEU A 1 457 ? -28.743 -7.116 31.892 1.00 94.75 457 LEU A C 1
ATOM 3188 O O . LEU A 1 457 ? -29.651 -7.886 32.217 1.00 94.75 457 LEU A O 1
ATOM 3192 N N . THR A 1 458 ? -27.504 -7.548 31.679 1.00 91.06 458 THR A N 1
ATOM 3193 C CA . THR A 1 458 ? -27.147 -8.975 31.672 1.00 91.06 458 THR A CA 1
ATOM 3194 C C . THR A 1 458 ? -26.544 -9.407 33.004 1.00 91.06 458 THR A C 1
ATOM 3196 O O . THR A 1 458 ? -25.549 -8.848 33.463 1.00 91.06 458 THR A O 1
ATOM 3199 N N . GLY A 1 459 ? -27.124 -10.426 33.645 1.00 88.75 459 GLY A N 1
ATOM 3200 C CA . GLY A 1 459 ? -26.572 -11.037 34.856 1.00 88.75 459 GLY A CA 1
ATOM 3201 C C . GLY A 1 459 ? -26.854 -10.272 36.151 1.00 88.75 459 GLY A C 1
ATOM 3202 O O . GLY A 1 459 ? -26.265 -10.594 37.189 1.00 88.75 459 GLY A O 1
ATOM 3203 N N . PHE A 1 460 ? -27.746 -9.277 36.119 1.00 88.38 460 PHE A N 1
ATOM 3204 C CA . PHE A 1 460 ? -28.115 -8.465 37.285 1.00 88.38 460 PHE A CA 1
ATOM 3205 C C . PHE A 1 460 ? -29.275 -9.049 38.089 1.00 88.38 460 PHE A C 1
ATOM 3207 O O . PHE A 1 460 ? -29.321 -8.859 39.303 1.00 88.38 460 PHE A O 1
ATOM 3214 N N . ASP A 1 461 ? -30.192 -9.791 37.463 1.00 86.81 461 ASP A N 1
ATOM 3215 C CA . ASP A 1 461 ? -31.389 -10.296 38.150 1.00 86.81 461 ASP A CA 1
ATOM 3216 C C . ASP A 1 461 ? -31.036 -11.193 39.342 1.00 86.81 461 ASP A C 1
ATOM 3218 O O . ASP A 1 461 ? -31.644 -11.089 40.407 1.00 86.81 461 ASP A O 1
ATOM 3222 N N . SER A 1 462 ? -29.969 -11.991 39.214 1.00 81.62 462 SER A N 1
ATOM 3223 C CA . SER A 1 462 ? -29.472 -12.858 40.292 1.00 81.62 462 SER A CA 1
ATOM 3224 C C . SER A 1 462 ? -28.946 -12.110 41.528 1.00 81.62 462 SER A C 1
ATOM 3226 O O . SER A 1 462 ? -28.699 -12.736 42.561 1.00 81.62 462 SER A O 1
ATOM 3228 N N . LEU A 1 463 ? -28.760 -10.789 41.439 1.00 79.88 463 LEU A N 1
ATOM 3229 C CA . LEU A 1 463 ? -28.224 -9.937 42.503 1.00 79.88 463 LEU A CA 1
ATOM 3230 C C . LEU A 1 463 ? -29.321 -9.236 43.318 1.00 79.88 463 LEU A C 1
ATOM 3232 O O . LEU A 1 463 ? -29.076 -8.842 44.455 1.00 79.88 463 LEU A O 1
ATOM 3236 N N . TYR A 1 464 ? -30.547 -9.145 42.792 1.00 74.75 464 TYR A N 1
ATOM 3237 C CA . TYR A 1 464 ? -31.698 -8.532 43.473 1.00 74.75 464 TYR A CA 1
ATOM 3238 C C . TYR A 1 464 ? -32.454 -9.514 44.399 1.00 74.75 464 TYR A C 1
ATOM 3240 O O . TYR A 1 464 ? -33.623 -9.312 44.734 1.00 74.75 464 TYR A O 1
ATOM 3248 N N . GLY A 1 465 ? -31.780 -10.574 44.864 1.00 67.00 465 GLY A N 1
ATOM 3249 C CA . GLY A 1 465 ? -32.354 -11.629 45.706 1.00 67.00 465 GLY A CA 1
ATOM 3250 C C . GLY A 1 465 ? -33.199 -12.639 44.917 1.00 67.00 465 GLY A C 1
ATOM 3251 O O . GLY A 1 465 ? -33.101 -12.732 43.701 1.00 67.00 465 GLY A O 1
ATOM 3252 N N . ALA A 1 466 ? -34.051 -13.415 45.598 1.00 58.75 466 ALA A N 1
ATOM 3253 C CA . ALA A 1 466 ? -34.929 -14.423 44.977 1.00 58.75 466 ALA A CA 1
ATOM 3254 C C . ALA A 1 466 ? -36.127 -13.823 44.197 1.00 58.75 466 ALA A C 1
ATOM 3256 O O . ALA A 1 466 ? -37.203 -14.422 44.140 1.00 58.75 466 ALA A O 1
ATOM 3257 N N . ALA A 1 467 ? -35.979 -12.621 43.639 1.00 57.25 467 ALA A N 1
ATOM 3258 C CA . ALA A 1 467 ? -36.972 -12.014 42.768 1.00 57.25 467 ALA A CA 1
ATOM 3259 C C . ALA A 1 467 ? -36.799 -12.589 41.355 1.00 57.25 467 ALA A C 1
ATOM 3261 O O . ALA A 1 467 ? -35.698 -12.596 40.816 1.00 57.25 467 ALA A O 1
ATOM 3262 N N . GLY A 1 468 ? -37.882 -13.111 40.773 1.00 65.69 468 GLY A N 1
ATOM 3263 C CA . GLY A 1 468 ? -37.858 -13.691 39.429 1.00 65.69 468 GLY A CA 1
ATOM 3264 C C . GLY A 1 468 ? -37.402 -12.702 38.347 1.00 65.69 468 GLY A C 1
ATOM 3265 O O . GLY A 1 468 ? -37.351 -11.493 38.588 1.00 65.69 468 GLY A O 1
ATOM 3266 N N . SER A 1 469 ? -37.130 -13.248 37.157 1.00 79.62 469 SER A N 1
ATOM 3267 C CA . SER A 1 469 ? -36.691 -12.534 35.947 1.00 79.62 469 SER A CA 1
ATOM 3268 C C . SER A 1 469 ? -37.344 -11.147 35.770 1.00 79.62 469 SER A C 1
ATOM 3270 O O . SER A 1 469 ? -38.536 -10.937 36.050 1.00 79.62 469 SER A O 1
ATOM 3272 N N . GLY A 1 470 ? -36.538 -10.171 35.356 1.00 86.19 470 GLY A N 1
ATOM 3273 C CA . GLY A 1 470 ? -36.918 -8.774 35.153 1.00 86.19 470 GLY A CA 1
ATOM 3274 C C . GLY A 1 470 ? -36.764 -7.872 36.384 1.00 86.19 470 GLY A C 1
ATOM 3275 O O . GLY A 1 470 ? -37.327 -6.777 36.398 1.00 86.19 470 GLY A O 1
ATOM 3276 N N . ALA A 1 471 ? -36.115 -8.315 37.465 1.00 90.00 471 ALA A N 1
ATOM 3277 C CA . ALA A 1 471 ? -36.020 -7.539 38.706 1.00 90.00 471 ALA A CA 1
ATOM 3278 C C . ALA A 1 471 ? -35.170 -6.276 38.539 1.00 90.00 471 ALA A C 1
ATOM 3280 O O . ALA A 1 471 ? -35.617 -5.192 38.928 1.00 90.00 471 ALA A O 1
ATOM 3281 N N . ALA A 1 472 ? -34.002 -6.408 37.911 1.00 91.69 472 ALA A N 1
ATOM 3282 C CA . ALA A 1 472 ? -33.133 -5.281 37.607 1.00 91.69 472 ALA A CA 1
ATOM 3283 C C . ALA A 1 472 ? -33.825 -4.310 36.642 1.00 91.69 472 ALA A C 1
ATOM 3285 O O . ALA A 1 472 ? -33.896 -3.112 36.918 1.00 91.69 472 ALA A O 1
ATOM 3286 N N . ALA A 1 473 ? -34.451 -4.826 35.578 1.00 94.06 473 ALA A N 1
ATOM 3287 C CA . ALA A 1 473 ? -35.177 -4.002 34.614 1.00 94.06 473 ALA A CA 1
ATOM 3288 C C . ALA A 1 473 ? -36.294 -3.167 35.256 1.00 94.06 473 ALA A C 1
ATOM 3290 O O . ALA A 1 473 ? -36.412 -1.972 34.979 1.00 94.06 473 ALA A O 1
ATOM 3291 N N . ARG A 1 474 ? -37.093 -3.757 36.158 1.00 92.69 474 ARG A N 1
ATOM 3292 C CA . ARG A 1 474 ? -38.150 -3.030 36.887 1.00 92.69 474 ARG A CA 1
ATOM 3293 C C . ARG A 1 474 ? -37.584 -1.923 37.773 1.00 92.69 474 ARG A C 1
ATOM 3295 O O . ARG A 1 474 ? -38.172 -0.845 37.834 1.00 92.69 474 ARG A O 1
ATOM 3302 N N . PHE A 1 475 ? -36.471 -2.188 38.456 1.00 92.81 475 PHE A N 1
ATOM 3303 C CA . PHE A 1 475 ? -35.807 -1.202 39.307 1.00 92.81 475 PHE A CA 1
ATOM 3304 C C . PHE A 1 475 ? -35.321 0.002 38.492 1.00 92.81 475 PHE A C 1
ATOM 3306 O O . PHE A 1 475 ? -35.672 1.138 38.812 1.00 92.81 475 PHE A O 1
ATOM 3313 N N . VAL A 1 476 ? -34.590 -0.248 37.403 1.00 94.50 476 VAL A N 1
ATOM 3314 C CA . VAL A 1 476 ? -34.080 0.815 36.525 1.00 94.50 476 VAL A CA 1
ATOM 3315 C C . VAL A 1 476 ? -35.229 1.580 35.868 1.00 94.50 476 VAL A C 1
ATOM 3317 O O . VAL A 1 476 ? -35.246 2.807 35.917 1.00 94.50 476 VAL A O 1
ATOM 3320 N N . SER A 1 477 ? -36.244 0.883 35.350 1.00 94.38 477 SER A N 1
ATOM 3321 C CA . SER A 1 477 ? -37.422 1.521 34.739 1.00 94.38 477 SER A CA 1
ATOM 3322 C C . SER A 1 477 ? -38.138 2.469 35.707 1.00 94.38 477 SER A C 1
ATOM 3324 O O . SER A 1 477 ? -38.533 3.568 35.324 1.00 94.38 477 SER A O 1
ATOM 3326 N N . ALA A 1 478 ? -38.290 2.074 36.977 1.00 93.44 478 ALA A N 1
ATOM 3327 C CA . ALA A 1 478 ? -38.904 2.921 37.998 1.00 93.44 478 ALA A CA 1
ATOM 3328 C C . ALA A 1 478 ? -38.051 4.160 38.320 1.00 93.44 478 ALA A C 1
ATOM 3330 O O . ALA A 1 478 ? -38.599 5.249 38.498 1.00 93.44 478 ALA A O 1
ATOM 3331 N N . ALA A 1 479 ? -36.722 4.011 38.363 1.00 93.62 479 ALA A N 1
ATOM 3332 C CA . ALA A 1 479 ? -35.805 5.127 38.574 1.00 93.62 479 ALA A CA 1
ATOM 3333 C C . ALA A 1 479 ? -35.879 6.138 37.416 1.00 93.62 479 ALA A C 1
ATOM 3335 O O . ALA A 1 479 ? -36.073 7.332 37.656 1.00 93.62 479 ALA A O 1
ATOM 3336 N N . LEU A 1 480 ? -35.831 5.668 36.167 1.00 93.31 480 LEU A N 1
ATOM 3337 C CA . LEU A 1 480 ? -35.945 6.525 34.983 1.00 93.31 480 LEU A CA 1
ATOM 3338 C C . LEU A 1 480 ? -37.303 7.237 34.916 1.00 93.31 480 LEU A C 1
ATOM 3340 O O . LEU A 1 480 ? -37.354 8.442 34.681 1.00 93.31 480 LEU A O 1
ATOM 3344 N N . ALA A 1 481 ? -38.400 6.541 35.232 1.00 91.56 481 ALA A N 1
ATOM 3345 C CA . ALA A 1 481 ? -39.734 7.143 35.303 1.00 91.56 481 ALA A CA 1
ATOM 3346 C C . ALA A 1 481 ? -39.847 8.248 36.374 1.00 91.56 481 ALA A C 1
ATOM 3348 O O . ALA A 1 481 ? -40.697 9.131 36.261 1.00 91.56 481 ALA A O 1
ATOM 3349 N N . SER A 1 482 ? -38.989 8.222 37.400 1.00 91.88 482 SER A N 1
ATOM 3350 C CA . SER A 1 482 ? -38.894 9.279 38.417 1.00 91.88 482 SER A CA 1
ATOM 3351 C C . SER A 1 482 ? -37.992 10.458 38.018 1.00 91.88 482 SER A C 1
ATOM 3353 O O . SER A 1 482 ? -37.868 11.412 38.783 1.00 91.88 482 SER A O 1
ATOM 3355 N N . GLY A 1 483 ? -37.388 10.415 36.824 1.00 88.88 483 GLY A N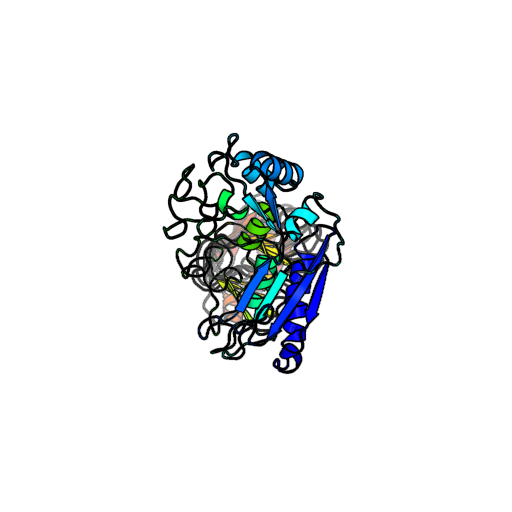 1
ATOM 3356 C CA . GLY A 1 483 ? -36.492 11.450 36.305 1.00 88.88 483 GLY A CA 1
ATOM 3357 C C . GLY A 1 483 ? -35.035 11.301 36.747 1.00 88.88 483 GLY A C 1
ATOM 3358 O O . GLY A 1 483 ? -34.294 12.283 36.722 1.00 88.88 483 GLY A O 1
ATOM 3359 N N . ALA A 1 484 ? -34.615 10.108 37.179 1.00 92.19 484 ALA A N 1
ATOM 3360 C CA . ALA A 1 484 ? -33.222 9.863 37.532 1.00 92.19 484 ALA A CA 1
ATOM 3361 C C . ALA A 1 484 ? -32.311 9.988 36.297 1.00 92.19 484 ALA A C 1
ATOM 3363 O O . ALA A 1 484 ? -32.586 9.398 35.254 1.00 92.19 484 ALA A O 1
ATOM 3364 N N . SER A 1 485 ? -31.207 10.726 36.437 1.00 92.38 485 SER A N 1
ATOM 3365 C CA . SER A 1 485 ? -30.141 10.828 35.428 1.00 92.38 485 SER A CA 1
ATOM 3366 C C . SER A 1 485 ? -28.981 9.859 35.680 1.00 92.38 485 SER A C 1
ATOM 3368 O O . SER A 1 485 ? -28.034 9.810 34.899 1.00 92.38 485 SER A O 1
ATOM 3370 N N . SER A 1 486 ? -29.039 9.086 36.764 1.00 95.19 486 SER A N 1
ATOM 3371 C CA . SER A 1 486 ? -28.130 7.975 37.024 1.00 95.19 486 SER A CA 1
ATOM 3372 C C . SER A 1 486 ? -28.804 6.885 37.849 1.00 95.19 486 SER A C 1
ATOM 3374 O O . SER A 1 486 ? -29.716 7.159 38.637 1.00 95.19 486 SER A O 1
ATOM 3376 N N . VAL A 1 487 ? -28.361 5.641 37.668 1.00 96.00 487 VAL A N 1
ATOM 3377 C CA . VAL A 1 487 ? -28.884 4.475 38.384 1.00 96.00 487 VAL A CA 1
ATOM 3378 C C . VAL A 1 487 ? -27.734 3.578 38.828 1.00 96.00 487 VAL A C 1
ATOM 3380 O O . VAL A 1 487 ? -26.956 3.108 38.006 1.00 96.00 487 VAL A O 1
ATOM 3383 N N . ALA A 1 488 ? -27.656 3.317 40.135 1.00 95.75 488 ALA A N 1
ATOM 3384 C CA . ALA A 1 488 ? -26.714 2.362 40.711 1.00 95.75 488 ALA A CA 1
ATOM 3385 C C . ALA A 1 488 ? -27.372 0.982 40.866 1.00 95.75 488 ALA A C 1
ATOM 3387 O O . ALA A 1 488 ? -28.447 0.861 41.463 1.00 95.75 488 ALA A O 1
ATOM 3388 N N . LEU A 1 489 ? -26.723 -0.048 40.333 1.00 93.88 489 LEU A N 1
ATOM 3389 C CA . LEU A 1 489 ? -27.157 -1.441 40.357 1.00 93.88 489 LEU A CA 1
ATOM 3390 C C . LEU A 1 489 ? -26.556 -2.200 41.549 1.00 93.88 489 LEU A C 1
ATOM 3392 O O . LEU A 1 489 ? -25.694 -1.709 42.276 1.00 93.88 489 LEU A O 1
ATOM 3396 N N . ALA A 1 490 ? -27.050 -3.418 41.774 1.00 90.25 490 ALA A N 1
ATOM 3397 C CA . ALA A 1 490 ? -26.780 -4.192 42.986 1.00 90.25 490 ALA A CA 1
ATOM 3398 C C . ALA A 1 490 ? -25.309 -4.608 43.198 1.00 90.25 490 ALA A C 1
ATOM 3400 O O . ALA A 1 490 ? -24.917 -4.832 44.342 1.00 90.25 490 ALA A O 1
ATOM 3401 N N . ASP A 1 491 ? -24.499 -4.719 42.142 1.00 91.25 491 ASP A N 1
ATOM 3402 C CA . ASP A 1 491 ? -23.055 -4.989 42.255 1.00 91.25 491 ASP A CA 1
ATOM 3403 C C . ASP A 1 491 ? -22.199 -3.718 42.387 1.00 91.25 491 ASP A C 1
ATOM 3405 O O . ASP A 1 491 ? -20.988 -3.828 42.557 1.00 91.25 491 ASP A O 1
ATOM 3409 N N . GLY A 1 492 ? -22.807 -2.528 42.353 1.00 92.88 492 GLY A N 1
ATOM 3410 C CA . GLY A 1 492 ? -22.104 -1.245 42.353 1.00 92.88 492 GLY A CA 1
ATOM 3411 C C . GLY A 1 492 ? -21.910 -0.628 40.967 1.00 92.88 492 GLY A C 1
ATOM 3412 O O . GLY A 1 492 ? -21.387 0.484 40.895 1.00 92.88 492 GLY A O 1
ATOM 3413 N N . THR A 1 493 ? -22.354 -1.295 39.894 1.00 95.19 493 THR A N 1
ATOM 3414 C CA . THR A 1 493 ? -22.354 -0.725 38.538 1.00 95.19 493 THR A CA 1
ATOM 3415 C C . THR A 1 493 ? -23.217 0.530 38.519 1.00 95.19 493 THR A C 1
ATOM 3417 O O . THR A 1 493 ? -24.319 0.531 39.074 1.00 95.19 493 THR A O 1
ATOM 3420 N N . ASN A 1 494 ? -22.738 1.606 37.905 1.00 96.50 494 ASN A N 1
ATOM 3421 C CA . ASN A 1 494 ? -23.477 2.860 37.791 1.00 96.50 494 ASN A CA 1
ATOM 3422 C C . ASN A 1 494 ? -23.658 3.212 36.323 1.00 96.50 494 ASN A C 1
ATOM 3424 O O . ASN A 1 494 ? -22.683 3.242 35.587 1.00 96.50 494 ASN A O 1
ATOM 3428 N N . ILE A 1 495 ? -24.894 3.505 35.931 1.00 97.62 495 ILE A N 1
ATOM 3429 C CA . ILE A 1 495 ? -25.220 3.959 34.582 1.00 97.62 495 ILE A CA 1
ATOM 3430 C C . ILE A 1 495 ? -25.686 5.403 34.681 1.00 97.62 495 ILE A C 1
ATOM 3432 O O . ILE A 1 495 ? -26.704 5.693 35.320 1.00 97.62 495 ILE A O 1
ATOM 3436 N N . ARG A 1 496 ? -24.959 6.315 34.042 1.00 97.38 496 ARG A N 1
ATOM 3437 C CA . ARG A 1 496 ? -25.330 7.724 33.907 1.00 97.38 496 ARG A CA 1
ATOM 3438 C C . ARG A 1 496 ? -25.928 7.974 32.529 1.00 97.38 496 ARG A C 1
ATOM 3440 O O . ARG A 1 496 ? -25.366 7.582 31.519 1.00 97.38 496 ARG A O 1
ATOM 3447 N N . PHE A 1 497 ? -27.030 8.710 32.489 1.00 95.94 497 PHE A N 1
ATOM 3448 C CA . PHE A 1 497 ? -27.730 9.044 31.255 1.00 95.94 497 PHE A CA 1
ATOM 3449 C C . PHE A 1 497 ? -27.492 10.507 30.880 1.00 95.94 497 PHE A C 1
ATOM 3451 O O . PHE A 1 497 ? -27.715 11.417 31.686 1.00 95.94 497 PHE A O 1
ATOM 3458 N N . LEU A 1 498 ? -27.040 10.737 29.648 1.00 93.25 498 LEU A N 1
ATOM 3459 C CA . LEU A 1 498 ? -26.861 12.062 29.059 1.00 93.25 498 LEU A CA 1
ATOM 3460 C C . LEU A 1 498 ? -27.915 12.299 27.978 1.00 93.25 498 LEU A C 1
ATOM 3462 O O . LEU A 1 498 ? -27.751 11.903 26.827 1.00 93.25 498 LEU A O 1
ATOM 3466 N N . GLY A 1 499 ? -28.998 12.970 28.367 1.00 86.44 499 GLY A N 1
ATOM 3467 C CA . GLY A 1 499 ? -30.128 13.264 27.490 1.00 86.44 499 GLY A CA 1
ATOM 3468 C C . GLY A 1 499 ? -31.457 12.760 28.059 1.00 86.44 499 GLY A C 1
ATOM 3469 O O . GLY A 1 499 ? -31.516 12.325 29.213 1.00 86.44 499 GLY A O 1
ATOM 3470 N N . PRO A 1 500 ? -32.549 12.865 27.286 1.00 83.75 500 PRO A N 1
ATOM 3471 C CA . PRO A 1 500 ? -33.830 12.291 27.666 1.00 83.75 500 PRO A CA 1
ATOM 3472 C C . PRO A 1 500 ? -33.751 10.758 27.672 1.00 83.75 500 PRO A C 1
ATOM 3474 O O . PRO A 1 500 ? -33.115 10.166 26.818 1.00 83.75 500 PRO A O 1
ATOM 3477 N N . THR A 1 501 ? -34.449 10.112 28.605 1.00 88.06 501 THR A N 1
ATOM 3478 C CA . THR A 1 501 ? -34.592 8.640 28.673 1.00 88.06 501 THR A CA 1
ATOM 3479 C C . THR A 1 501 ? -36.038 8.191 28.456 1.00 88.06 501 THR A C 1
ATOM 3481 O O . THR A 1 501 ? -36.404 7.035 28.674 1.00 88.06 501 THR A O 1
ATOM 3484 N N . ALA A 1 502 ? -36.906 9.123 28.056 1.00 85.88 502 ALA A N 1
ATOM 3485 C CA . ALA A 1 502 ? -38.317 8.854 27.845 1.00 85.88 502 ALA A CA 1
ATOM 3486 C C . ALA A 1 502 ? -38.504 7.901 26.656 1.00 85.88 502 ALA A C 1
ATOM 3488 O O . ALA A 1 502 ? -38.178 8.245 25.525 1.00 85.88 502 ALA A O 1
ATOM 3489 N N . GLY A 1 503 ? -39.074 6.724 26.918 1.00 85.56 503 GLY A N 1
ATOM 3490 C CA . GLY A 1 503 ? -39.307 5.705 25.892 1.00 85.56 503 GLY A CA 1
ATOM 3491 C C . GLY A 1 503 ? -38.164 4.702 25.705 1.00 85.56 503 GLY A C 1
ATOM 3492 O O . GLY A 1 503 ? -38.332 3.795 24.893 1.00 85.56 503 GLY A O 1
ATOM 3493 N N . LEU A 1 504 ? -37.071 4.816 26.471 1.00 94.00 504 LEU A N 1
ATOM 3494 C CA . LEU A 1 504 ? -36.041 3.779 26.569 1.00 94.00 504 LEU A CA 1
ATOM 3495 C C . LEU A 1 504 ? -36.643 2.525 27.217 1.00 94.00 504 LEU A C 1
ATOM 3497 O O . LEU A 1 504 ? -37.195 2.582 28.322 1.00 94.00 504 LEU A O 1
ATOM 3501 N N . GLN A 1 505 ? -36.549 1.389 26.534 1.00 95.81 505 GLN A N 1
ATOM 3502 C CA . GLN A 1 505 ? -37.001 0.103 27.052 1.00 95.81 505 GLN A CA 1
ATOM 3503 C C . GLN A 1 505 ? -35.897 -0.509 27.907 1.00 95.81 505 GLN A C 1
ATOM 3505 O O . GLN A 1 505 ? -34.737 -0.492 27.521 1.00 95.81 505 GLN A O 1
ATOM 3510 N N . VAL A 1 506 ? -36.235 -1.069 29.068 1.00 96.12 506 VAL A N 1
ATOM 3511 C CA . VAL A 1 506 ? -35.248 -1.772 29.898 1.00 96.12 506 VAL A CA 1
ATOM 3512 C C . VAL A 1 506 ? -35.597 -3.250 29.953 1.00 96.12 506 VAL A C 1
ATOM 3514 O O . VAL A 1 506 ? -36.696 -3.621 30.372 1.00 96.12 506 VAL A O 1
ATOM 3517 N N . ALA A 1 507 ? -34.643 -4.089 29.566 1.00 94.25 507 ALA A N 1
ATOM 3518 C CA . ALA A 1 507 ? -34.717 -5.540 29.651 1.00 94.25 507 ALA A CA 1
ATOM 3519 C C . ALA A 1 507 ? -33.628 -6.061 30.596 1.00 94.25 507 ALA A C 1
ATOM 3521 O O . ALA A 1 507 ? -32.572 -5.449 30.743 1.00 94.25 507 ALA A O 1
ATOM 3522 N N . SER A 1 508 ? -33.875 -7.188 31.264 1.00 91.38 508 SER A N 1
ATOM 3523 C CA . SER A 1 508 ? -32.852 -7.850 32.075 1.00 91.38 508 SER A CA 1
ATOM 3524 C C . SER A 1 508 ? -32.944 -9.366 31.982 1.00 91.38 508 SER A C 1
ATOM 3526 O O . SER A 1 508 ? -34.033 -9.912 31.774 1.00 91.38 508 SER A O 1
ATOM 3528 N N . SER A 1 509 ? -31.789 -10.024 32.115 1.00 81.62 509 SER A N 1
ATOM 3529 C CA . SER A 1 509 ? -31.646 -11.487 32.138 1.00 81.62 509 SER A CA 1
ATOM 3530 C C . SER A 1 509 ? -30.745 -11.982 33.263 1.00 81.62 509 SER A C 1
ATOM 3532 O O . SER A 1 509 ? -29.846 -11.221 33.707 1.00 81.62 509 SER A O 1
#